Protein 1AJO (pdb70)

InterPro domains:
  IPR000757 Beta-glucanase-like, N-terminal domain [PF00722] (52-219)
  IPR000757 Beta-glucanase-like, N-terminal domain [PS51762] (28-237)
  IPR008263 Glycoside hydrolase, family 16, active site [PS01034] (128-138)
  IPR008264 Beta-glucanase [PR00737] (85-103)
  IPR008264 Beta-glucanase [PR00737] (104-120)
  IPR008264 Beta-glucanase [PR00737] (125-140)
  IPR008264 Beta-glucanase [PR00737] (141-154)
  IPR008264 Beta-glucanase [PR00737] (159-176)
  IPR008264 Beta-glucanase [PR00737] (179-196)
  IPR008264 Beta-glucanase [PR00737] (199-221)
  IPR008264 Beta-glucanase [PR00737] (223-235)
  IPR013320 Concanavalin A-like lectin/glucanase domain superfamily [SSF49899] (28-235)
  IPR044791 Beta-glucanase/XTH [PTHR31062] (52-210)

Radius of gyration: 23.7 Å; Cα contacts (8 Å, |Δi|>4): 1204; chains: 2; bounding box: 43×63×66 Å

Organism: Paenibacillus macerans (NCBI:txid44252)

Secondary structure (DSSP, 8-state):
---EEEE-SS-GGGS-EEEEEEEETTEEEEEETTEEEEEE-SS---S-BEEEEEEEEBSS-HHHH--------EEEEEEEEEEEESSTT--EEE--SS--TTTEEE--S-B--TTB-SEE-GGGEEE-TTS-EEEEEEEEETTEEEEEEEEESS-B-SEEEEEEEE----TTEEEEEEEEE-GGGTS--EEEEEEEETT-TTEEEEEEES--/-B---EEEE-SS-GGGSBEEEEEEEETTEEEEEETTEEEEEE-SS---S-BEEEEEEEEBSS-HHHH--------EEEEEEEEEEEE-----EEE--SS--TTTEEE--S----TTB-SEE-GGGEEE-TTS-EEEEEEEEETTEEEEEEEEESS-B-SEEEEEEEE----TTEEEEEEEEE-GGGTS--EEEEEEEETT-TTEEEEEEES--

Structure (mmCIF, N/CA/C/O backbone):
data_1AJO
#
_entry.id   1AJO
#
_cell.length_a   44.950
_cell.length_b   46.550
_cell.length_c   63.990
_cell.angle_alpha   92.60
_cell.angle_beta   109.28
_cell.angle_gamma   116.68
#
_symmetry.space_group_name_H-M   'P 1'
#
loop_
_entity.id
_entity.type
_entity.pdbx_description
1 polymer 'CIRCULARLY PERMUTED (1-3,1-4)-BETA-D-GLUCAN 4-GLUCANOHYDROLASE CPA16M-127'
2 non-polymer 'CALCIUM ION'
3 water water
#
loop_
_atom_site.group_PDB
_atom_site.id
_atom_site.type_symbol
_atom_site.label_atom_id
_atom_site.label_alt_id
_atom_site.label_comp_id
_atom_site.label_asym_id
_atom_site.label_entity_id
_atom_site.label_seq_id
_atom_site.pdbx_PDB_ins_code
_atom_site.Cartn_x
_atom_site.Cartn_y
_atom_site.Cartn_z
_atom_site.occupancy
_atom_site.B_iso_or_equiv
_atom_site.auth_seq_id
_atom_site.auth_comp_id
_atom_site.auth_asym_id
_atom_site.auth_atom_id
_atom_site.pdbx_PDB_model_num
ATOM 1 N N . GLY A 1 3 ? -15.475 0.354 -4.652 1.00 44.00 3 GLY A N 1
ATOM 2 C CA . GLY A 1 3 ? -16.242 1.235 -3.794 1.00 40.26 3 GLY A CA 1
ATOM 3 C C . GLY A 1 3 ? -16.775 0.586 -2.523 1.00 38.33 3 GLY A C 1
ATOM 4 O O . GLY A 1 3 ? -17.971 0.758 -2.195 1.00 39.96 3 GLY A O 1
ATOM 5 N N . HIS A 1 4 ? -15.948 -0.134 -1.767 1.00 31.99 4 HIS A N 1
ATOM 6 C CA . HIS A 1 4 ? -16.441 -0.730 -0.514 1.00 27.91 4 HIS A CA 1
ATOM 7 C C . HIS A 1 4 ? -15.662 -0.207 0.697 1.00 27.31 4 HIS A C 1
ATOM 8 O O . HIS A 1 4 ? -15.146 -0.981 1.512 1.00 28.15 4 HIS A O 1
ATOM 15 N N . GLU A 1 5 ? -15.499 1.108 0.804 1.00 24.51 5 GLU A N 1
ATOM 16 C CA . GLU A 1 5 ? -14.682 1.718 1.814 1.00 24.05 5 GLU A CA 1
ATOM 17 C C . GLU A 1 5 ? -15.190 1.496 3.238 1.00 23.55 5 GLU A C 1
ATOM 18 O O . GLU A 1 5 ? -16.362 1.700 3.568 1.00 22.01 5 GLU A O 1
ATOM 24 N N . LYS A 1 6 ? -14.203 1.095 4.046 1.00 20.48 6 LYS A N 1
ATOM 25 C CA . LYS A 1 6 ? -14.521 0.898 5.473 1.00 20.81 6 LYS A CA 1
ATOM 26 C C . LYS A 1 6 ? -13.453 1.584 6.316 1.00 18.02 6 LYS A C 1
ATOM 27 O O . LYS A 1 6 ? -12.280 1.264 6.166 1.00 15.74 6 LYS A O 1
ATOM 33 N N . VAL A 1 7 ? -13.799 2.548 7.148 1.00 18.14 7 VAL A N 1
ATOM 34 C CA . VAL A 1 7 ? -12.805 3.253 7.969 1.00 19.83 7 VAL A CA 1
ATOM 35 C C . VAL A 1 7 ? -12.872 2.694 9.400 1.00 18.91 7 VAL A C 1
ATOM 36 O O . VAL A 1 7 ? -13.935 2.759 9.994 1.00 17.89 7 VAL A O 1
ATOM 40 N N . ILE A 1 8 ? -11.801 2.140 9.917 1.00 18.07 8 ILE A N 1
ATOM 41 C CA . ILE A 1 8 ? -11.708 1.551 11.242 1.00 19.72 8 ILE A CA 1
ATOM 42 C C . ILE A 1 8 ? -10.876 2.329 12.265 1.00 19.03 8 ILE A C 1
ATOM 43 O O . ILE A 1 8 ? -9.714 2.640 11.980 1.00 14.47 8 ILE A O 1
ATOM 48 N N . SER A 1 9 ? -11.398 2.540 13.477 1.00 18.18 9 SER A N 1
ATOM 49 C CA . SER A 1 9 ? -10.599 3.151 14.538 1.00 20.51 9 SER A CA 1
ATOM 50 C C . SER A 1 9 ? -9.471 2.250 15.004 1.00 21.24 9 SER A C 1
ATOM 51 O O . SER A 1 9 ? -9.726 1.042 15.239 1.00 23.51 9 SER A O 1
ATOM 54 N N . LEU A 1 10 ? -8.197 2.655 15.064 1.00 16.70 10 LEU A N 1
ATOM 55 C CA . LEU A 1 10 ? -7.135 1.758 15.517 1.00 13.64 10 LEU A CA 1
ATOM 56 C C . LEU A 1 10 ? -7.003 1.657 17.048 1.00 14.37 10 LEU A C 1
ATOM 57 O O . LEU A 1 10 ? -6.345 0.735 17.573 1.00 12.28 10 LEU A O 1
ATOM 62 N N . GLY A 1 11 ? -7.370 2.655 17.823 1.00 17.59 11 GLY A N 1
ATOM 63 C CA . GLY A 1 11 ? -7.074 2.800 19.223 1.00 19.01 11 GLY A CA 1
ATOM 64 C C . GLY A 1 11 ? -5.617 3.142 19.512 1.00 22.12 11 GLY A C 1
ATOM 65 O O . GLY A 1 11 ? -5.170 3.080 20.678 1.00 19.81 11 GLY A O 1
ATOM 66 N N . PHE A 1 12 ? -4.839 3.471 18.488 1.00 20.69 12 PHE A N 1
ATOM 67 C CA . PHE A 1 12 ? -3.468 3.926 18.605 1.00 18.71 12 PHE A CA 1
ATOM 68 C C . PHE A 1 12 ? -3.116 4.831 17.394 1.00 21.04 12 PHE A C 1
ATOM 69 O O . PHE A 1 12 ? -3.802 4.819 16.376 1.00 16.28 12 PHE A O 1
ATOM 77 N N . ASP A 1 13 ? -2.024 5.585 17.513 1.00 20.27 13 ASP A N 1
ATOM 78 C CA . ASP A 1 13 ? -1.492 6.367 16.394 1.00 18.49 13 ASP A CA 1
ATOM 79 C C . ASP A 1 13 ? -0.499 5.536 15.614 1.00 16.87 13 ASP A C 1
ATOM 80 O O . ASP A 1 13 ? 0.648 5.332 16.033 1.00 15.08 13 ASP A O 1
ATOM 85 N N . ALA A 1 14 ? -0.898 5.093 14.400 1.00 17.59 14 ALA A N 1
ATOM 86 C CA . ALA A 1 14 ? -0.013 4.258 13.595 1.00 16.77 14 ALA A CA 1
ATOM 87 C C . ALA A 1 14 ? 1.318 4.881 13.199 1.00 13.96 14 ALA A C 1
ATOM 88 O O . ALA A 1 14 ? 2.284 4.154 12.895 1.00 11.88 14 ALA A O 1
ATOM 90 N N . SER A 1 15 ? 1.439 6.203 13.192 1.00 17.47 15 SER A N 1
ATOM 91 C CA . SER A 1 15 ? 2.733 6.796 12.777 1.00 18.61 15 SER A CA 1
ATOM 92 C C . SER A 1 15 ? 3.820 6.736 13.847 1.00 17.41 15 SER A C 1
ATOM 93 O O . SER A 1 15 ? 4.961 7.038 13.533 1.00 14.96 15 SER A O 1
ATOM 96 N N . LYS A 1 16 ? 3.492 6.339 15.065 1.00 18.11 16 LYS A N 1
ATOM 97 C CA . LYS A 1 16 ? 4.425 6.352 16.186 1.00 19.32 16 LYS A CA 1
ATOM 98 C C . LYS A 1 16 ? 5.276 5.120 16.283 1.00 18.38 16 LYS A C 1
ATOM 99 O O . LYS A 1 16 ? 6.398 5.233 16.821 1.00 17.11 16 LYS A O 1
ATOM 105 N N . GLY A 1 17 ? 5.010 4.064 15.492 1.00 13.59 17 GLY A N 1
ATOM 106 C CA . GLY A 1 17 ? 5.879 2.891 15.519 1.00 11.00 17 GLY A CA 1
ATOM 107 C C . GLY A 1 17 ? 5.304 1.775 14.606 1.00 14.47 17 GLY A C 1
ATOM 108 O O . GLY A 1 17 ? 4.334 2.051 13.913 1.00 15.57 17 GLY A O 1
ATOM 109 N N . PHE A 1 18 ? 5.969 0.646 14.512 1.00 9.42 18 PHE A N 1
ATOM 110 C CA . PHE A 1 18 ? 5.608 -0.437 13.652 1.00 12.36 18 PHE A CA 1
ATOM 111 C C . PHE A 1 18 ? 4.496 -1.312 14.237 1.00 14.91 18 PHE A C 1
ATOM 112 O O . PHE A 1 18 ? 4.511 -1.690 15.420 1.00 11.08 18 PHE A O 1
ATOM 120 N N . HIS A 1 19 ? 3.549 -1.632 13.367 1.00 15.85 19 HIS A N 1
ATOM 121 C CA . HIS A 1 19 ? 2.454 -2.558 13.707 1.00 14.82 19 HIS A CA 1
ATOM 122 C C . HIS A 1 19 ? 2.292 -3.515 12.536 1.00 19.78 19 HIS A C 1
ATOM 123 O O . HIS A 1 19 ? 2.871 -3.252 11.479 1.00 17.47 19 HIS A O 1
ATOM 130 N N . THR A 1 20 ? 1.603 -4.655 12.734 1.00 18.86 20 THR A N 1
ATOM 131 C CA . THR A 1 20 ? 1.466 -5.610 11.629 1.00 15.32 20 THR A CA 1
ATOM 132 C C . THR A 1 20 ? 0.044 -5.536 11.076 1.00 13.93 20 THR A C 1
ATOM 133 O O . THR A 1 20 ? -0.924 -5.459 11.837 1.00 11.12 20 THR A O 1
ATOM 137 N N . TYR A 1 21 ? -0.066 -5.300 9.755 1.00 13.42 21 TYR A N 1
ATOM 138 C CA . TYR A 1 21 ? -1.410 -5.153 9.132 1.00 10.59 21 TYR A CA 1
ATOM 139 C C . TYR A 1 21 ? -1.563 -6.296 8.145 1.00 10.67 21 TYR A C 1
ATOM 140 O O . TYR A 1 21 ? -0.577 -6.873 7.711 1.00 13.30 21 TYR A O 1
ATOM 149 N N . ALA A 1 22 ? -2.782 -6.756 7.892 1.00 12.63 22 ALA A N 1
ATOM 150 C CA . ALA A 1 22 ? -2.886 -7.954 7.046 1.00 13.36 22 ALA A CA 1
ATOM 151 C C . ALA A 1 22 ? -4.299 -8.118 6.484 1.00 10.27 22 ALA A C 1
ATOM 152 O O . ALA A 1 22 ? -5.261 -7.617 7.032 1.00 11.87 22 ALA A O 1
ATOM 154 N N . PHE A 1 23 ? -4.330 -8.853 5.377 1.00 12.46 23 PHE A N 1
ATOM 155 C CA . PHE A 1 23 ? -5.645 -9.200 4.850 1.00 13.99 23 PHE A CA 1
ATOM 156 C C . PHE A 1 23 ? -5.505 -10.658 4.370 1.00 15.38 23 PHE A C 1
ATOM 157 O O . PHE A 1 23 ? -4.472 -11.046 3.833 1.00 16.22 23 PHE A O 1
ATOM 165 N N . ASP A 1 24 ? -6.543 -11.424 4.726 1.00 18.50 24 ASP A N 1
ATOM 166 C CA . ASP A 1 24 ? -6.570 -12.836 4.257 1.00 17.65 24 ASP A CA 1
ATOM 167 C C . ASP A 1 24 ? -7.493 -12.810 3.027 1.00 16.41 24 ASP A C 1
ATOM 168 O O . ASP A 1 24 ? -8.630 -12.410 3.187 1.00 14.93 24 ASP A O 1
ATOM 173 N N . TRP A 1 25 ? -6.951 -13.145 1.870 1.00 15.17 25 TRP A N 1
ATOM 174 C CA . TRP A 1 25 ? -7.773 -13.115 0.671 1.00 17.69 25 TRP A CA 1
ATOM 175 C C . TRP A 1 25 ? -8.017 -14.568 0.209 1.00 15.33 25 TRP A C 1
ATOM 176 O O . TRP A 1 25 ? -7.100 -15.269 -0.177 1.00 14.17 25 TRP A O 1
ATOM 187 N N . GLN A 1 26 ? -9.280 -14.912 0.303 1.00 19.38 26 GLN A N 1
ATOM 188 C CA . GLN A 1 26 ? -9.809 -16.236 -0.061 1.00 21.11 26 GLN A CA 1
ATOM 189 C C . GLN A 1 26 ? -10.985 -16.089 -1.010 1.00 20.10 26 GLN A C 1
ATOM 190 O O . GLN A 1 26 ? -11.531 -14.977 -1.158 1.00 17.60 26 GLN A O 1
ATOM 196 N N . PRO A 1 27 ? -11.391 -17.168 -1.695 1.00 18.39 27 PRO A N 1
ATOM 197 C CA . PRO A 1 27 ? -12.396 -17.077 -2.735 1.00 14.18 27 PRO A CA 1
ATOM 198 C C . PRO A 1 27 ? -13.653 -16.445 -2.266 1.00 13.15 27 PRO A C 1
ATOM 199 O O . PRO A 1 27 ? -14.258 -15.655 -3.017 1.00 15.53 27 PRO A O 1
ATOM 203 N N . GLY A 1 28 ? -14.152 -16.711 -1.061 1.00 12.55 28 GLY A N 1
ATOM 204 C CA . GLY A 1 28 ? -15.378 -16.126 -0.617 1.00 12.22 28 GLY A CA 1
ATOM 205 C C . GLY A 1 28 ? -15.369 -15.009 0.390 1.00 15.88 28 GLY A C 1
ATOM 206 O O . GLY A 1 28 ? -16.443 -14.603 0.857 1.00 12.69 28 GLY A O 1
ATOM 207 N N . TYR A 1 29 ? -14.181 -14.504 0.783 1.00 16.26 29 TYR A N 1
ATOM 208 C CA . TYR A 1 29 ? -14.202 -13.391 1.743 1.00 17.49 29 TYR A CA 1
ATOM 209 C C . TYR A 1 29 ? -12.834 -12.683 1.687 1.00 15.29 29 TYR A C 1
ATOM 210 O O . TYR A 1 29 ? -11.861 -13.174 1.144 1.00 13.65 29 TYR A O 1
ATOM 219 N N . ILE A 1 30 ? -12.837 -11.535 2.346 1.00 15.67 30 ILE A N 1
ATOM 220 C CA . ILE A 1 30 ? -11.599 -10.835 2.646 1.00 16.14 30 ILE A CA 1
ATOM 221 C C . ILE A 1 30 ? -11.720 -10.511 4.151 1.00 11.73 30 ILE A C 1
ATOM 222 O O . ILE A 1 30 ? -12.694 -9.918 4.609 1.00 11.65 30 ILE A O 1
ATOM 227 N N . LYS A 1 31 ? -10.691 -10.922 4.871 1.00 12.60 31 LYS A N 1
ATOM 228 C CA . LYS A 1 31 ? -10.648 -10.586 6.309 1.00 16.74 31 LYS A CA 1
ATOM 229 C C . LYS A 1 31 ? -9.390 -9.727 6.563 1.00 12.40 31 LYS A C 1
ATOM 230 O O . LYS A 1 31 ? -8.298 -10.181 6.207 1.00 13.56 31 LYS A O 1
ATOM 236 N N . TRP A 1 32 ? -9.579 -8.617 7.249 1.00 15.17 32 TRP A N 1
ATOM 237 C CA . TRP A 1 32 ? -8.456 -7.719 7.601 1.00 15.39 32 TRP A CA 1
ATOM 238 C C . TRP A 1 32 ? -8.129 -7.763 9.096 1.00 14.11 32 TRP A C 1
ATOM 239 O O . TRP A 1 32 ? -9.035 -7.688 9.935 1.00 13.29 32 TRP A O 1
ATOM 250 N N . TYR A 1 33 ? -6.852 -7.742 9.423 1.00 15.59 33 TYR A N 1
ATOM 251 C CA . TYR A 1 33 ? -6.365 -7.796 10.798 1.00 17.04 33 TYR A CA 1
ATOM 252 C C . TYR A 1 33 ? -5.424 -6.646 11.173 1.00 17.77 33 TYR A C 1
ATOM 253 O O . TYR A 1 33 ? -4.553 -6.325 10.340 1.00 14.82 33 TYR A O 1
ATOM 262 N N . VAL A 1 34 ? -5.429 -6.175 12.414 1.00 14.41 34 VAL A N 1
ATOM 263 C CA . VAL A 1 34 ? -4.412 -5.233 12.912 1.00 16.88 34 VAL A CA 1
ATOM 264 C C . VAL A 1 34 ? -3.759 -5.902 14.147 1.00 18.28 34 VAL A C 1
ATOM 265 O O . VAL A 1 34 ? -4.505 -6.228 15.080 1.00 17.81 34 VAL A O 1
ATOM 269 N N . ASP A 1 35 ? -2.473 -6.133 14.166 1.00 16.12 35 ASP A N 1
ATOM 270 C CA . ASP A 1 35 ? -1.722 -6.796 15.212 1.00 19.61 35 ASP A CA 1
ATOM 271 C C . ASP A 1 35 ? -2.347 -8.155 15.625 1.00 22.88 35 ASP A C 1
ATOM 272 O O . ASP A 1 35 ? -2.627 -8.381 16.792 1.00 21.66 35 ASP A O 1
ATOM 277 N N . GLY A 1 36 ? -2.706 -8.997 14.674 1.00 23.70 36 GLY A N 1
ATOM 278 C CA . GLY A 1 36 ? -3.300 -10.298 14.876 1.00 25.43 36 GLY A CA 1
ATOM 279 C C . GLY A 1 36 ? -4.788 -10.323 15.170 1.00 26.18 36 GLY A C 1
ATOM 280 O O . GLY A 1 36 ? -5.332 -11.422 15.237 1.00 26.69 36 GLY A O 1
ATOM 281 N N . VAL A 1 37 ? -5.486 -9.230 15.377 1.00 22.81 37 VAL A N 1
ATOM 282 C CA . VAL A 1 37 ? -6.868 -9.074 15.722 1.00 21.31 37 VAL A CA 1
ATOM 283 C C . VAL A 1 37 ? -7.776 -8.746 14.533 1.00 25.18 37 VAL A C 1
ATOM 284 O O . VAL A 1 37 ? -7.565 -7.776 13.778 1.00 19.36 37 VAL A O 1
ATOM 288 N N . LEU A 1 38 ? -8.881 -9.498 14.418 1.00 19.81 38 LEU A N 1
ATOM 289 C CA . LEU A 1 38 ? -9.798 -9.382 13.303 1.00 20.28 38 LEU A CA 1
ATOM 290 C C . LEU A 1 38 ? -10.531 -8.068 13.428 1.00 18.54 38 LEU A C 1
ATOM 291 O O . LEU A 1 38 ? -11.194 -7.813 14.435 1.00 18.33 38 LEU A O 1
ATOM 296 N N . LYS A 1 39 ? -10.481 -7.272 12.355 1.00 18.99 39 LYS A N 1
ATOM 297 C CA . LYS A 1 39 ? -11.175 -5.977 12.399 1.00 17.44 39 LYS A CA 1
ATOM 298 C C . LYS A 1 39 ? -12.364 -5.844 11.475 1.00 18.93 39 LYS A C 1
ATOM 299 O O . LYS A 1 39 ? -13.252 -4.993 11.671 1.00 19.13 39 LYS A O 1
ATOM 305 N N . HIS A 1 40 ? -12.323 -6.597 10.355 1.00 19.63 40 HIS A N 1
ATOM 306 C CA . HIS A 1 40 ? -13.373 -6.410 9.356 1.00 19.53 40 HIS A CA 1
ATOM 307 C C . HIS A 1 40 ? -13.448 -7.594 8.395 1.00 19.05 40 HIS A C 1
ATOM 308 O O . HIS A 1 40 ? -12.432 -8.160 8.040 1.00 18.13 40 HIS A O 1
ATOM 315 N N . THR A 1 41 ? -14.669 -7.970 8.023 1.00 18.09 41 THR A N 1
ATOM 316 C CA . THR A 1 41 ? -14.866 -9.061 7.070 1.00 19.76 41 THR A CA 1
ATOM 317 C C . THR A 1 41 ? -15.725 -8.588 5.898 1.00 17.73 41 THR A C 1
ATOM 318 O O . THR A 1 41 ? -16.689 -7.895 6.128 1.00 18.00 41 THR A O 1
ATOM 322 N N . ALA A 1 42 ? -15.368 -8.949 4.684 1.00 18.09 42 ALA A N 1
ATOM 323 C CA . ALA A 1 42 ? -16.203 -8.624 3.542 1.00 19.01 42 ALA A CA 1
ATOM 324 C C . ALA A 1 42 ? -16.527 -9.956 2.836 1.00 19.24 42 ALA A C 1
ATOM 325 O O . ALA A 1 42 ? -15.617 -10.793 2.678 1.00 16.82 42 ALA A O 1
ATOM 327 N N . THR A 1 43 ? -17.788 -10.067 2.414 1.00 19.36 43 THR A N 1
ATOM 328 C CA . THR A 1 43 ? -18.215 -11.240 1.648 1.00 22.66 43 THR A CA 1
ATOM 329 C C . THR A 1 43 ? -18.890 -10.929 0.314 1.00 24.18 43 THR A C 1
ATOM 330 O O . THR A 1 43 ? -18.968 -11.839 -0.522 1.00 27.15 43 THR A O 1
ATOM 334 N N . ALA A 1 44 ? -19.299 -9.744 -0.108 1.00 24.39 44 ALA A N 1
ATOM 335 C CA . ALA A 1 44 ? -19.929 -9.501 -1.410 1.00 26.22 44 ALA A CA 1
ATOM 336 C C . ALA A 1 44 ? -18.954 -9.322 -2.559 1.00 26.88 44 ALA A C 1
ATOM 337 O O . ALA A 1 44 ? -17.998 -8.542 -2.449 1.00 28.03 44 ALA A O 1
ATOM 339 N N . ASN A 1 45 ? -19.122 -9.972 -3.697 1.00 25.74 45 ASN A N 1
ATOM 340 C CA . ASN A 1 45 ? -18.292 -9.842 -4.871 1.00 28.16 45 ASN A CA 1
ATOM 341 C C . ASN A 1 45 ? -16.810 -9.636 -4.544 1.00 26.30 45 ASN A C 1
ATOM 342 O O . ASN A 1 45 ? -16.247 -8.548 -4.668 1.00 27.05 45 ASN A O 1
ATOM 347 N N . ILE A 1 46 ? -16.141 -10.711 -4.207 1.00 23.66 46 ILE A N 1
ATOM 348 C CA . ILE A 1 46 ? -14.749 -10.763 -3.837 1.00 18.85 46 ILE A CA 1
ATOM 349 C C . ILE A 1 46 ? -13.909 -10.974 -5.084 1.00 20.53 46 ILE A C 1
ATOM 350 O O . ILE A 1 46 ? -14.212 -11.807 -5.950 1.00 20.64 46 ILE A O 1
ATOM 355 N N . PRO A 1 47 ? -12.882 -10.120 -5.260 1.00 18.43 47 PRO A N 1
ATOM 356 C CA . PRO A 1 47 ? -11.978 -10.225 -6.375 1.00 17.44 47 PRO A CA 1
ATOM 357 C C . PRO A 1 47 ? -11.496 -11.642 -6.595 1.00 16.72 47 PRO A C 1
ATOM 358 O O . PRO A 1 47 ? -11.242 -12.336 -5.596 1.00 16.15 47 PRO A O 1
ATOM 362 N N . SER A 1 48 ? -11.041 -11.970 -7.787 1.00 16.87 48 SER A N 1
ATOM 363 C CA . SER A 1 48 ? -10.418 -13.253 -8.025 1.00 20.74 48 SER A CA 1
ATOM 364 C C . SER A 1 48 ? -9.202 -13.198 -8.931 1.00 23.00 48 SER A C 1
ATOM 365 O O . SER A 1 48 ? -8.574 -14.258 -9.137 1.00 21.17 48 SER A O 1
ATOM 368 N N . THR A 1 49 ? -8.835 -12.024 -9.478 1.00 19.06 49 THR A N 1
ATOM 369 C CA . THR A 1 49 ? -7.657 -12.074 -10.376 1.00 18.99 49 THR A CA 1
ATOM 370 C C . THR A 1 49 ? -6.352 -11.774 -9.654 1.00 21.59 49 THR A C 1
ATOM 371 O O . THR A 1 49 ? -6.269 -10.758 -8.954 1.00 17.40 49 THR A O 1
ATOM 375 N N . PRO A 1 50 ? -5.349 -12.628 -9.841 1.00 21.80 50 PRO A N 1
ATOM 376 C CA . PRO A 1 50 ? -4.064 -12.472 -9.220 1.00 22.75 50 PRO A CA 1
ATOM 377 C C . PRO A 1 50 ? -3.477 -11.093 -9.533 1.00 23.30 50 PRO A C 1
ATOM 378 O O . PRO A 1 50 ? -3.495 -10.674 -10.687 1.00 23.40 50 PRO A O 1
ATOM 382 N N . GLY A 1 51 ? -2.814 -10.459 -8.566 1.00 20.92 51 GLY A N 1
ATOM 383 C CA . GLY A 1 51 ? -2.318 -9.104 -8.769 1.00 20.42 51 GLY A CA 1
ATOM 384 C C . GLY A 1 51 ? -0.897 -8.886 -8.289 1.00 20.48 51 GLY A C 1
ATOM 385 O O . GLY A 1 51 ? -0.258 -9.762 -7.696 1.00 19.77 51 GLY A O 1
ATOM 386 N N . LYS A 1 52 ? -0.366 -7.687 -8.552 1.00 19.92 52 LYS A N 1
ATOM 387 C CA . LYS A 1 52 ? 0.950 -7.346 -8.031 1.00 18.72 52 LYS A CA 1
ATOM 388 C C . LYS A 1 52 ? 0.820 -6.830 -6.595 1.00 16.42 52 LYS A C 1
ATOM 389 O O . LYS A 1 52 ? -0.184 -6.177 -6.329 1.00 18.00 52 LYS A O 1
ATOM 395 N N . ILE A 1 53 ? 1.869 -7.029 -5.782 1.00 14.78 53 ILE A N 1
ATOM 396 C CA . ILE A 1 53 ? 1.874 -6.431 -4.445 1.00 14.56 53 ILE A CA 1
ATOM 397 C C . ILE A 1 53 ? 2.528 -5.039 -4.617 1.00 12.84 53 ILE A C 1
ATOM 398 O O . ILE A 1 53 ? 3.570 -4.968 -5.279 1.00 13.47 53 ILE A O 1
ATOM 403 N N . MET A 1 54 ? 1.887 -3.999 -4.105 1.00 15.21 54 MET A N 1
ATOM 404 C CA . MET A 1 54 ? 2.383 -2.636 -4.271 1.00 16.32 54 MET A CA 1
ATOM 405 C C . MET A 1 54 ? 2.373 -1.856 -2.966 1.00 14.66 54 MET A C 1
ATOM 406 O O . MET A 1 54 ? 1.498 -2.028 -2.111 1.00 15.22 54 MET A O 1
ATOM 411 N N . MET A 1 55 ? 3.287 -0.889 -2.839 1.00 12.63 55 MET A N 1
ATOM 412 C CA . MET A 1 55 ? 3.298 0.086 -1.729 1.00 10.70 55 MET A CA 1
ATOM 413 C C . MET A 1 55 ? 3.642 1.503 -2.265 1.00 9.33 55 MET A C 1
ATOM 414 O O . MET A 1 55 ? 4.538 1.596 -3.109 1.00 7.22 55 MET A O 1
ATOM 419 N N . ASN A 1 56 ? 2.956 2.532 -1.885 1.00 9.08 56 ASN A N 1
ATOM 420 C CA . ASN A 1 56 ? 3.324 3.874 -2.354 1.00 12.49 56 ASN A CA 1
ATOM 421 C C . ASN A 1 56 ? 2.970 4.891 -1.279 1.00 11.89 56 ASN A C 1
ATOM 422 O O . ASN A 1 56 ? 2.251 4.677 -0.290 1.00 11.07 56 ASN A O 1
ATOM 427 N N . LEU A 1 57 ? 3.344 6.114 -1.583 1.00 13.96 57 LEU A N 1
ATOM 428 C CA . LEU A 1 57 ? 3.173 7.304 -0.754 1.00 10.91 57 LEU A CA 1
ATOM 429 C C . LEU A 1 57 ? 2.904 8.457 -1.718 1.00 9.62 57 LEU A C 1
ATOM 430 O O . LEU A 1 57 ? 3.781 8.640 -2.606 1.00 12.00 57 LEU A O 1
ATOM 435 N N . TRP A 1 58 ? 1.808 9.166 -1.561 1.00 10.15 58 TRP A N 1
ATOM 436 C CA . TRP A 1 58 ? 1.582 10.246 -2.547 1.00 12.43 58 TRP A CA 1
ATOM 437 C C . TRP A 1 58 ? 0.743 11.324 -1.923 1.00 12.15 58 TRP A C 1
ATOM 438 O O . TRP A 1 58 ? 0.064 11.091 -0.894 1.00 13.29 58 TRP A O 1
ATOM 449 N N . ASN A 1 59 ? 0.689 12.496 -2.557 1.00 9.38 59 ASN A N 1
ATOM 450 C CA . ASN A 1 59 ? -0.117 13.628 -2.126 1.00 10.01 59 ASN A CA 1
ATOM 451 C C . ASN A 1 59 ? -1.272 13.732 -3.147 1.00 10.46 59 ASN A C 1
ATOM 452 O O . ASN A 1 59 ? -0.988 13.566 -4.337 1.00 12.33 59 ASN A O 1
ATOM 457 N N . GLY A 1 60 ? -2.447 14.103 -2.745 1.00 10.60 60 GLY A N 1
ATOM 458 C CA . GLY A 1 60 ? -3.566 14.151 -3.675 1.00 14.50 60 GLY A CA 1
ATOM 459 C C . GLY A 1 60 ? -3.978 15.572 -4.041 1.00 16.69 60 GLY A C 1
ATOM 460 O O . GLY A 1 60 ? -3.650 16.514 -3.315 1.00 14.69 60 GLY A O 1
ATOM 461 N N . THR A 1 61 ? -4.798 15.644 -5.085 1.00 16.06 61 THR A N 1
ATOM 462 C CA . THR A 1 61 ? -5.403 16.911 -5.463 1.00 17.57 61 THR A CA 1
ATOM 463 C C . THR A 1 61 ? -6.842 16.657 -5.886 1.00 18.98 61 THR A C 1
ATOM 464 O O . THR A 1 61 ? -7.119 15.556 -6.376 1.00 20.18 61 THR A O 1
ATOM 468 N N . GLY A 1 62 ? -7.752 17.548 -5.604 1.00 17.84 62 GLY A N 1
ATOM 469 C CA . GLY A 1 62 ? -9.139 17.462 -5.936 1.00 23.40 62 GLY A CA 1
ATOM 470 C C . GLY A 1 62 ? -9.922 16.526 -5.028 1.00 26.40 62 GLY A C 1
ATOM 471 O O . GLY A 1 62 ? -11.128 16.352 -5.249 1.00 27.38 62 GLY A O 1
ATOM 472 N N . VAL A 1 63 ? -9.336 16.050 -3.925 1.00 25.43 63 VAL A N 1
ATOM 473 C CA . VAL A 1 63 ? -10.089 15.121 -3.064 1.00 23.16 63 VAL A CA 1
ATOM 474 C C . VAL A 1 63 ? -10.022 15.602 -1.627 1.00 22.33 63 VAL A C 1
ATOM 475 O O . VAL A 1 63 ? -9.758 14.819 -0.703 1.00 19.91 63 VAL A O 1
ATOM 479 N N . ASP A 1 64 ? -10.141 16.906 -1.458 1.00 18.36 64 ASP A N 1
ATOM 480 C CA . ASP A 1 64 ? -9.935 17.552 -0.174 1.00 23.30 64 ASP A CA 1
ATOM 481 C C . ASP A 1 64 ? -10.845 16.991 0.934 1.00 23.79 64 ASP A C 1
ATOM 482 O O . ASP A 1 64 ? -10.490 17.043 2.115 1.00 24.28 64 ASP A O 1
ATOM 487 N N . ASP A 1 65 ? -12.071 16.633 0.619 1.00 22.33 65 ASP A N 1
ATOM 488 C CA . ASP A 1 65 ? -13.047 16.108 1.543 1.00 24.88 65 ASP A CA 1
ATOM 489 C C . ASP A 1 65 ? -12.602 14.736 2.043 1.00 24.34 65 ASP A C 1
ATOM 490 O O . ASP A 1 65 ? -12.711 14.475 3.224 1.00 27.60 65 ASP A O 1
ATOM 495 N N . TRP A 1 66 ? -11.977 13.938 1.193 1.00 21.32 66 TRP A N 1
ATOM 496 C CA . TRP A 1 66 ? -11.416 12.649 1.568 1.00 21.14 66 TRP A CA 1
ATOM 497 C C . TRP A 1 66 ? -10.092 12.753 2.311 1.00 20.32 66 TRP A C 1
ATOM 498 O O . TRP A 1 66 ? -9.972 12.236 3.444 1.00 18.26 66 TRP A O 1
ATOM 509 N N . LEU A 1 67 ? -9.055 13.366 1.731 1.00 16.11 67 LEU A N 1
ATOM 510 C CA . LEU A 1 67 ? -7.722 13.398 2.286 1.00 15.45 67 LEU A CA 1
ATOM 511 C C . LEU A 1 67 ? -7.317 14.616 3.107 1.00 17.15 67 LEU A C 1
ATOM 512 O O . LEU A 1 67 ? -6.247 14.573 3.726 1.00 17.79 67 LEU A O 1
ATOM 517 N N . GLY A 1 68 ? -8.106 15.674 3.138 1.00 18.33 68 GLY A N 1
ATOM 518 C CA . GLY A 1 68 ? -7.729 16.993 3.690 1.00 18.22 68 GLY A CA 1
ATOM 519 C C . GLY A 1 68 ? -6.890 17.671 2.576 1.00 18.99 68 GLY A C 1
ATOM 520 O O . GLY A 1 68 ? -6.390 16.981 1.663 1.00 17.82 68 GLY A O 1
ATOM 521 N N . SER A 1 69 ? -6.705 18.982 2.593 1.00 19.68 69 SER A N 1
ATOM 522 C CA . SER A 1 69 ? -5.846 19.584 1.550 1.00 20.67 69 SER A CA 1
ATOM 523 C C . SER A 1 69 ? -4.369 19.380 1.867 1.00 19.13 69 SER A C 1
ATOM 524 O O . SER A 1 69 ? -4.017 19.333 3.062 1.00 22.29 69 SER A O 1
ATOM 527 N N . TYR A 1 70 ? -3.542 19.147 0.863 1.00 15.84 70 TYR A N 1
ATOM 528 C CA . TYR A 1 70 ? -2.112 18.991 1.090 1.00 17.69 70 TYR A CA 1
ATOM 529 C C . TYR A 1 70 ? -1.470 20.380 1.269 1.00 21.17 70 TYR A C 1
ATOM 530 O O . TYR A 1 70 ? -1.764 21.278 0.469 1.00 21.46 70 TYR A O 1
ATOM 539 N N . ASN A 1 71 ? -0.617 20.569 2.263 1.00 20.97 71 ASN A N 1
ATOM 540 C CA . ASN A 1 71 ? -0.029 21.877 2.519 1.00 20.49 71 ASN A CA 1
ATOM 541 C C . ASN A 1 71 ? 1.424 21.985 2.111 1.00 19.30 71 ASN A C 1
ATOM 542 O O . ASN A 1 71 ? 2.106 22.859 2.665 1.00 20.77 71 ASN A O 1
ATOM 547 N N . GLY A 1 72 ? 1.978 21.129 1.280 1.00 14.50 72 GLY A N 1
ATOM 548 C CA . GLY A 1 72 ? 3.336 21.160 0.813 1.00 11.50 72 GLY A CA 1
ATOM 549 C C . GLY A 1 72 ? 4.456 20.702 1.705 1.00 16.46 72 GLY A C 1
ATOM 550 O O . GLY A 1 72 ? 5.655 20.684 1.326 1.00 14.71 72 GLY A O 1
ATOM 551 N N . ALA A 1 73 ? 4.119 20.304 2.947 1.00 16.24 73 ALA A N 1
ATOM 552 C CA . ALA A 1 73 ? 5.136 19.814 3.879 1.00 16.31 73 ALA A CA 1
ATOM 553 C C . ALA A 1 73 ? 5.966 18.727 3.294 1.00 16.38 73 ALA A C 1
ATOM 554 O O . ALA A 1 73 ? 5.415 17.808 2.681 1.00 18.70 73 ALA A O 1
ATOM 556 N N . ASN A 1 74 ? 7.289 18.758 3.376 1.00 15.38 74 ASN A N 1
ATOM 557 C CA . ASN A 1 74 ? 8.212 17.803 2.815 1.00 17.52 74 ASN A CA 1
ATOM 558 C C . ASN A 1 74 ? 9.582 18.005 3.448 1.00 18.29 74 ASN A C 1
ATOM 559 O O . ASN A 1 74 ? 9.828 19.128 3.909 1.00 19.89 74 ASN A O 1
ATOM 564 N N . PRO A 1 75 ? 10.417 16.994 3.467 1.00 17.78 75 PRO A N 1
ATOM 565 C CA . PRO A 1 75 ? 10.133 15.657 3.010 1.00 18.27 75 PRO A CA 1
ATOM 566 C C . PRO A 1 75 ? 9.330 14.816 4.032 1.00 20.34 75 PRO A C 1
ATOM 567 O O . PRO A 1 75 ? 9.135 15.182 5.201 1.00 14.34 75 PRO A O 1
ATOM 571 N N . LEU A 1 76 ? 8.561 13.855 3.496 1.00 21.60 76 LEU A N 1
ATOM 572 C CA . LEU A 1 76 ? 7.698 12.964 4.301 1.00 19.95 76 LEU A CA 1
ATOM 573 C C . LEU A 1 76 ? 8.027 11.513 3.969 1.00 18.23 76 LEU A C 1
ATOM 574 O O . LEU A 1 76 ? 8.478 11.231 2.850 1.00 17.77 76 LEU A O 1
ATOM 579 N N . TYR A 1 77 ? 7.983 10.604 4.972 1.00 17.35 77 TYR A N 1
ATOM 580 C CA . TYR A 1 77 ? 8.453 9.245 4.757 1.00 15.77 77 TYR A CA 1
ATOM 581 C C . TYR A 1 77 ? 7.477 8.199 5.367 1.00 16.23 77 TYR A C 1
ATOM 582 O O . TYR A 1 77 ? 6.873 8.465 6.404 1.00 12.74 77 TYR A O 1
ATOM 591 N N . ALA A 1 78 ? 7.314 7.101 4.632 1.00 13.96 78 ALA A N 1
ATOM 592 C CA . ALA A 1 78 ? 6.519 5.966 5.071 1.00 14.65 78 ALA A CA 1
ATOM 593 C C . ALA A 1 78 ? 7.530 4.824 5.130 1.00 12.20 78 ALA A C 1
ATOM 594 O O . ALA A 1 78 ? 8.382 4.764 4.221 1.00 12.83 78 ALA A O 1
ATOM 596 N N . GLU A 1 79 ? 7.504 4.029 6.206 1.00 9.37 79 GLU A N 1
ATOM 597 C CA . GLU A 1 79 ? 8.542 2.961 6.228 1.00 11.78 79 GLU A CA 1
ATOM 598 C C . GLU A 1 79 ? 7.918 1.583 6.387 1.00 11.36 79 GLU A C 1
ATOM 599 O O . GLU A 1 79 ? 6.852 1.410 6.999 1.00 10.96 79 GLU A O 1
ATOM 605 N N . TYR A 1 80 ? 8.602 0.617 5.782 1.00 11.61 80 TYR A N 1
ATOM 606 C CA . TYR A 1 80 ? 8.101 -0.760 5.740 1.00 10.60 80 TYR A CA 1
ATOM 607 C C . TYR A 1 80 ? 9.243 -1.656 6.190 1.00 9.91 80 TYR A C 1
ATOM 608 O O . TYR A 1 80 ? 10.290 -1.590 5.560 1.00 9.82 80 TYR A O 1
ATOM 617 N N . ASP A 1 81 ? 9.013 -2.456 7.245 1.00 9.52 81 ASP A N 1
ATOM 618 C CA . ASP A 1 81 ? 10.074 -3.367 7.731 1.00 7.75 81 ASP A CA 1
ATOM 619 C C . ASP A 1 81 ? 10.001 -4.714 7.114 1.00 10.39 81 ASP A C 1
ATOM 620 O O . ASP A 1 81 ? 11.004 -5.351 6.727 1.00 9.86 81 ASP A O 1
ATOM 625 N N . TRP A 1 82 ? 8.861 -5.322 6.721 1.00 9.56 82 TRP A N 1
ATOM 626 C CA . TRP A 1 82 ? 8.940 -6.589 5.997 1.00 10.76 82 TRP A CA 1
ATOM 627 C C . TRP A 1 82 ? 7.536 -6.863 5.427 1.00 9.71 82 TRP A C 1
ATOM 628 O O . TRP A 1 82 ? 6.571 -6.287 5.883 1.00 8.63 82 TRP A O 1
ATOM 639 N N . VAL A 1 83 ? 7.500 -7.780 4.485 1.00 13.76 83 VAL A N 1
ATOM 640 C CA . VAL A 1 83 ? 6.200 -8.137 3.873 1.00 16.48 83 VAL A CA 1
ATOM 641 C C . VAL A 1 83 ? 6.226 -9.673 3.779 1.00 16.60 83 VAL A C 1
ATOM 642 O O . VAL A 1 83 ? 7.249 -10.257 3.465 1.00 14.84 83 VAL A O 1
ATOM 646 N N . LYS A 1 84 ? 5.106 -10.296 4.125 1.00 18.01 84 LYS A N 1
ATOM 647 C CA . LYS A 1 84 ? 5.033 -11.759 4.073 1.00 20.91 84 LYS A CA 1
ATOM 648 C C . LYS A 1 84 ? 3.737 -12.149 3.345 1.00 17.87 84 LYS A C 1
ATOM 649 O O . LYS A 1 84 ? 2.667 -11.654 3.659 1.00 19.20 84 LYS A O 1
ATOM 655 N N . TYR A 1 85 ? 3.851 -13.082 2.438 1.00 18.84 85 TYR A N 1
ATOM 656 C CA . TYR A 1 85 ? 2.682 -13.600 1.710 1.00 18.69 85 TYR A CA 1
ATOM 657 C C . TYR A 1 85 ? 2.696 -15.121 1.958 1.00 17.65 85 TYR A C 1
ATOM 658 O O . TYR A 1 85 ? 3.690 -15.762 1.664 1.00 15.38 85 TYR A O 1
ATOM 667 N N . THR A 1 86 ? 1.605 -15.587 2.514 1.00 22.23 86 THR A N 1
ATOM 668 C CA . THR A 1 86 ? 1.499 -17.032 2.777 1.00 25.81 86 THR A CA 1
ATOM 669 C C . THR A 1 86 ? 0.504 -17.620 1.761 1.00 24.80 86 THR A C 1
ATOM 670 O O . THR A 1 86 ? -0.685 -17.369 1.866 1.00 21.98 86 THR A O 1
ATOM 674 N N . SER A 1 87 ? 1.031 -18.377 0.817 1.00 26.74 87 SER A N 1
ATOM 675 C CA . SER A 1 87 ? 0.208 -18.901 -0.269 1.00 33.16 87 SER A CA 1
ATOM 676 C C . SER A 1 87 ? -0.779 -20.021 0.067 1.00 34.59 87 SER A C 1
ATOM 677 O O . SER A 1 87 ? -0.496 -20.867 0.904 1.00 34.19 87 SER A O 1
ATOM 680 N N . ASN A 1 88 ? -1.894 -20.048 -0.680 1.00 34.76 88 ASN A N 1
ATOM 681 C CA . ASN A 1 88 ? -2.818 -21.169 -0.655 1.00 36.81 88 ASN A CA 1
ATOM 682 C C . ASN A 1 88 ? -2.224 -22.336 -1.454 1.00 39.82 88 ASN A C 1
ATOM 683 O O . ASN A 1 88 ? -2.538 -23.486 -1.169 1.00 40.02 88 ASN A O 1
ATOM 688 N N . GLN A 1 89 ? -1.327 -22.061 -2.391 1.00 42.42 89 GLN A N 1
ATOM 689 C CA . GLN A 1 89 ? -0.631 -23.086 -3.150 1.00 46.71 89 GLN A CA 1
ATOM 690 C C . GLN A 1 89 ? 0.792 -23.310 -2.640 1.00 47.49 89 GLN A C 1
ATOM 691 O O . GLN A 1 89 ? 1.478 -22.350 -2.286 1.00 46.84 89 GLN A O 1
ATOM 697 N N . THR A 1 90 ? 1.301 -24.534 -2.713 1.00 47.40 90 THR A N 1
ATOM 698 C CA . THR A 1 90 ? 2.706 -24.787 -2.419 1.00 48.49 90 THR A CA 1
ATOM 699 C C . THR A 1 90 ? 3.593 -24.044 -3.422 1.00 48.27 90 THR A C 1
ATOM 700 O O . THR A 1 90 ? 3.247 -23.931 -4.602 1.00 47.75 90 THR A O 1
ATOM 704 N N . GLY A 1 91 ? 4.761 -23.587 -2.977 1.00 46.63 91 GLY A N 1
ATOM 705 C CA . GLY A 1 91 ? 5.738 -22.943 -3.837 1.00 45.13 91 GLY A CA 1
ATOM 706 C C . GLY A 1 91 ? 5.325 -21.555 -4.308 1.00 43.51 91 GLY A C 1
ATOM 707 O O . GLY A 1 91 ? 5.814 -21.077 -5.337 1.00 45.05 91 GLY A O 1
ATOM 708 N N . GLY A 1 92 ? 4.428 -20.901 -3.596 1.00 40.48 92 GLY A N 1
ATOM 709 C CA . GLY A 1 92 ? 3.944 -19.572 -3.907 1.00 36.77 92 GLY A CA 1
ATOM 710 C C . GLY A 1 92 ? 4.331 -18.580 -2.803 1.00 33.55 92 GLY A C 1
ATOM 711 O O . GLY A 1 92 ? 4.164 -17.382 -3.005 1.00 33.24 92 GLY A O 1
ATOM 712 N N . SER A 1 93 ? 4.623 -19.065 -1.594 1.00 29.92 93 SER A N 1
ATOM 713 C CA . SER A 1 93 ? 4.874 -18.191 -0.453 1.00 27.58 93 SER A CA 1
ATOM 714 C C . SER A 1 93 ? 6.189 -17.439 -0.494 1.00 26.32 93 SER A C 1
ATOM 715 O O . SER A 1 93 ? 7.127 -17.974 -1.078 1.00 24.58 93 SER A O 1
ATOM 718 N N . PHE A 1 94 ? 6.313 -16.269 0.134 1.00 27.07 94 PHE A N 1
ATOM 719 C CA . PHE A 1 94 ? 7.632 -15.609 0.185 1.00 28.02 94 PHE A CA 1
ATOM 720 C C . PHE A 1 94 ? 7.716 -14.619 1.339 1.00 27.71 94 PHE A C 1
ATOM 721 O O . PHE A 1 94 ? 6.718 -14.176 1.906 1.00 29.35 94 PHE A O 1
ATOM 729 N N . PHE A 1 95 ? 8.933 -14.278 1.751 1.00 27.61 95 PHE A N 1
ATOM 730 C CA . PHE A 1 95 ? 9.192 -13.353 2.848 1.00 28.16 95 PHE A CA 1
ATOM 731 C C . PHE A 1 95 ? 10.212 -12.312 2.337 1.00 26.62 95 PHE A C 1
ATOM 732 O O . PHE A 1 95 ? 11.244 -12.725 1.827 1.00 25.58 95 PHE A O 1
ATOM 740 N N . GLU A 1 96 ? 9.847 -11.040 2.430 1.00 24.39 96 GLU A N 1
ATOM 741 C CA . GLU A 1 96 ? 10.747 -9.991 1.944 1.00 22.39 96 GLU A CA 1
ATOM 742 C C . GLU A 1 96 ? 11.146 -9.085 3.109 1.00 18.51 96 GLU A C 1
ATOM 743 O O . GLU A 1 96 ? 10.288 -8.393 3.656 1.00 17.05 96 GLU A O 1
ATOM 749 N N . PRO A 1 97 ? 12.399 -9.167 3.530 1.00 20.00 97 PRO A N 1
ATOM 750 C CA . PRO A 1 97 ? 12.895 -8.375 4.650 1.00 19.16 97 PRO A CA 1
ATOM 751 C C . PRO A 1 97 ? 13.265 -6.970 4.257 1.00 18.06 97 PRO A C 1
ATOM 752 O O . PRO A 1 97 ? 13.621 -6.219 5.154 1.00 17.27 97 PRO A O 1
ATOM 756 N N . PHE A 1 98 ? 13.464 -6.551 3.022 1.00 19.11 98 PHE A N 1
ATOM 757 C CA . PHE A 1 98 ? 13.861 -5.181 2.702 1.00 18.34 98 PHE A CA 1
ATOM 758 C C . PHE A 1 98 ? 15.269 -4.830 3.220 1.00 21.50 98 PHE A C 1
ATOM 759 O O . PHE A 1 98 ? 15.479 -3.734 3.721 1.00 20.74 98 PHE A O 1
ATOM 767 N N . ASN A 1 99 ? 16.227 -5.725 3.013 1.00 25.19 99 ASN A N 1
ATOM 768 C CA . ASN A 1 99 ? 17.629 -5.533 3.322 1.00 29.78 99 ASN A CA 1
ATOM 769 C C . ASN A 1 99 ? 18.253 -4.666 2.213 1.00 32.02 99 ASN A C 1
ATOM 770 O O . ASN A 1 99 ? 18.974 -3.707 2.492 1.00 33.09 99 ASN A O 1
ATOM 775 N N . SER A 1 100 ? 17.825 -4.915 0.976 1.00 31.23 100 SER A N 1
ATOM 776 C CA . SER A 1 100 ? 18.261 -4.118 -0.156 1.00 33.35 100 SER A CA 1
ATOM 777 C C . SER A 1 100 ? 17.341 -4.319 -1.350 1.00 34.12 100 SER A C 1
ATOM 778 O O . SER A 1 100 ? 16.374 -5.089 -1.296 1.00 34.54 100 SER A O 1
ATOM 781 N N . TYR A 1 101 ? 17.592 -3.548 -2.397 1.00 33.98 101 TYR A N 1
ATOM 782 C CA . TYR A 1 101 ? 16.802 -3.591 -3.610 1.00 34.78 101 TYR A CA 1
ATOM 783 C C . TYR A 1 101 ? 17.073 -4.909 -4.312 1.00 35.18 101 TYR A C 1
ATOM 784 O O . TYR A 1 101 ? 18.224 -5.232 -4.587 1.00 34.81 101 TYR A O 1
ATOM 793 N N . ASN A 1 102 ? 16.012 -5.639 -4.619 1.00 36.81 102 ASN A N 1
ATOM 794 C CA . ASN A 1 102 ? 16.149 -6.909 -5.341 1.00 38.36 102 ASN A CA 1
ATOM 795 C C . ASN A 1 102 ? 15.408 -6.746 -6.655 1.00 37.49 102 ASN A C 1
ATOM 796 O O . ASN A 1 102 ? 14.195 -6.946 -6.709 1.00 38.59 102 ASN A O 1
ATOM 801 N N . SER A 1 103 ? 16.107 -6.441 -7.728 1.00 37.39 103 SER A N 1
ATOM 802 C CA . SER A 1 103 ? 15.517 -6.178 -9.031 1.00 36.52 103 SER A CA 1
ATOM 803 C C . SER A 1 103 ? 14.895 -7.416 -9.658 1.00 37.55 103 SER A C 1
ATOM 804 O O . SER A 1 103 ? 14.135 -7.255 -10.627 1.00 37.83 103 SER A O 1
ATOM 807 N N . GLY A 1 104 ? 15.225 -8.622 -9.197 1.00 35.35 104 GLY A N 1
ATOM 808 C CA . GLY A 1 104 ? 14.559 -9.836 -9.638 1.00 34.38 104 GLY A CA 1
ATOM 809 C C . GLY A 1 104 ? 13.110 -9.946 -9.190 1.00 33.33 104 GLY A C 1
ATOM 810 O O . GLY A 1 104 ? 12.244 -10.445 -9.929 1.00 35.20 104 GLY A O 1
ATOM 811 N N . THR A 1 105 ? 12.746 -9.419 -8.020 1.00 30.34 105 THR A N 1
ATOM 812 C CA . THR A 1 105 ? 11.384 -9.534 -7.530 1.00 28.24 105 THR A CA 1
ATOM 813 C C . THR A 1 105 ? 10.625 -8.231 -7.424 1.00 25.41 105 THR A C 1
ATOM 814 O O . THR A 1 105 ? 9.385 -8.210 -7.286 1.00 21.22 105 THR A O 1
ATOM 818 N N . TRP A 1 106 ? 11.282 -7.060 -7.401 1.00 22.69 106 TRP A N 1
ATOM 819 C CA . TRP A 1 106 ? 10.587 -5.786 -7.315 1.00 20.28 106 TRP A CA 1
ATOM 820 C C . TRP A 1 106 ? 11.035 -4.727 -8.341 1.00 19.66 106 TRP A C 1
ATOM 821 O O . TRP A 1 106 ? 12.111 -4.826 -8.914 1.00 20.15 106 TRP A O 1
ATOM 832 N N . GLU A 1 107 ? 10.193 -3.708 -8.530 1.00 21.66 107 GLU A N 1
ATOM 833 C CA . GLU A 1 107 ? 10.592 -2.635 -9.454 1.00 24.09 107 GLU A CA 1
ATOM 834 C C . GLU A 1 107 ? 10.214 -1.287 -8.864 1.00 22.25 107 GLU A C 1
ATOM 835 O O . GLU A 1 107 ? 9.219 -1.166 -8.133 1.00 18.41 107 GLU A O 1
ATOM 841 N N . LYS A 1 108 ? 11.016 -0.237 -9.142 1.00 20.05 108 LYS A N 1
ATOM 842 C CA . LYS A 1 108 ? 10.606 1.082 -8.648 1.00 19.32 108 LYS A CA 1
ATOM 843 C C . LYS A 1 108 ? 9.858 1.873 -9.710 1.00 17.31 108 LYS A C 1
ATOM 844 O O . LYS A 1 108 ? 10.370 1.914 -10.833 1.00 18.93 108 LYS A O 1
ATOM 850 N N . ALA A 1 109 ? 8.740 2.537 -9.421 1.00 16.96 109 ALA A N 1
ATOM 851 C CA . ALA A 1 109 ? 8.078 3.338 -10.451 1.00 14.92 109 ALA A CA 1
ATOM 852 C C . ALA A 1 109 ? 9.022 4.516 -10.757 1.00 18.48 109 ALA A C 1
ATOM 853 O O . ALA A 1 109 ? 9.522 5.137 -9.784 1.00 19.13 109 ALA A O 1
ATOM 855 N N . ASP A 1 110 ? 9.101 5.032 -11.974 1.00 17.88 110 ASP A N 1
ATOM 856 C CA . ASP A 1 110 ? 9.972 6.184 -12.212 1.00 20.28 110 ASP A CA 1
ATOM 857 C C . ASP A 1 110 ? 9.598 7.030 -13.427 1.00 21.47 110 ASP A C 1
ATOM 858 O O . ASP A 1 110 ? 9.596 6.468 -14.528 1.00 21.14 110 ASP A O 1
ATOM 863 N N . GLY A 1 111 ? 9.456 8.341 -13.246 1.00 18.10 111 GLY A N 1
ATOM 864 C CA . GLY A 1 111 ? 9.441 9.238 -14.409 1.00 18.32 111 GLY A CA 1
ATOM 865 C C . GLY A 1 111 ? 8.062 9.571 -14.951 1.00 18.63 111 GLY A C 1
ATOM 866 O O . GLY A 1 111 ? 7.986 10.312 -15.937 1.00 20.57 111 GLY A O 1
ATOM 867 N N . TYR A 1 112 ? 6.952 9.124 -14.345 1.00 16.67 112 TYR A N 1
ATOM 868 C CA . TYR A 1 112 ? 5.627 9.445 -14.867 1.00 13.57 112 TYR A CA 1
ATOM 869 C C . TYR A 1 112 ? 4.721 9.733 -13.710 1.00 13.26 112 TYR A C 1
ATOM 870 O O . TYR A 1 112 ? 5.070 9.446 -12.572 1.00 17.58 112 TYR A O 1
ATOM 879 N N . SER A 1 113 ? 3.544 10.221 -13.962 1.00 12.08 113 SER A N 1
ATOM 880 C CA . SER A 1 113 ? 2.591 10.458 -12.916 1.00 13.09 113 SER A CA 1
ATOM 881 C C . SER A 1 113 ? 1.402 9.512 -13.222 1.00 16.94 113 SER A C 1
ATOM 882 O O . SER A 1 113 ? 1.025 9.386 -14.392 1.00 14.83 113 SER A O 1
ATOM 885 N N . ASN A 1 114 ? 0.700 9.101 -12.159 1.00 14.27 114 ASN A N 1
ATOM 886 C CA . ASN A 1 114 ? -0.534 8.356 -12.358 1.00 15.86 114 ASN A CA 1
ATOM 887 C C . ASN A 1 114 ? -1.639 9.321 -12.801 1.00 16.48 114 ASN A C 1
ATOM 888 O O . ASN A 1 114 ? -2.654 8.877 -13.341 1.00 16.17 114 ASN A O 1
ATOM 893 N N . GLY A 1 115 ? -1.477 10.607 -12.511 1.00 15.29 115 GLY A N 1
ATOM 894 C CA . GLY A 1 115 ? -2.460 11.598 -12.897 1.00 14.19 115 GLY A CA 1
ATOM 895 C C . GLY A 1 115 ? -3.724 11.374 -12.095 1.00 15.83 115 GLY A C 1
ATOM 896 O O . GLY A 1 115 ? -3.715 10.538 -11.191 1.00 16.72 115 GLY A O 1
ATOM 897 N N . GLY A 1 116 ? -4.772 12.119 -12.405 1.00 15.29 116 GLY A N 1
ATOM 898 C CA . GLY A 1 116 ? -6.018 11.957 -11.670 1.00 19.45 116 GLY A CA 1
ATOM 899 C C . GLY A 1 116 ? -5.964 12.667 -10.327 1.00 21.09 116 GLY A C 1
ATOM 900 O O . GLY A 1 116 ? -5.742 13.877 -10.297 1.00 21.53 116 GLY A O 1
ATOM 901 N N . VAL A 1 117 ? -6.124 11.903 -9.221 1.00 18.09 117 VAL A N 1
ATOM 902 C CA . VAL A 1 117 ? -6.122 12.449 -7.885 1.00 15.40 117 VAL A CA 1
ATOM 903 C C . VAL A 1 117 ? -4.665 12.571 -7.390 1.00 13.38 117 VAL A C 1
ATOM 904 O O . VAL A 1 117 ? -4.346 13.115 -6.327 1.00 13.83 117 VAL A O 1
ATOM 908 N N . PHE A 1 118 ? -3.783 11.864 -8.059 1.00 11.10 118 PHE A N 1
ATOM 909 C CA . PHE A 1 118 ? -2.384 11.821 -7.761 1.00 15.69 118 PHE A CA 1
ATOM 910 C C . PHE A 1 118 ? -1.694 13.128 -8.186 1.00 16.98 118 PHE A C 1
ATOM 911 O O . PHE A 1 118 ? -1.374 13.202 -9.386 1.00 21.18 118 PHE A O 1
ATOM 919 N N . ASN A 1 119 ? -1.099 13.895 -7.282 1.00 16.80 119 ASN A N 1
ATOM 920 C CA . ASN A 1 119 ? -0.449 15.156 -7.667 1.00 15.62 119 ASN A CA 1
ATOM 921 C C . ASN A 1 119 ? 1.053 15.134 -7.573 1.00 15.23 119 ASN A C 1
ATOM 922 O O . ASN A 1 119 ? 1.649 16.026 -6.962 1.00 15.16 119 ASN A O 1
ATOM 927 N N . CYS A 1 120 ? 1.750 14.103 -8.006 1.00 13.81 120 CYS A N 1
ATOM 928 C CA . CYS A 1 120 ? 3.183 13.988 -7.847 1.00 13.22 120 CYS A CA 1
ATOM 929 C C . CYS A 1 120 ? 3.712 13.058 -8.909 1.00 14.20 120 CYS A C 1
ATOM 930 O O . CYS A 1 120 ? 2.918 12.328 -9.506 1.00 16.01 120 CYS A O 1
ATOM 933 N N . THR A 1 121 ? 4.978 13.093 -9.208 1.00 12.26 121 THR A N 1
ATOM 934 C CA . THR A 1 121 ? 5.658 12.231 -10.141 1.00 12.61 121 THR A CA 1
ATOM 935 C C . THR A 1 121 ? 6.472 11.170 -9.405 1.00 15.81 121 THR A C 1
ATOM 936 O O . THR A 1 121 ? 7.225 11.531 -8.487 1.00 16.23 121 THR A O 1
ATOM 940 N N . TRP A 1 122 ? 6.389 9.914 -9.837 1.00 14.34 122 TRP A N 1
ATOM 941 C CA . TRP A 1 122 ? 7.088 8.820 -9.210 1.00 13.92 122 TRP A CA 1
ATOM 942 C C . TRP A 1 122 ? 8.570 8.975 -9.518 1.00 16.03 122 TRP A C 1
ATOM 943 O O . TRP A 1 122 ? 8.881 9.202 -10.697 1.00 16.25 122 TRP A O 1
ATOM 954 N N . ARG A 1 123 ? 9.433 8.803 -8.519 1.00 15.79 123 ARG A N 1
ATOM 955 C CA . ARG A 1 123 ? 10.863 8.810 -8.770 1.00 13.60 123 ARG A CA 1
ATOM 956 C C . ARG A 1 123 ? 11.558 7.605 -8.138 1.00 14.22 123 ARG A C 1
ATOM 957 O O . ARG A 1 123 ? 11.456 7.379 -6.904 1.00 13.19 123 ARG A O 1
ATOM 965 N N . ALA A 1 124 ? 12.414 6.934 -8.889 1.00 11.75 124 ALA A N 1
ATOM 966 C CA . ALA A 1 124 ? 13.171 5.823 -8.350 1.00 16.98 124 ALA A CA 1
ATOM 967 C C . ALA A 1 124 ? 14.067 6.303 -7.201 1.00 19.54 124 ALA A C 1
ATOM 968 O O . ALA A 1 124 ? 14.332 5.533 -6.267 1.00 18.85 124 ALA A O 1
ATOM 970 N N . ASN A 1 125 ? 14.557 7.531 -7.206 1.00 20.09 125 ASN A N 1
ATOM 971 C CA . ASN A 1 125 ? 15.390 8.095 -6.164 1.00 21.54 125 ASN A CA 1
ATOM 972 C C . ASN A 1 125 ? 14.675 8.250 -4.831 1.00 18.87 125 ASN A C 1
ATOM 973 O O . ASN A 1 125 ? 15.432 8.402 -3.862 1.00 15.61 125 ASN A O 1
ATOM 978 N N . ASN A 1 126 ? 13.345 8.328 -4.799 1.00 14.36 126 ASN A N 1
ATOM 979 C CA . ASN A 1 126 ? 12.582 8.396 -3.576 1.00 11.95 126 ASN A CA 1
ATOM 980 C C . ASN A 1 126 ? 12.253 7.023 -2.923 1.00 11.53 126 ASN A C 1
ATOM 981 O O . ASN A 1 126 ? 11.488 6.996 -1.936 1.00 12.70 126 ASN A O 1
ATOM 986 N N . VAL A 1 127 ? 12.835 5.990 -3.440 1.00 10.66 127 VAL A N 1
ATOM 987 C CA . VAL A 1 127 ? 12.674 4.632 -2.905 1.00 15.59 127 VAL A CA 1
ATOM 988 C C . VAL A 1 127 ? 14.061 4.225 -2.391 1.00 14.79 127 VAL A C 1
ATOM 989 O O . VAL A 1 127 ? 14.951 4.039 -3.210 1.00 15.13 127 VAL A O 1
ATOM 993 N N . ASN A 1 128 ? 14.251 4.237 -1.083 1.00 15.14 128 ASN A N 1
ATOM 994 C CA . ASN A 1 128 ? 15.564 3.908 -0.493 1.00 17.58 128 ASN A CA 1
ATOM 995 C C . ASN A 1 128 ? 15.464 2.808 0.567 1.00 19.39 128 ASN A C 1
ATOM 996 O O . ASN A 1 128 ? 14.363 2.464 1.032 1.00 18.08 128 ASN A O 1
ATOM 1001 N N . PHE A 1 129 ? 16.591 2.237 0.935 1.00 18.98 129 PHE A N 1
ATOM 1002 C CA . PHE A 1 129 ? 16.772 1.215 1.936 1.00 21.45 129 PHE A CA 1
ATOM 1003 C C . PHE A 1 129 ? 17.645 1.724 3.090 1.00 23.08 129 PHE A C 1
ATOM 1004 O O . PHE A 1 129 ? 18.798 2.125 2.892 1.00 23.40 129 PHE A O 1
ATOM 1012 N N . THR A 1 130 ? 17.103 1.700 4.313 1.00 23.02 130 THR A N 1
ATOM 1013 C CA . THR A 1 130 ? 17.877 2.063 5.498 1.00 22.18 130 THR A CA 1
ATOM 1014 C C . THR A 1 130 ? 18.898 1.005 5.868 1.00 20.87 130 THR A C 1
ATOM 1015 O O . THR A 1 130 ? 18.916 -0.089 5.325 1.00 19.87 130 THR A O 1
ATOM 1019 N N . ASN A 1 131 ? 19.809 1.332 6.796 1.00 25.23 131 ASN A N 1
ATOM 1020 C CA . ASN A 1 131 ? 20.908 0.434 7.156 1.00 27.57 131 ASN A CA 1
ATOM 1021 C C . ASN A 1 131 ? 20.381 -0.650 8.095 1.00 24.65 131 ASN A C 1
ATOM 1022 O O . ASN A 1 131 ? 20.867 -1.764 8.068 1.00 26.74 131 ASN A O 1
ATOM 1027 N N . ASP A 1 132 ? 19.314 -0.338 8.836 1.00 22.17 132 ASP A N 1
ATOM 1028 C CA . ASP A 1 132 ? 18.735 -1.360 9.705 1.00 22.95 132 ASP A CA 1
ATOM 1029 C C . ASP A 1 132 ? 17.648 -2.138 8.953 1.00 22.68 132 ASP A C 1
ATOM 1030 O O . ASP A 1 132 ? 16.803 -2.733 9.616 1.00 23.56 132 ASP A O 1
ATOM 1035 N N . GLY A 1 133 ? 17.667 -2.183 7.644 1.00 19.73 133 GLY A N 1
ATOM 1036 C CA . GLY A 1 133 ? 16.822 -2.949 6.766 1.00 19.25 133 GLY A CA 1
ATOM 1037 C C . GLY A 1 133 ? 15.431 -2.367 6.649 1.00 21.39 133 GLY A C 1
ATOM 1038 O O . GLY A 1 133 ? 14.506 -3.131 6.902 1.00 15.06 133 GLY A O 1
ATOM 1039 N N . LYS A 1 134 ? 15.058 -1.138 6.329 1.00 15.28 134 LYS A N 1
ATOM 1040 C CA . LYS A 1 134 ? 13.679 -0.757 6.222 1.00 14.95 134 LYS A CA 1
ATOM 1041 C C . LYS A 1 134 ? 13.495 -0.189 4.812 1.00 19.90 134 LYS A C 1
ATOM 1042 O O . LYS A 1 134 ? 14.417 0.489 4.308 1.00 19.08 134 LYS A O 1
ATOM 1048 N N . LEU A 1 135 ? 12.351 -0.491 4.197 1.00 18.03 135 LEU A N 1
ATOM 1049 C CA . LEU A 1 135 ? 12.031 0.184 2.935 1.00 15.80 135 LEU A CA 1
ATOM 1050 C C . LEU A 1 135 ? 11.576 1.571 3.374 1.00 16.06 135 LEU A C 1
ATOM 1051 O O . LEU A 1 135 ? 10.756 1.686 4.309 1.00 14.57 135 LEU A O 1
ATOM 1056 N N . LYS A 1 136 ? 12.131 2.606 2.739 1.00 13.70 136 LYS A N 1
ATOM 1057 C CA . LYS A 1 136 ? 11.741 3.971 3.115 1.00 13.15 136 LYS A CA 1
ATOM 1058 C C . LYS A 1 136 ? 11.310 4.746 1.857 1.00 13.92 136 LYS A C 1
ATOM 1059 O O . LYS A 1 136 ? 12.108 5.005 0.940 1.00 11.75 136 LYS A O 1
ATOM 1065 N N . LEU A 1 137 ? 10.040 5.095 1.827 1.00 13.50 137 LEU A N 1
ATOM 1066 C CA . LEU A 1 137 ? 9.472 5.788 0.682 1.00 15.81 137 LEU A CA 1
ATOM 1067 C C . LEU A 1 137 ? 9.484 7.275 1.016 1.00 15.35 137 LEU A C 1
ATOM 1068 O O . LEU A 1 137 ? 9.010 7.575 2.115 1.00 13.49 137 LEU A O 1
ATOM 1073 N N . GLY A 1 138 ? 9.829 8.125 0.036 1.00 14.16 138 GLY A N 1
ATOM 1074 C CA . GLY A 1 138 ? 9.765 9.561 0.387 1.00 13.71 138 GLY A CA 1
ATOM 1075 C C . GLY A 1 138 ? 8.959 10.422 -0.564 1.00 13.38 138 GLY A C 1
ATOM 1076 O O . GLY A 1 138 ? 8.823 10.144 -1.767 1.00 17.68 138 GLY A O 1
ATOM 1077 N N . LEU A 1 139 ? 8.367 11.465 -0.067 1.00 10.05 139 LEU A N 1
ATOM 1078 C CA . LEU A 1 139 ? 7.551 12.448 -0.736 1.00 13.97 139 LEU A CA 1
ATOM 1079 C C . LEU A 1 139 ? 8.315 13.791 -0.624 1.00 17.00 139 LEU A C 1
ATOM 1080 O O . LEU A 1 139 ? 8.572 14.190 0.522 1.00 15.34 139 LEU A O 1
ATOM 1085 N N . THR A 1 140 ? 9.039 14.133 -1.692 1.00 17.80 140 THR A N 1
ATOM 1086 C CA . THR A 1 140 ? 9.933 15.307 -1.647 1.00 15.83 140 THR A CA 1
ATOM 1087 C C . THR A 1 140 ? 9.437 16.392 -2.621 1.00 20.77 140 THR A C 1
ATOM 1088 O O . THR A 1 140 ? 8.407 16.233 -3.311 1.00 15.24 140 THR A O 1
ATOM 1092 N N . SER A 1 141 ? 10.207 17.499 -2.702 1.00 19.96 141 SER A N 1
ATOM 1093 C CA . SER A 1 141 ? 9.846 18.552 -3.689 1.00 21.36 141 SER A CA 1
ATOM 1094 C C . SER A 1 141 ? 11.093 19.006 -4.436 1.00 22.53 141 SER A C 1
ATOM 1095 O O . SER A 1 141 ? 12.157 19.212 -3.827 1.00 19.79 141 SER A O 1
ATOM 1098 N N . SER A 1 142 ? 11.030 19.088 -5.760 1.00 22.22 142 SER A N 1
ATOM 1099 C CA . SER A 1 142 ? 12.126 19.510 -6.593 1.00 21.88 142 SER A CA 1
ATOM 1100 C C . SER A 1 142 ? 12.025 20.990 -6.999 1.00 19.57 142 SER A C 1
ATOM 1101 O O . SER A 1 142 ? 13.033 21.476 -7.513 1.00 22.62 142 SER A O 1
ATOM 1104 N N . ALA A 1 143 ? 10.924 21.668 -6.843 1.00 17.94 143 ALA A N 1
ATOM 1105 C CA . ALA A 1 143 ? 10.777 23.051 -7.274 1.00 20.67 143 ALA A CA 1
ATOM 1106 C C . ALA A 1 143 ? 9.541 23.597 -6.622 1.00 21.05 143 ALA A C 1
ATOM 1107 O O . ALA A 1 143 ? 8.817 22.727 -6.116 1.00 23.43 143 ALA A O 1
ATOM 1109 N N . TYR A 1 144 ? 9.237 24.889 -6.645 1.00 17.45 144 TYR A N 1
ATOM 1110 C CA . TYR A 1 144 ? 8.047 25.367 -5.968 1.00 18.23 144 TYR A CA 1
ATOM 1111 C C . TYR A 1 144 ? 6.772 24.667 -6.441 1.00 21.46 144 TYR A C 1
ATOM 1112 O O . TYR A 1 144 ? 6.556 24.512 -7.635 1.00 22.79 144 TYR A O 1
ATOM 1121 N N . ASN A 1 145 ? 5.939 24.213 -5.522 1.00 22.79 145 ASN A N 1
ATOM 1122 C CA . ASN A 1 145 ? 4.790 23.384 -5.722 1.00 22.84 145 ASN A CA 1
ATOM 1123 C C . ASN A 1 145 ? 4.899 22.216 -6.690 1.00 21.61 145 ASN A C 1
ATOM 1124 O O . ASN A 1 145 ? 3.893 21.934 -7.341 1.00 21.71 145 ASN A O 1
ATOM 1129 N N . LYS A 1 146 ? 6.025 21.549 -6.824 1.00 19.44 146 LYS A N 1
ATOM 1130 C CA . LYS A 1 146 ? 6.230 20.412 -7.685 1.00 19.12 146 LYS A CA 1
ATOM 1131 C C . LYS A 1 146 ? 6.680 19.215 -6.844 1.00 19.65 146 LYS A C 1
ATOM 1132 O O . LYS A 1 146 ? 7.640 19.411 -6.084 1.00 17.54 146 LYS A O 1
ATOM 1138 N N . PHE A 1 147 ? 5.887 18.140 -6.800 1.00 15.30 147 PHE A N 1
ATOM 1139 C CA . PHE A 1 147 ? 6.164 17.038 -5.841 1.00 12.55 147 PHE A CA 1
ATOM 1140 C C . PHE A 1 147 ? 6.512 15.733 -6.486 1.00 14.39 147 PHE A C 1
ATOM 1141 O O . PHE A 1 147 ? 6.076 15.289 -7.586 1.00 14.65 147 PHE A O 1
ATOM 1149 N N . ASP A 1 148 ? 7.422 14.995 -5.849 1.00 13.49 148 ASP A N 1
ATOM 1150 C CA . ASP A 1 148 ? 7.989 13.745 -6.276 1.00 14.89 148 ASP A CA 1
ATOM 1151 C C . ASP A 1 148 ? 7.605 12.628 -5.264 1.00 16.68 148 ASP A C 1
ATOM 1152 O O . ASP A 1 148 ? 7.725 12.914 -4.084 1.00 13.44 148 ASP A O 1
ATOM 1157 N N . CYS A 1 149 ? 7.145 11.460 -5.750 1.00 14.83 149 CYS A N 1
ATOM 1158 C CA . CYS A 1 149 ? 6.636 10.514 -4.715 1.00 11.50 149 CYS A CA 1
ATOM 1159 C C . CYS A 1 149 ? 7.202 9.154 -5.022 1.00 13.25 149 CYS A C 1
ATOM 1160 O O . CYS A 1 149 ? 8.158 9.094 -5.823 1.00 9.58 149 CYS A O 1
ATOM 1163 N N . ALA A 1 150 ? 6.746 8.078 -4.334 1.00 8.82 150 ALA A N 1
ATOM 1164 C CA . ALA A 1 150 ? 7.441 6.797 -4.531 1.00 12.10 150 ALA A CA 1
ATOM 1165 C C . ALA A 1 150 ? 6.488 5.588 -4.497 1.00 7.42 150 ALA A C 1
ATOM 1166 O O . ALA A 1 150 ? 5.417 5.711 -3.909 1.00 8.22 150 ALA A O 1
ATOM 1168 N N . GLU A 1 151 ? 6.821 4.642 -5.311 1.00 9.39 151 GLU A N 1
ATOM 1169 C CA . GLU A 1 151 ? 5.921 3.473 -5.465 1.00 13.08 151 GLU A CA 1
ATOM 1170 C C . GLU A 1 151 ? 6.795 2.259 -5.722 1.00 13.21 151 GLU A C 1
ATOM 1171 O O . GLU A 1 151 ? 7.525 2.269 -6.689 1.00 14.78 151 GLU A O 1
ATOM 1177 N N . TYR A 1 152 ? 6.746 1.260 -4.835 1.00 9.71 152 TYR A N 1
ATOM 1178 C CA . TYR A 1 152 ? 7.563 0.056 -5.028 1.00 9.82 152 TYR A CA 1
ATOM 1179 C C . TYR A 1 152 ? 6.615 -1.121 -5.349 1.00 11.79 152 TYR A C 1
ATOM 1180 O O . TYR A 1 152 ? 5.602 -1.202 -4.656 1.00 11.69 152 TYR A O 1
ATOM 1189 N N . ARG A 1 153 ? 6.911 -2.004 -6.279 1.00 12.95 153 ARG A N 1
ATOM 1190 C CA . ARG A 1 153 ? 5.876 -3.026 -6.617 1.00 14.78 153 ARG A CA 1
ATOM 1191 C C . ARG A 1 153 ? 6.501 -4.297 -7.152 1.00 14.91 153 ARG A C 1
ATOM 1192 O O . ARG A 1 153 ? 7.536 -4.279 -7.816 1.00 18.30 153 ARG A O 1
ATOM 1200 N N . SER A 1 154 ? 5.869 -5.447 -6.847 1.00 14.15 154 SER A N 1
ATOM 1201 C CA . SER A 1 154 ? 6.434 -6.734 -7.210 1.00 12.33 154 SER A CA 1
ATOM 1202 C C . SER A 1 154 ? 6.418 -6.955 -8.719 1.00 17.01 154 SER A C 1
ATOM 1203 O O . SER A 1 154 ? 5.613 -6.347 -9.435 1.00 16.60 154 SER A O 1
ATOM 1206 N N . THR A 1 155 ? 7.334 -7.729 -9.234 1.00 18.07 155 THR A N 1
ATOM 1207 C CA . THR A 1 155 ? 7.401 -8.063 -10.629 1.00 23.76 155 THR A CA 1
ATOM 1208 C C . THR A 1 155 ? 6.481 -9.283 -10.871 1.00 25.76 155 THR A C 1
ATOM 1209 O O . THR A 1 155 ? 5.912 -9.357 -11.960 1.00 24.20 155 THR A O 1
ATOM 1213 N N . ASN A 1 156 ? 6.300 -10.150 -9.872 1.00 24.65 156 ASN A N 1
ATOM 1214 C CA . ASN A 1 156 ? 5.399 -11.299 -10.049 1.00 25.25 156 ASN A CA 1
ATOM 1215 C C . ASN A 1 156 ? 3.980 -11.034 -9.605 1.00 22.88 156 ASN A C 1
ATOM 1216 O O . ASN A 1 156 ? 3.790 -10.036 -8.903 1.00 21.92 156 ASN A O 1
ATOM 1221 N N . ILE A 1 157 ? 2.971 -11.824 -9.983 1.00 21.46 157 ILE A N 1
ATOM 1222 C CA . ILE A 1 157 ? 1.596 -11.699 -9.509 1.00 21.19 157 ILE A CA 1
ATOM 1223 C C . ILE A 1 157 ? 1.280 -12.794 -8.483 1.00 21.17 157 ILE A C 1
ATOM 1224 O O . ILE A 1 157 ? 1.923 -13.837 -8.493 1.00 20.75 157 ILE A O 1
ATOM 1229 N N . TYR A 1 158 ? 0.408 -12.542 -7.524 1.00 20.02 158 TYR A N 1
ATOM 1230 C CA . TYR A 1 158 ? 0.133 -13.410 -6.404 1.00 22.36 158 TYR A CA 1
ATOM 1231 C C . TYR A 1 158 ? -1.364 -13.570 -6.230 1.00 21.81 158 TYR A C 1
ATOM 1232 O O . TYR A 1 158 ? -2.120 -12.631 -6.513 1.00 22.68 158 TYR A O 1
ATOM 1241 N N . GLY A 1 159 ? -1.766 -14.757 -5.807 1.00 23.61 159 GLY A N 1
ATOM 1242 C CA . GLY A 1 159 ? -3.178 -15.079 -5.624 1.00 18.91 159 GLY A CA 1
ATOM 1243 C C . GLY A 1 159 ? -3.689 -15.141 -4.208 1.00 19.56 159 GLY A C 1
ATOM 1244 O O . GLY A 1 159 ? -3.307 -14.399 -3.305 1.00 17.92 159 GLY A O 1
ATOM 1245 N N . TYR A 1 160 ? -4.671 -16.029 -3.994 1.00 15.96 160 TYR A N 1
ATOM 1246 C CA . TYR A 1 160 ? -5.366 -16.131 -2.710 1.00 17.76 160 TYR A CA 1
ATOM 1247 C C . TYR A 1 160 ? -4.351 -16.402 -1.598 1.00 12.69 160 TYR A C 1
ATOM 1248 O O . TYR A 1 160 ? -3.385 -17.060 -1.903 1.00 11.73 160 TYR A O 1
ATOM 1257 N N . GLY A 1 161 ? -4.630 -15.960 -0.387 1.00 14.66 161 GLY A N 1
ATOM 1258 C CA . GLY A 1 161 ? -3.662 -16.215 0.682 1.00 16.69 161 GLY A CA 1
ATOM 1259 C C . GLY A 1 161 ? -3.552 -15.021 1.645 1.00 15.45 161 GLY A C 1
ATOM 1260 O O . GLY A 1 161 ? -4.352 -14.095 1.694 1.00 15.44 161 GLY A O 1
ATOM 1261 N N . LEU A 1 162 ? -2.655 -15.182 2.612 1.00 13.16 162 LEU A N 1
ATOM 1262 C CA . LEU A 1 162 ? -2.510 -14.269 3.711 1.00 14.33 162 LEU A CA 1
ATOM 1263 C C . LEU A 1 162 ? -1.374 -13.267 3.374 1.00 12.91 162 LEU A C 1
ATOM 1264 O O . LEU A 1 162 ? -0.247 -13.675 3.110 1.00 14.27 162 LEU A O 1
ATOM 1269 N N . TYR A 1 163 ? -1.797 -11.999 3.363 1.00 14.60 163 TYR A N 1
ATOM 1270 C CA . TYR A 1 163 ? -0.815 -10.908 3.049 1.00 12.09 163 TYR A CA 1
ATOM 1271 C C . TYR A 1 163 ? -0.507 -10.118 4.321 1.00 10.16 163 TYR A C 1
ATOM 1272 O O . TYR A 1 163 ? -1.438 -9.561 4.911 1.00 14.38 163 TYR A O 1
ATOM 1281 N N . GLU A 1 164 ? 0.749 -10.039 4.737 1.00 10.97 164 GLU A N 1
ATOM 1282 C CA . GLU A 1 164 ? 1.027 -9.298 5.970 1.00 14.39 164 GLU A CA 1
ATOM 1283 C C . GLU A 1 164 ? 2.175 -8.265 5.752 1.00 8.84 164 GLU A C 1
ATOM 1284 O O . GLU A 1 164 ? 3.088 -8.587 5.024 1.00 9.91 164 GLU A O 1
ATOM 1290 N N . VAL A 1 165 ? 2.048 -7.162 6.468 1.00 11.33 165 VAL A N 1
ATOM 1291 C CA . VAL A 1 165 ? 3.089 -6.130 6.343 1.00 12.33 165 VAL A CA 1
ATOM 1292 C C . VAL A 1 165 ? 3.300 -5.425 7.659 1.00 11.54 165 VAL A C 1
ATOM 1293 O O . VAL A 1 165 ? 2.358 -5.073 8.389 1.00 11.86 165 VAL A O 1
ATOM 1297 N N . SER A 1 166 ? 4.592 -5.214 7.988 1.00 9.48 166 SER A N 1
ATOM 1298 C CA . SER A 1 166 ? 4.925 -4.444 9.190 1.00 10.04 166 SER A CA 1
ATOM 1299 C C . SER A 1 166 ? 5.286 -3.001 8.748 1.00 9.88 166 SER A C 1
ATOM 1300 O O . SER A 1 166 ? 6.219 -2.909 7.941 1.00 10.87 166 SER A O 1
ATOM 1303 N N . MET A 1 167 ? 4.526 -1.986 9.088 1.00 9.85 167 MET A N 1
ATOM 1304 C CA . MET A 1 167 ? 4.869 -0.648 8.525 1.00 13.41 167 MET A CA 1
ATOM 1305 C C . MET A 1 167 ? 4.560 0.467 9.502 1.00 14.96 167 MET A C 1
ATOM 1306 O O . MET A 1 167 ? 3.876 0.254 10.534 1.00 15.98 167 MET A O 1
ATOM 1311 N N . LYS A 1 168 ? 4.969 1.690 9.132 1.00 12.61 168 LYS A N 1
ATOM 1312 C CA . LYS A 1 168 ? 4.741 2.910 9.872 1.00 10.97 168 LYS A CA 1
ATOM 1313 C C . LYS A 1 168 ? 4.433 3.983 8.804 1.00 11.40 168 LYS A C 1
ATOM 1314 O O . LYS A 1 168 ? 5.331 4.338 8.038 1.00 12.54 168 LYS A O 1
ATOM 1320 N N . PRO A 1 169 ? 3.214 4.412 8.697 1.00 12.32 169 PRO A N 1
ATOM 1321 C CA . PRO A 1 169 ? 2.795 5.374 7.698 1.00 11.57 169 PRO A CA 1
ATOM 1322 C C . PRO A 1 169 ? 3.257 6.784 8.033 1.00 16.29 169 PRO A C 1
ATOM 1323 O O . PRO A 1 169 ? 3.495 7.107 9.221 1.00 12.12 169 PRO A O 1
ATOM 1327 N N . ALA A 1 170 ? 3.271 7.643 7.006 1.00 16.69 170 ALA A N 1
ATOM 1328 C CA . ALA A 1 170 ? 3.521 9.066 7.254 1.00 17.32 170 ALA A CA 1
ATOM 1329 C C . ALA A 1 170 ? 2.302 9.759 7.807 1.00 16.65 170 ALA A C 1
ATOM 1330 O O . ALA A 1 170 ? 1.128 9.479 7.483 1.00 14.72 170 ALA A O 1
ATOM 1332 N N . LYS A 1 171 ? 2.551 10.771 8.643 1.00 12.17 171 LYS A N 1
ATOM 1333 C CA . LYS A 1 171 ? 1.467 11.601 9.135 1.00 15.32 171 LYS A CA 1
ATOM 1334 C C . LYS A 1 171 ? 1.498 13.031 8.586 1.00 18.38 171 LYS A C 1
ATOM 1335 O O . LYS A 1 171 ? 2.503 13.754 8.802 1.00 16.09 171 LYS A O 1
ATOM 1341 N N . ASN A 1 172 ? 0.463 13.503 7.931 1.00 14.96 172 ASN A N 1
ATOM 1342 C CA . ASN A 1 172 ? 0.381 14.845 7.351 1.00 17.16 172 ASN A CA 1
ATOM 1343 C C . ASN A 1 172 ? -0.915 15.019 6.569 1.00 16.46 172 ASN A C 1
ATOM 1344 O O . ASN A 1 172 ? -1.283 14.028 5.899 1.00 13.38 172 ASN A O 1
ATOM 1349 N N . THR A 1 173 ? -1.608 16.121 6.689 1.00 15.34 173 THR A N 1
ATOM 1350 C CA . THR A 1 173 ? -2.815 16.367 5.922 1.00 15.17 173 THR A CA 1
ATOM 1351 C C . THR A 1 173 ? -2.515 16.188 4.442 1.00 13.22 173 THR A C 1
ATOM 1352 O O . THR A 1 173 ? -1.354 16.215 4.042 1.00 11.01 173 THR A O 1
ATOM 1356 N N . GLY A 1 174 ? -3.507 15.762 3.665 1.00 14.86 174 GLY A N 1
ATOM 1357 C CA . GLY A 1 174 ? -3.378 15.546 2.242 1.00 10.89 174 GLY A CA 1
ATOM 1358 C C . GLY A 1 174 ? -2.728 14.384 1.612 1.00 12.78 174 GLY A C 1
ATOM 1359 O O . GLY A 1 174 ? -2.595 14.373 0.353 1.00 11.77 174 GLY A O 1
ATOM 1360 N N . ILE A 1 175 ? -2.194 13.394 2.347 1.00 7.38 175 ILE A N 1
ATOM 1361 C CA . ILE A 1 175 ? -1.435 12.317 1.783 1.00 9.54 175 ILE A CA 1
ATOM 1362 C C . ILE A 1 175 ? -1.989 10.898 2.162 1.00 12.59 175 ILE A C 1
ATOM 1363 O O . ILE A 1 175 ? -2.827 10.731 3.059 1.00 11.04 175 ILE A O 1
ATOM 1368 N N . VAL A 1 176 ? -1.414 9.903 1.495 1.00 10.21 176 VAL A N 1
ATOM 1369 C CA . VAL A 1 176 ? -1.743 8.516 1.700 1.00 12.62 176 VAL A CA 1
ATOM 1370 C C . VAL A 1 176 ? -0.495 7.660 1.643 1.00 10.37 176 VAL A C 1
ATOM 1371 O O . VAL A 1 176 ? 0.346 7.843 0.743 1.00 9.35 176 VAL A O 1
ATOM 1375 N N . SER A 1 177 ? -0.415 6.715 2.572 1.00 5.93 177 SER A N 1
ATOM 1376 C CA . SER A 1 177 ? 0.625 5.708 2.647 1.00 6.36 177 SER A CA 1
ATOM 1377 C C . SER A 1 177 ? -0.150 4.355 2.558 1.00 10.12 177 SER A C 1
ATOM 1378 O O . SER A 1 177 ? -1.212 4.229 3.163 1.00 9.39 177 SER A O 1
ATOM 1381 N N . SER A 1 178 ? 0.257 3.424 1.694 1.00 12.24 178 SER A N 1
ATOM 1382 C CA . SER A 1 178 ? -0.634 2.284 1.464 1.00 13.68 178 SER A CA 1
ATOM 1383 C C . SER A 1 178 ? 0.134 0.996 1.295 1.00 14.02 178 SER A C 1
ATOM 1384 O O . SER A 1 178 ? 1.332 1.017 1.075 1.00 14.98 178 SER A O 1
ATOM 1387 N N . PHE A 1 179 ? -0.622 -0.126 1.350 1.00 13.17 179 PHE A N 1
ATOM 1388 C CA . PHE A 1 179 ? -0.116 -1.458 1.065 1.00 9.55 179 PHE A CA 1
ATOM 1389 C C . PHE A 1 179 ? -1.260 -2.133 0.268 1.00 10.40 179 PHE A C 1
ATOM 1390 O O . PHE A 1 179 ? -2.382 -1.973 0.742 1.00 11.36 179 PHE A O 1
ATOM 1398 N N . PHE A 1 180 ? -1.064 -2.689 -0.924 1.00 9.96 180 PHE A N 1
ATOM 1399 C CA . PHE A 1 180 ? -2.241 -3.104 -1.717 1.00 9.34 180 PHE A CA 1
ATOM 1400 C C . PHE A 1 180 ? -1.819 -4.064 -2.810 1.00 8.39 180 PHE A C 1
ATOM 1401 O O . PHE A 1 180 ? -0.649 -4.191 -3.200 1.00 11.69 180 PHE A O 1
ATOM 1409 N N . THR A 1 181 ? -2.821 -4.810 -3.303 1.00 9.91 181 THR A N 1
ATOM 1410 C CA . THR A 1 181 ? -2.666 -5.703 -4.425 1.00 11.87 181 THR A CA 1
ATOM 1411 C C . THR A 1 181 ? -3.400 -5.003 -5.594 1.00 10.99 181 THR A C 1
ATOM 1412 O O . THR A 1 181 ? -4.398 -4.349 -5.359 1.00 12.10 181 THR A O 1
ATOM 1416 N N . TYR A 1 182 ? -2.875 -5.193 -6.791 1.00 13.85 182 TYR A N 1
ATOM 1417 C CA . TYR A 1 182 ? -3.509 -4.523 -7.922 1.00 16.36 182 TYR A CA 1
ATOM 1418 C C . TYR A 1 182 ? -3.243 -5.295 -9.199 1.00 14.81 182 TYR A C 1
ATOM 1419 O O . TYR A 1 182 ? -2.172 -5.848 -9.452 1.00 16.41 182 TYR A O 1
ATOM 1428 N N . THR A 1 183 ? -4.275 -5.238 -10.026 1.00 20.37 183 THR A N 1
ATOM 1429 C CA . THR A 1 183 ? -4.217 -5.694 -11.425 1.00 21.24 183 THR A CA 1
ATOM 1430 C C . THR A 1 183 ? -5.233 -4.825 -12.160 1.00 23.80 183 THR A C 1
ATOM 1431 O O . THR A 1 183 ? -6.132 -4.282 -11.506 1.00 22.31 183 THR A O 1
ATOM 1435 N N . GLY A 1 184 ? -5.024 -4.560 -13.453 1.00 26.74 184 GLY A N 1
ATOM 1436 C CA . GLY A 1 184 ? -5.942 -3.670 -14.174 1.00 27.27 184 GLY A CA 1
ATOM 1437 C C . GLY A 1 184 ? -5.630 -3.602 -15.665 1.00 28.13 184 GLY A C 1
ATOM 1438 O O . GLY A 1 184 ? -4.800 -4.355 -16.166 1.00 25.90 184 GLY A O 1
ATOM 1439 N N . PRO A 1 185 ? -6.276 -2.685 -16.398 1.00 31.77 185 PRO A N 1
ATOM 1440 C CA . PRO A 1 185 ? -6.153 -2.617 -17.849 1.00 33.71 185 PRO A CA 1
ATOM 1441 C C . PRO A 1 185 ? -4.733 -2.544 -18.358 1.00 35.64 185 PRO A C 1
ATOM 1442 O O . PRO A 1 185 ? -4.418 -3.241 -19.333 1.00 37.24 185 PRO A O 1
ATOM 1446 N N . ALA A 1 186 ? -3.800 -1.911 -17.664 1.00 37.68 186 ALA A N 1
ATOM 1447 C CA . ALA A 1 186 ? -2.392 -1.903 -18.012 1.00 39.35 186 ALA A CA 1
ATOM 1448 C C . ALA A 1 186 ? -1.730 -3.260 -17.954 1.00 41.19 186 ALA A C 1
ATOM 1449 O O . ALA A 1 186 ? -0.662 -3.397 -18.581 1.00 43.53 186 ALA A O 1
ATOM 1451 N N . HIS A 1 187 ? -2.262 -4.253 -17.250 1.00 41.62 187 HIS A N 1
ATOM 1452 C CA . HIS A 1 187 ? -1.652 -5.580 -17.193 1.00 42.37 187 HIS A CA 1
ATOM 1453 C C . HIS A 1 187 ? -2.436 -6.596 -18.026 1.00 41.59 187 HIS A C 1
ATOM 1454 O O . HIS A 1 187 ? -2.194 -7.796 -18.041 1.00 40.79 187 HIS A O 1
ATOM 1461 N N . GLY A 1 188 ? -3.415 -6.124 -18.781 1.00 41.40 188 GLY A N 1
ATOM 1462 C CA . GLY A 1 188 ? -4.251 -6.910 -19.655 1.00 40.47 188 GLY A CA 1
ATOM 1463 C C . GLY A 1 188 ? -5.439 -7.566 -18.991 1.00 39.90 188 GLY A C 1
ATOM 1464 O O . GLY A 1 188 ? -5.904 -8.589 -19.501 1.00 41.94 188 GLY A O 1
ATOM 1465 N N . THR A 1 189 ? -5.881 -7.120 -17.816 1.00 36.77 189 THR A N 1
ATOM 1466 C CA . THR A 1 189 ? -6.949 -7.770 -17.075 1.00 33.75 189 THR A CA 1
ATOM 1467 C C . THR A 1 189 ? -7.989 -6.785 -16.542 1.00 32.15 189 THR A C 1
ATOM 1468 O O . THR A 1 189 ? -7.855 -5.574 -16.734 1.00 31.80 189 THR A O 1
ATOM 1472 N N . GLN A 1 190 ? -9.003 -7.302 -15.835 1.00 28.99 190 GLN A N 1
ATOM 1473 C CA . GLN A 1 190 ? -10.018 -6.420 -15.265 1.00 25.83 190 GLN A CA 1
ATOM 1474 C C . GLN A 1 190 ? -9.396 -5.738 -14.018 1.00 22.01 190 GLN A C 1
ATOM 1475 O O . GLN A 1 190 ? -8.335 -6.192 -13.597 1.00 18.77 190 GLN A O 1
ATOM 1481 N N . TRP A 1 191 ? -10.047 -4.726 -13.472 1.00 20.72 191 TRP A N 1
ATOM 1482 C CA . TRP A 1 191 ? -9.452 -4.022 -12.340 1.00 22.41 191 TRP A CA 1
ATOM 1483 C C . TRP A 1 191 ? -9.897 -4.669 -11.023 1.00 19.26 191 TRP A C 1
ATOM 1484 O O . TRP A 1 191 ? -11.012 -4.482 -10.559 1.00 20.46 191 TRP A O 1
ATOM 1495 N N . ASP A 1 192 ? -8.989 -5.427 -10.427 1.00 17.25 192 ASP A N 1
ATOM 1496 C CA . ASP A 1 192 ? -9.206 -6.094 -9.147 1.00 17.47 192 ASP A CA 1
ATOM 1497 C C . ASP A 1 192 ? -8.127 -5.487 -8.179 1.00 14.41 192 ASP A C 1
ATOM 1498 O O . ASP A 1 192 ? -6.972 -5.592 -8.510 1.00 13.61 192 ASP A O 1
ATOM 1503 N N . GLU A 1 193 ? -8.560 -5.011 -7.024 1.00 14.11 193 GLU A N 1
ATOM 1504 C CA . GLU A 1 193 ? -7.617 -4.477 -6.047 1.00 19.28 193 GLU A CA 1
ATOM 1505 C C . GLU A 1 193 ? -8.125 -4.668 -4.621 1.00 15.08 193 GLU A C 1
ATOM 1506 O O . GLU A 1 193 ? -9.318 -4.536 -4.361 1.00 16.58 193 GLU A O 1
ATOM 1512 N N . ILE A 1 194 ? -7.196 -4.850 -3.686 1.00 13.77 194 ILE A N 1
ATOM 1513 C CA . ILE A 1 194 ? -7.569 -4.900 -2.267 1.00 11.93 194 ILE A CA 1
ATOM 1514 C C . ILE A 1 194 ? -6.618 -3.919 -1.551 1.00 9.93 194 ILE A C 1
ATOM 1515 O O . ILE A 1 194 ? -5.427 -4.114 -1.753 1.00 7.87 194 ILE A O 1
ATOM 1520 N N . ASP A 1 195 ? -7.152 -3.010 -0.754 1.00 10.39 195 ASP A N 1
ATOM 1521 C CA . ASP A 1 195 ? -6.276 -2.037 -0.103 1.00 12.69 195 ASP A CA 1
ATOM 1522 C C . ASP A 1 195 ? -6.222 -1.988 1.422 1.00 9.25 195 ASP A C 1
ATOM 1523 O O . ASP A 1 195 ? -7.225 -2.105 2.117 1.00 7.59 195 ASP A O 1
ATOM 1528 N N . ILE A 1 196 ? -5.064 -1.581 1.916 1.00 12.30 196 ILE A N 1
ATOM 1529 C CA . ILE A 1 196 ? -4.856 -1.035 3.269 1.00 10.48 196 ILE A CA 1
ATOM 1530 C C . ILE A 1 196 ? -4.318 0.409 3.078 1.00 11.25 196 ILE A C 1
ATOM 1531 O O . ILE A 1 196 ? -3.208 0.557 2.518 1.00 14.03 196 ILE A O 1
ATOM 1536 N N . GLU A 1 197 ? -5.086 1.425 3.405 1.00 9.42 197 GLU A N 1
ATOM 1537 C CA . GLU A 1 197 ? -4.600 2.785 3.170 1.00 13.92 197 GLU A CA 1
ATOM 1538 C C . GLU A 1 197 ? -4.644 3.578 4.474 1.00 10.10 197 GLU A C 1
ATOM 1539 O O . GLU A 1 197 ? -5.671 3.573 5.155 1.00 12.02 197 GLU A O 1
ATOM 1545 N N . PHE A 1 198 ? -3.562 4.261 4.758 1.00 9.76 198 PHE A N 1
ATOM 1546 C CA . PHE A 1 198 ? -3.512 5.208 5.894 1.00 10.60 198 PHE A CA 1
ATOM 1547 C C . PHE A 1 198 ? -3.626 6.659 5.408 1.00 10.59 198 PHE A C 1
ATOM 1548 O O . PHE A 1 198 ? -2.706 7.134 4.690 1.00 8.48 198 PHE A O 1
ATOM 1556 N N . LEU A 1 199 ? -4.694 7.317 5.754 1.00 8.25 199 LEU A N 1
ATOM 1557 C CA . LEU A 1 199 ? -4.894 8.702 5.339 1.00 14.19 199 LEU A CA 1
ATOM 1558 C C . LEU A 1 199 ? -4.106 9.548 6.356 1.00 14.03 199 LEU A C 1
ATOM 1559 O O . LEU A 1 199 ? -4.438 9.515 7.539 1.00 10.98 199 LEU A O 1
ATOM 1564 N N . GLY A 1 200 ? -3.115 10.283 5.875 1.00 14.61 200 GLY A N 1
ATOM 1565 C CA . GLY A 1 200 ? -2.204 11.039 6.733 1.00 9.96 200 GLY A CA 1
ATOM 1566 C C . GLY A 1 200 ? -2.911 12.042 7.584 1.00 11.32 200 GLY A C 1
ATOM 1567 O O . GLY A 1 200 ? -2.293 12.516 8.573 1.00 13.05 200 GLY A O 1
ATOM 1568 N N . LYS A 1 201 ? -4.090 12.503 7.219 1.00 11.21 201 LYS A N 1
ATOM 1569 C CA . LYS A 1 201 ? -4.798 13.488 8.031 1.00 15.03 201 LYS A CA 1
ATOM 1570 C C . LYS A 1 201 ? -5.205 12.907 9.378 1.00 15.19 201 LYS A C 1
ATOM 1571 O O . LYS A 1 201 ? -5.396 13.733 10.25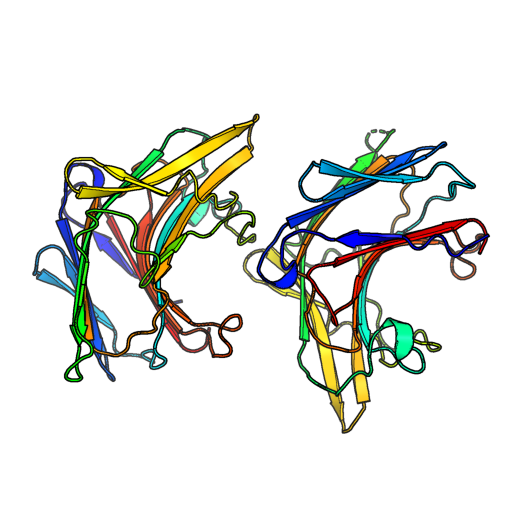5 1.00 16.15 201 LYS A O 1
ATOM 1577 N N . ASP A 1 202 ? -5.339 11.599 9.554 1.00 15.57 202 ASP A N 1
ATOM 1578 C CA . ASP A 1 202 ? -5.626 11.049 10.905 1.00 13.47 202 ASP A CA 1
ATOM 1579 C C . ASP A 1 202 ? -5.069 9.649 10.950 1.00 13.27 202 ASP A C 1
ATOM 1580 O O . ASP A 1 202 ? -5.604 8.650 10.408 1.00 11.20 202 ASP A O 1
ATOM 1585 N N . THR A 1 203 ? -3.881 9.479 11.496 1.00 10.98 203 THR A N 1
ATOM 1586 C CA . THR A 1 203 ? -3.198 8.214 11.518 1.00 13.17 203 THR A CA 1
ATOM 1587 C C . THR A 1 203 ? -3.665 7.344 12.709 1.00 12.04 203 THR A C 1
ATOM 1588 O O . THR A 1 203 ? -2.983 6.372 13.038 1.00 12.25 203 THR A O 1
ATOM 1592 N N . THR A 1 204 ? -4.792 7.721 13.311 1.00 14.97 204 THR A N 1
ATOM 1593 C CA . THR A 1 204 ? -5.355 6.923 14.393 1.00 16.10 204 THR A CA 1
ATOM 1594 C C . THR A 1 204 ? -6.469 6.040 13.774 1.00 17.38 204 THR A C 1
ATOM 1595 O O . THR A 1 204 ? -7.225 5.337 14.475 1.00 16.25 204 THR A O 1
ATOM 1599 N N . LYS A 1 205 ? -6.630 6.072 12.458 1.00 14.80 205 LYS A N 1
ATOM 1600 C CA . LYS A 1 205 ? -7.646 5.279 11.751 1.00 15.79 205 LYS A CA 1
ATOM 1601 C C . LYS A 1 205 ? -6.998 4.647 10.517 1.00 17.49 205 LYS A C 1
ATOM 1602 O O . LYS A 1 205 ? -5.821 4.958 10.241 1.00 15.50 205 LYS A O 1
ATOM 1608 N N . VAL A 1 206 ? -7.647 3.634 9.964 1.00 14.60 206 VAL A N 1
ATOM 1609 C CA . VAL A 1 206 ? -7.096 2.958 8.779 1.00 14.47 206 VAL A CA 1
ATOM 1610 C C . VAL A 1 206 ? -8.265 2.755 7.821 1.00 16.46 206 VAL A C 1
ATOM 1611 O O . VAL A 1 206 ? -9.414 2.645 8.290 1.00 15.50 206 VAL A O 1
ATOM 1615 N N . GLN A 1 207 ? -8.020 2.817 6.514 1.00 13.67 207 GLN A N 1
ATOM 1616 C CA . GLN A 1 207 ? -9.125 2.637 5.569 1.00 16.23 207 GLN A CA 1
ATOM 1617 C C . GLN A 1 207 ? -8.910 1.328 4.798 1.00 15.46 207 GLN A C 1
ATOM 1618 O O . GLN A 1 207 ? -7.820 1.059 4.269 1.00 14.82 207 GLN A O 1
ATOM 1624 N N . PHE A 1 208 ? -9.957 0.522 4.701 1.00 14.05 208 PHE A N 1
ATOM 1625 C CA . PHE A 1 208 ? -9.895 -0.774 4.001 1.00 15.58 208 PHE A CA 1
ATOM 1626 C C . PHE A 1 208 ? -10.837 -0.671 2.798 1.00 13.82 208 PHE A C 1
ATOM 1627 O O . PHE A 1 208 ? -11.880 -0.032 2.893 1.00 16.26 208 PHE A O 1
ATOM 1635 N N . ASN A 1 209 ? -10.433 -1.238 1.673 1.00 12.24 209 ASN A N 1
ATOM 1636 C CA . ASN A 1 209 ? -11.241 -1.135 0.473 1.00 15.99 209 ASN A CA 1
ATOM 1637 C C . ASN A 1 209 ? -10.892 -2.263 -0.483 1.00 12.87 209 ASN A C 1
ATOM 1638 O O . ASN A 1 209 ? -9.848 -2.868 -0.332 1.00 11.08 209 ASN A O 1
ATOM 1643 N N . TYR A 1 210 ? -11.743 -2.488 -1.477 1.00 13.28 210 TYR A N 1
ATOM 1644 C CA . TYR A 1 210 ? -11.449 -3.446 -2.538 1.00 14.57 210 TYR A CA 1
ATOM 1645 C C . TYR A 1 210 ? -12.356 -3.128 -3.747 1.00 12.87 210 TYR A C 1
ATOM 1646 O O . TYR A 1 210 ? -13.351 -2.468 -3.571 1.00 11.03 210 TYR A O 1
ATOM 1655 N N . TYR A 1 211 ? -11.894 -3.536 -4.906 1.00 17.06 211 TYR A N 1
ATOM 1656 C CA . TYR A 1 211 ? -12.558 -3.346 -6.178 1.00 19.82 211 TYR A CA 1
ATOM 1657 C C . TYR A 1 211 ? -12.536 -4.703 -6.895 1.00 18.74 211 TYR A C 1
ATOM 1658 O O . TYR A 1 211 ? -11.529 -5.414 -6.857 1.00 14.55 211 TYR A O 1
ATOM 1667 N N . THR A 1 212 ? -13.642 -5.024 -7.544 1.00 19.40 212 THR A N 1
ATOM 1668 C CA . THR A 1 212 ? -13.754 -6.257 -8.349 1.00 21.27 212 THR A CA 1
ATOM 1669 C C . THR A 1 212 ? -14.312 -5.796 -9.692 1.00 21.56 212 THR A C 1
ATOM 1670 O O . THR A 1 212 ? -15.421 -5.237 -9.704 1.00 21.44 212 THR A O 1
ATOM 1674 N N . ASN A 1 213 ? -13.561 -5.931 -10.761 1.00 25.73 213 ASN A N 1
ATOM 1675 C CA . ASN A 1 213 ? -14.039 -5.434 -12.055 1.00 32.02 213 ASN A CA 1
ATOM 1676 C C . ASN A 1 213 ? -14.458 -3.971 -11.953 1.00 33.68 213 ASN A C 1
ATOM 1677 O O . ASN A 1 213 ? -15.594 -3.593 -12.273 1.00 34.96 213 ASN A O 1
ATOM 1682 N N . GLY A 1 214 ? -13.561 -3.092 -11.498 1.00 34.25 214 GLY A N 1
ATOM 1683 C CA . GLY A 1 214 ? -13.928 -1.693 -11.272 1.00 33.63 214 GLY A CA 1
ATOM 1684 C C . GLY A 1 214 ? -13.978 -0.936 -12.608 1.00 32.91 214 GLY A C 1
ATOM 1685 O O . GLY A 1 214 ? -14.689 0.099 -12.574 1.00 34.82 214 GLY A O 1
ATOM 1687 N N . VAL B 1 1 ? 2.603 26.745 -46.938 1.00 57.35 1 VAL B N 1
ATOM 1688 C CA . VAL B 1 1 ? 3.694 25.742 -46.792 1.00 57.04 1 VAL B CA 1
ATOM 1689 C C . VAL B 1 1 ? 3.385 24.842 -45.594 1.00 56.86 1 VAL B C 1
ATOM 1690 O O . VAL B 1 1 ? 2.969 25.297 -44.535 1.00 56.05 1 VAL B O 1
ATOM 1694 N N . GLY B 1 2 ? 3.480 23.532 -45.832 1.00 55.82 2 GLY B N 1
ATOM 1695 C CA . GLY B 1 2 ? 3.202 22.576 -44.771 1.00 53.60 2 GLY B CA 1
ATOM 1696 C C . GLY B 1 2 ? 4.122 21.365 -44.866 1.00 50.40 2 GLY B C 1
ATOM 1697 O O . GLY B 1 2 ? 4.768 21.212 -45.898 1.00 51.65 2 GLY B O 1
ATOM 1698 N N . GLY B 1 3 ? 4.146 20.562 -43.788 1.00 47.36 3 GLY B N 1
ATOM 1699 C CA . GLY B 1 3 ? 5.043 19.409 -43.828 1.00 39.85 3 GLY B CA 1
ATOM 1700 C C . GLY B 1 3 ? 6.393 19.743 -43.200 1.00 36.19 3 GLY B C 1
ATOM 1701 O O . GLY B 1 3 ? 7.421 19.769 -43.893 1.00 36.62 3 GLY B O 1
ATOM 1702 N N . HIS B 1 4 ? 6.417 19.904 -41.864 1.00 28.93 4 HIS B N 1
ATOM 1703 C CA . HIS B 1 4 ? 7.694 20.116 -41.173 1.00 25.35 4 HIS B CA 1
ATOM 1704 C C . HIS B 1 4 ? 7.952 19.018 -40.148 1.00 25.35 4 HIS B C 1
ATOM 1705 O O . HIS B 1 4 ? 8.255 19.333 -38.993 1.00 23.21 4 HIS B O 1
ATOM 1712 N N . GLU B 1 5 ? 7.646 17.753 -40.498 1.00 23.39 5 GLU B N 1
ATOM 1713 C CA . GLU B 1 5 ? 7.641 16.693 -39.524 1.00 20.32 5 GLU B CA 1
ATOM 1714 C C . GLU B 1 5 ? 9.022 16.498 -38.906 1.00 19.74 5 GLU B C 1
ATOM 1715 O O . GLU B 1 5 ? 10.062 16.420 -39.566 1.00 17.49 5 GLU B O 1
ATOM 1721 N N . LYS B 1 6 ? 8.959 16.355 -37.585 1.00 16.13 6 LYS B N 1
ATOM 1722 C CA . LYS B 1 6 ? 10.156 15.987 -36.820 1.00 16.88 6 LYS B CA 1
ATOM 1723 C C . LYS B 1 6 ? 9.768 14.895 -35.812 1.00 15.87 6 LYS B C 1
ATOM 1724 O O . LYS B 1 6 ? 8.837 15.095 -35.049 1.00 14.23 6 LYS B O 1
ATOM 1730 N N . VAL B 1 7 ? 10.442 13.766 -35.866 1.00 18.24 7 VAL B N 1
ATOM 1731 C CA . VAL B 1 7 ? 10.118 12.668 -34.947 1.00 21.60 7 VAL B CA 1
ATOM 1732 C C . VAL B 1 7 ? 11.203 12.613 -33.872 1.00 18.75 7 VAL B C 1
ATOM 1733 O O . VAL B 1 7 ? 12.346 12.523 -34.216 1.00 15.42 7 VAL B O 1
ATOM 1737 N N . ILE B 1 8 ? 10.871 12.666 -32.604 1.00 19.80 8 ILE B N 1
ATOM 1738 C CA . ILE B 1 8 ? 11.832 12.628 -31.499 1.00 21.91 8 ILE B CA 1
ATOM 1739 C C . ILE B 1 8 ? 11.718 11.390 -30.593 1.00 21.71 8 ILE B C 1
ATOM 1740 O O . ILE B 1 8 ? 10.611 11.076 -30.176 1.00 17.66 8 ILE B O 1
ATOM 1745 N N . SER B 1 9 ? 12.847 10.812 -30.213 1.00 19.21 9 SER B N 1
ATOM 1746 C CA . SER B 1 9 ? 12.849 9.688 -29.295 1.00 21.99 9 SER B CA 1
ATOM 1747 C C . SER B 1 9 ? 12.607 10.090 -27.858 1.00 21.78 9 SER B C 1
ATOM 1748 O O . SER B 1 9 ? 13.165 11.119 -27.411 1.00 22.88 9 SER B O 1
ATOM 1751 N N . LEU B 1 10 ? 11.575 9.602 -27.159 1.00 16.77 10 LEU B N 1
ATOM 1752 C CA . LEU B 1 10 ? 11.257 10.061 -25.810 1.00 14.16 10 LEU B CA 1
ATOM 1753 C C . LEU B 1 10 ? 12.175 9.481 -24.729 1.00 14.24 10 LEU B C 1
ATOM 1754 O O . LEU B 1 10 ? 12.251 10.000 -23.605 1.00 13.59 10 LEU B O 1
ATOM 1759 N N . GLY B 1 11 ? 12.741 8.306 -24.893 1.00 16.24 11 GLY B N 1
ATOM 1760 C CA . GLY B 1 11 ? 13.481 7.640 -23.826 1.00 21.05 11 GLY B CA 1
ATOM 1761 C C . GLY B 1 11 ? 12.526 7.027 -22.791 1.00 22.15 11 GLY B C 1
ATOM 1762 O O . GLY B 1 11 ? 12.966 6.543 -21.759 1.00 21.69 11 GLY B O 1
ATOM 1763 N N . PHE B 1 12 ? 11.228 6.983 -23.065 1.00 21.70 12 PHE B N 1
ATOM 1764 C CA . PHE B 1 12 ? 10.235 6.287 -22.269 1.00 21.76 12 PHE B CA 1
ATOM 1765 C C . PHE B 1 12 ? 9.048 5.884 -23.154 1.00 22.81 12 PHE B C 1
ATOM 1766 O O . PHE B 1 12 ? 8.886 6.394 -24.269 1.00 19.59 12 PHE B O 1
ATOM 1774 N N . ASP B 1 13 ? 8.197 5.001 -22.627 1.00 20.41 13 ASP B N 1
ATOM 1775 C CA . ASP B 1 13 ? 6.945 4.646 -23.293 1.00 18.60 13 ASP B CA 1
ATOM 1776 C C . ASP B 1 13 ? 5.830 5.553 -22.822 1.00 18.19 13 ASP B C 1
ATOM 1777 O O . ASP B 1 13 ? 5.327 5.390 -21.714 1.00 18.32 13 ASP B O 1
ATOM 1782 N N . ALA B 1 14 ? 5.383 6.496 -23.655 1.00 16.89 14 ALA B N 1
ATOM 1783 C CA . ALA B 1 14 ? 4.336 7.439 -23.294 1.00 16.49 14 ALA B CA 1
ATOM 1784 C C . ALA B 1 14 ? 3.031 6.797 -22.877 1.00 15.15 14 ALA B C 1
ATOM 1785 O O . ALA B 1 14 ? 2.251 7.401 -22.119 1.00 14.00 14 ALA B O 1
ATOM 1787 N N . SER B 1 15 ? 2.723 5.568 -23.353 1.00 15.89 15 SER B N 1
ATOM 1788 C CA . SER B 1 15 ? 1.405 5.030 -22.934 1.00 18.19 15 SER B CA 1
ATOM 1789 C C . SER B 1 15 ? 1.325 4.454 -21.513 1.00 17.52 15 SER B C 1
ATOM 1790 O O . SER B 1 15 ? 0.221 4.158 -21.033 1.00 14.94 15 SER B O 1
ATOM 1793 N N . LYS B 1 16 ? 2.417 4.375 -20.785 1.00 17.14 16 LYS B N 1
ATOM 1794 C CA . LYS B 1 16 ? 2.426 3.809 -19.451 1.00 19.53 16 LYS B CA 1
ATOM 1795 C C . LYS B 1 16 ? 2.049 4.777 -18.367 1.00 20.18 16 LYS B C 1
ATOM 1796 O O . LYS B 1 16 ? 1.702 4.319 -17.261 1.00 17.55 16 LYS B O 1
ATOM 1802 N N . GLY B 1 17 ? 1.973 6.101 -18.658 1.00 16.36 17 GLY B N 1
ATOM 1803 C CA . GLY B 1 17 ? 1.534 7.029 -17.616 1.00 12.57 17 GLY B CA 1
ATOM 1804 C C . GLY B 1 17 ? 1.528 8.479 -18.103 1.00 16.07 17 GLY B C 1
ATOM 1805 O O . GLY B 1 17 ? 1.752 8.694 -19.302 1.00 17.07 17 GLY B O 1
ATOM 1806 N N . PHE B 1 18 ? 1.148 9.415 -17.246 1.00 13.67 18 PHE B N 1
ATOM 1807 C CA . PHE B 1 18 ? 1.000 10.808 -17.633 1.00 14.03 18 PHE B CA 1
ATOM 1808 C C . PHE B 1 18 ? 2.340 11.548 -17.620 1.00 16.01 18 PHE B C 1
ATOM 1809 O O . PHE B 1 18 ? 3.189 11.372 -16.754 1.00 13.75 18 PHE B O 1
ATOM 1817 N N . HIS B 1 19 ? 2.565 12.276 -18.701 1.00 17.98 19 HIS B N 1
ATOM 1818 C CA . HIS B 1 19 ? 3.705 13.182 -18.878 1.00 15.82 19 HIS B CA 1
ATOM 1819 C C . HIS B 1 19 ? 3.184 14.522 -19.412 1.00 18.63 19 HIS B C 1
ATOM 1820 O O . HIS B 1 19 ? 2.013 14.597 -19.813 1.00 15.41 19 HIS B O 1
ATOM 1827 N N . THR B 1 20 ? 3.967 15.596 -19.240 1.00 18.67 20 THR B N 1
ATOM 1828 C CA . THR B 1 20 ? 3.521 16.908 -19.703 1.00 17.81 20 THR B CA 1
ATOM 1829 C C . THR B 1 20 ? 4.197 17.270 -21.042 1.00 16.34 20 THR B C 1
ATOM 1830 O O . THR B 1 20 ? 5.415 17.109 -21.170 1.00 15.00 20 THR B O 1
ATOM 1834 N N . TYR B 1 21 ? 3.350 17.592 -22.022 1.00 14.88 21 TYR B N 1
ATOM 1835 C CA . TYR B 1 21 ? 3.849 17.949 -23.358 1.00 13.38 21 TYR B CA 1
ATOM 1836 C C . TYR B 1 21 ? 3.493 19.400 -23.599 1.00 12.00 21 TYR B C 1
ATOM 1837 O O . TYR B 1 21 ? 2.509 19.923 -23.068 1.00 14.23 21 TYR B O 1
ATOM 1846 N N . ALA B 1 22 ? 4.354 20.087 -24.354 1.00 14.16 22 ALA B N 1
ATOM 1847 C CA . ALA B 1 22 ? 4.093 21.525 -24.562 1.00 15.71 22 ALA B CA 1
ATOM 1848 C C . ALA B 1 22 ? 4.778 22.139 -25.787 1.00 14.02 22 ALA B C 1
ATOM 1849 O O . ALA B 1 22 ? 5.827 21.674 -26.287 1.00 15.10 22 ALA B O 1
ATOM 1851 N N . PHE B 1 23 ? 4.144 23.212 -26.272 1.00 15.47 23 PHE B N 1
ATOM 1852 C CA . PHE B 1 23 ? 4.761 23.935 -27.388 1.00 15.59 23 PHE B CA 1
ATOM 1853 C C . PHE B 1 23 ? 4.565 25.434 -27.022 1.00 14.77 23 PHE B C 1
ATOM 1854 O O . PHE B 1 23 ? 3.533 25.828 -26.520 1.00 15.58 23 PHE B O 1
ATOM 1862 N N . ASP B 1 24 ? 5.667 26.163 -27.131 1.00 17.68 24 ASP B N 1
ATOM 1863 C CA . ASP B 1 24 ? 5.632 27.624 -26.899 1.00 18.14 24 ASP B CA 1
ATOM 1864 C C . ASP B 1 24 ? 5.512 28.236 -28.316 1.00 16.54 24 ASP B C 1
ATOM 1865 O O . ASP B 1 24 ? 6.436 28.072 -29.114 1.00 16.90 24 ASP B O 1
ATOM 1870 N N . TRP B 1 25 ? 4.417 28.899 -28.606 1.00 15.12 25 TRP B N 1
ATOM 1871 C CA . TRP B 1 25 ? 4.171 29.472 -29.904 1.00 18.00 25 TRP B CA 1
ATOM 1872 C C . TRP B 1 25 ? 4.266 31.030 -29.837 1.00 16.12 25 TRP B C 1
ATOM 1873 O O . TRP B 1 25 ? 3.460 31.711 -29.232 1.00 14.51 25 TRP B O 1
ATOM 1884 N N . GLN B 1 26 ? 5.336 31.462 -30.484 1.00 19.17 26 GLN B N 1
ATOM 1885 C CA . GLN B 1 26 ? 5.696 32.883 -30.527 1.00 21.68 26 GLN B CA 1
ATOM 1886 C C . GLN B 1 26 ? 5.890 33.313 -31.982 1.00 20.40 26 GLN B C 1
ATOM 1887 O O . GLN B 1 26 ? 6.096 32.516 -32.912 1.00 17.44 26 GLN B O 1
ATOM 1893 N N . PRO B 1 27 ? 5.864 34.620 -32.235 1.00 19.80 27 PRO B N 1
ATOM 1894 C CA . PRO B 1 27 ? 5.923 35.141 -33.598 1.00 14.92 27 PRO B CA 1
ATOM 1895 C C . PRO B 1 27 ? 7.055 34.591 -34.399 1.00 13.13 27 PRO B C 1
ATOM 1896 O O . PRO B 1 27 ? 6.845 34.214 -35.564 1.00 13.37 27 PRO B O 1
ATOM 1900 N N . GLY B 1 28 ? 8.255 34.388 -33.864 1.00 12.20 28 GLY B N 1
ATOM 1901 C CA . GLY B 1 28 ? 9.365 33.914 -34.645 1.00 12.13 28 GLY B CA 1
ATO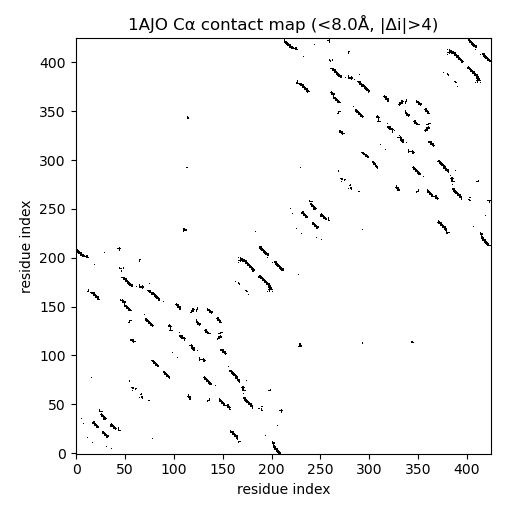M 1902 C C . GLY B 1 28 ? 9.859 32.512 -34.433 1.00 15.98 28 GLY B C 1
ATOM 1903 O O . GLY B 1 28 ? 10.880 32.120 -34.996 1.00 13.78 28 GLY B O 1
ATOM 1904 N N . TYR B 1 29 ? 9.174 31.697 -33.615 1.00 17.81 29 TYR B N 1
ATOM 1905 C CA . TYR B 1 29 ? 9.614 30.329 -33.392 1.00 19.29 29 TYR B CA 1
ATOM 1906 C C . TYR B 1 29 ? 8.459 29.497 -32.778 1.00 14.51 29 TYR B C 1
ATOM 1907 O O . TYR B 1 29 ? 7.432 30.011 -32.387 1.00 14.68 29 TYR B O 1
ATOM 1916 N N . ILE B 1 30 ? 8.744 28.224 -32.766 1.00 15.25 30 ILE B N 1
ATOM 1917 C CA . ILE B 1 30 ? 7.909 27.223 -32.089 1.00 16.79 30 ILE B CA 1
ATOM 1918 C C . ILE B 1 30 ? 8.959 26.345 -31.352 1.00 11.92 30 ILE B C 1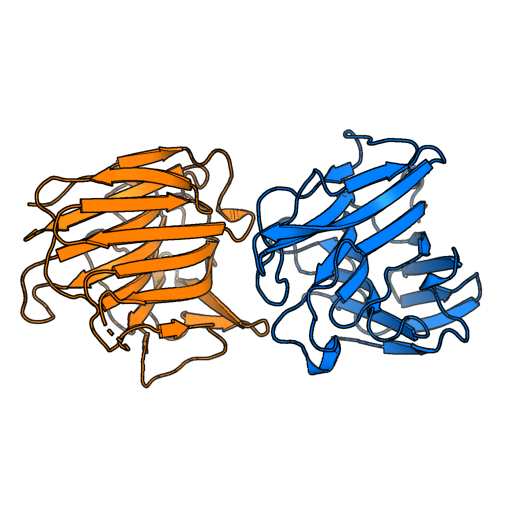
ATOM 1919 O O . ILE B 1 30 ? 9.887 25.774 -31.942 1.00 12.10 30 ILE B O 1
ATOM 1924 N N . LYS B 1 31 ? 8.800 26.285 -30.047 1.00 13.42 31 LYS B N 1
ATOM 1925 C CA . LYS B 1 31 ? 9.636 25.460 -29.185 1.00 15.33 31 LYS B CA 1
ATOM 1926 C C . LYS B 1 31 ? 8.731 24.409 -28.493 1.00 15.80 31 LYS B C 1
ATOM 1927 O O . LYS B 1 31 ? 7.726 24.777 -27.873 1.00 15.18 31 LYS B O 1
ATOM 1933 N N . TRP B 1 32 ? 9.149 23.159 -28.579 1.00 17.71 32 TRP B N 1
ATOM 1934 C CA . TRP B 1 32 ? 8.438 22.015 -28.055 1.00 17.57 32 TRP B CA 1
ATOM 1935 C C . TRP B 1 32 ? 9.211 21.404 -26.879 1.00 15.90 32 TRP B C 1
ATOM 1936 O O . TRP B 1 32 ? 10.413 21.187 -27.006 1.00 16.27 32 TRP B O 1
ATOM 1947 N N . TYR B 1 33 ? 8.503 21.044 -25.825 1.00 16.62 33 TYR B N 1
ATOM 1948 C CA . TYR B 1 33 ? 9.077 20.456 -24.623 1.00 16.89 33 TYR B CA 1
ATOM 1949 C C . TYR B 1 33 ? 8.420 19.135 -24.191 1.00 18.43 33 TYR B C 1
ATOM 1950 O O . TYR B 1 33 ? 7.183 19.013 -24.298 1.00 16.86 33 TYR B O 1
ATOM 1959 N N . VAL B 1 34 ? 9.151 18.239 -23.531 1.00 17.51 34 VAL B N 1
ATOM 1960 C CA . VAL B 1 34 ? 8.620 16.992 -22.967 1.00 16.82 34 VAL B CA 1
ATOM 1961 C C . VAL B 1 34 ? 9.037 16.996 -21.480 1.00 16.68 34 VAL B C 1
ATOM 1962 O O . VAL B 1 34 ? 10.273 16.976 -21.264 1.00 18.54 34 VAL B O 1
ATOM 1966 N N . ASP B 1 35 ? 8.106 17.035 -20.547 1.00 15.57 35 ASP B N 1
ATOM 1967 C CA . ASP B 1 35 ? 8.410 17.107 -19.122 1.00 19.66 35 ASP B CA 1
ATOM 1968 C C . ASP B 1 35 ? 9.361 18.260 -18.719 1.00 23.71 35 ASP B C 1
ATOM 1969 O O . ASP B 1 35 ? 10.361 18.062 -18.015 1.00 22.17 35 ASP B O 1
ATOM 1974 N N . GLY B 1 36 ? 9.119 19.454 -19.264 1.00 25.19 36 GLY B N 1
ATOM 1975 C CA . GLY B 1 36 ? 9.895 20.653 -19.005 1.00 24.96 36 GLY B CA 1
ATOM 1976 C C . GLY B 1 36 ? 11.208 20.764 -19.757 1.00 25.37 36 GLY B C 1
ATOM 1977 O O . GLY B 1 36 ? 11.886 21.787 -19.583 1.00 26.20 36 GLY B O 1
ATOM 1978 N N . VAL B 1 37 ? 11.636 19.804 -20.547 1.00 22.05 37 VAL B N 1
ATOM 1979 C CA . VAL B 1 37 ? 12.881 19.753 -21.269 1.00 22.87 37 VAL B CA 1
ATOM 1980 C C . VAL B 1 37 ? 12.735 20.112 -22.759 1.00 24.59 37 VAL B C 1
ATOM 1981 O O . VAL B 1 37 ? 11.924 19.510 -23.477 1.00 21.94 37 VAL B O 1
ATOM 1985 N N . LEU B 1 38 ? 13.618 20.977 -23.280 1.00 21.62 38 LEU B N 1
ATOM 1986 C CA . LEU B 1 38 ? 13.464 21.496 -24.645 1.00 22.38 38 LEU B CA 1
ATOM 1987 C C . LEU B 1 38 ? 13.866 20.369 -25.568 1.00 18.49 38 LEU B C 1
ATOM 1988 O O . LEU B 1 38 ? 14.959 19.846 -25.427 1.00 21.17 38 LEU B O 1
ATOM 1993 N N . LYS B 1 39 ? 13.021 20.051 -26.544 1.00 18.25 39 LYS B N 1
ATOM 1994 C CA . LYS B 1 39 ? 13.368 18.959 -27.465 1.00 16.60 39 LYS B CA 1
ATOM 1995 C C . LYS B 1 39 ? 13.529 19.412 -28.909 1.00 17.24 39 LYS B C 1
ATOM 1996 O O . LYS B 1 39 ? 14.190 18.754 -29.706 1.00 18.09 39 LYS B O 1
ATOM 2002 N N . HIS B 1 40 ? 12.863 20.514 -29.274 1.00 17.92 40 HIS B N 1
ATOM 2003 C CA . HIS B 1 40 ? 12.936 20.914 -30.680 1.00 19.87 40 HIS B CA 1
ATOM 2004 C C . HIS B 1 40 ? 12.541 22.371 -30.886 1.00 19.65 40 HIS B C 1
ATOM 2005 O O . HIS B 1 40 ? 11.649 22.874 -30.213 1.00 19.77 40 HIS B O 1
ATOM 2012 N N . THR B 1 41 ? 13.246 23.040 -31.807 1.00 19.72 41 THR B N 1
ATOM 2013 C CA . THR B 1 41 ? 12.971 24.459 -32.095 1.00 20.90 41 THR B CA 1
ATOM 2014 C C . THR B 1 41 ? 12.779 24.647 -33.604 1.00 18.32 41 THR B C 1
ATOM 2015 O O . THR B 1 41 ? 13.524 24.055 -34.375 1.00 18.49 41 THR B O 1
ATOM 2019 N N . ALA B 1 42 ? 11.757 25.383 -33.995 1.00 17.75 42 ALA B N 1
ATOM 2020 C CA . ALA B 1 42 ? 11.494 25.631 -35.405 1.00 18.51 42 ALA B CA 1
ATOM 2021 C C . ALA B 1 42 ? 11.533 27.159 -35.582 1.00 17.88 42 ALA B C 1
ATOM 2022 O O . ALA B 1 42 ? 10.851 27.800 -34.791 1.00 16.40 42 ALA B O 1
ATOM 2024 N N . THR B 1 43 ? 12.183 27.620 -36.654 1.00 21.02 43 THR B N 1
ATOM 2025 C CA . THR B 1 43 ? 12.197 29.065 -36.894 1.00 22.96 43 THR B CA 1
ATOM 2026 C C . THR B 1 43 ? 11.755 29.498 -38.285 1.00 24.56 43 THR B C 1
ATOM 2027 O O . THR B 1 43 ? 11.438 30.681 -38.447 1.00 26.04 43 THR B O 1
ATOM 2031 N N . ALA B 1 44 ? 11.520 28.611 -39.224 1.00 25.68 44 ALA B N 1
ATOM 2032 C CA . ALA B 1 44 ? 11.019 28.884 -40.558 1.00 24.98 44 ALA B CA 1
ATOM 2033 C C . ALA B 1 44 ? 9.513 28.908 -40.739 1.00 25.06 44 ALA B C 1
ATOM 2034 O O . ALA B 1 44 ? 8.799 28.012 -40.289 1.00 24.92 44 ALA B O 1
ATOM 2036 N N . ASN B 1 45 ? 8.961 29.893 -41.428 1.00 23.09 45 ASN B N 1
ATOM 2037 C CA . ASN B 1 45 ? 7.581 30.069 -41.755 1.00 25.07 45 ASN B CA 1
ATOM 2038 C C . ASN B 1 45 ? 6.646 29.701 -40.602 1.00 26.20 45 ASN B C 1
ATOM 2039 O O . ASN B 1 45 ? 5.821 28.798 -40.787 1.00 27.91 45 ASN B O 1
ATOM 2044 N N . ILE B 1 46 ? 6.743 30.412 -39.502 1.00 22.78 46 ILE B N 1
ATOM 2045 C CA . ILE B 1 46 ? 5.904 30.208 -38.328 1.00 19.92 46 ILE B CA 1
ATOM 2046 C C . ILE B 1 46 ? 4.500 30.729 -38.576 1.00 20.31 46 ILE B C 1
ATOM 2047 O O . ILE B 1 46 ? 4.252 31.829 -39.054 1.00 21.20 46 ILE B O 1
ATOM 2052 N N . PRO B 1 47 ? 3.502 29.903 -38.220 1.00 20.84 47 PRO B N 1
ATOM 2053 C CA . PRO B 1 47 ? 2.105 30.240 -38.327 1.00 19.01 47 PRO B CA 1
ATOM 2054 C C . PRO B 1 47 ? 1.791 31.522 -37.585 1.00 18.52 47 PRO B C 1
ATOM 2055 O O . PRO B 1 47 ? 2.418 31.702 -36.536 1.00 17.69 47 PRO B O 1
ATOM 2059 N N . SER B 1 48 ? 0.745 32.238 -37.963 1.00 18.28 48 SER B N 1
ATOM 2060 C CA . SER B 1 48 ? 0.374 33.375 -37.133 1.00 21.88 48 SER B CA 1
ATOM 2061 C C . SER B 1 48 ? -1.112 33.514 -36.929 1.00 23.01 48 SER B C 1
ATOM 2062 O O . SER B 1 48 ? -1.511 34.493 -36.259 1.00 23.77 48 SER B O 1
ATOM 2065 N N . THR B 1 49 ? -1.951 32.604 -37.442 1.00 19.57 49 THR B N 1
ATOM 2066 C CA . THR B 1 49 ? -3.399 32.783 -37.231 1.00 20.24 49 THR B CA 1
ATOM 2067 C C . THR B 1 49 ? -3.932 32.054 -36.004 1.00 23.08 49 THR B C 1
ATOM 2068 O O . THR B 1 49 ? -3.734 30.837 -35.812 1.00 21.24 49 THR B O 1
ATOM 2072 N N . PRO B 1 50 ? -4.616 32.762 -35.107 1.00 24.39 50 PRO B N 1
ATOM 2073 C CA . PRO B 1 50 ? -5.176 32.157 -33.909 1.00 24.28 50 PRO B CA 1
ATOM 2074 C C . PRO B 1 50 ? -6.049 30.966 -34.282 1.00 25.01 50 PRO B C 1
ATOM 2075 O O . PRO B 1 50 ? -6.885 31.071 -35.178 1.00 23.85 50 PRO B O 1
ATOM 2079 N N . GLY B 1 51 ? -5.979 29.881 -33.483 1.00 24.38 51 GLY B N 1
ATOM 2080 C CA . GLY B 1 51 ? -6.744 28.669 -33.834 1.00 21.85 51 GLY B CA 1
ATOM 2081 C C . GLY B 1 51 ? -7.451 28.025 -32.648 1.00 23.23 51 GLY B C 1
ATOM 2082 O O . GLY B 1 51 ? -7.433 28.542 -31.514 1.00 21.78 51 GLY B O 1
ATOM 2083 N N . LYS B 1 52 ? -8.188 26.929 -32.930 1.00 21.20 52 LYS B N 1
ATOM 2084 C CA . LYS B 1 52 ? -8.856 26.209 -31.850 1.00 18.93 52 LYS B CA 1
ATOM 2085 C C . LYS B 1 52 ? -7.900 25.200 -31.214 1.00 15.76 52 LYS B C 1
ATOM 2086 O O . LYS B 1 52 ? -7.070 24.654 -31.940 1.00 15.97 52 LYS B O 1
ATOM 2092 N N . ILE B 1 53 ? -8.107 24.938 -29.929 1.00 13.51 53 ILE B N 1
ATOM 2093 C CA . ILE B 1 53 ? -7.325 23.879 -29.276 1.00 13.70 53 ILE B CA 1
ATOM 2094 C C . ILE B 1 53 ? -8.121 22.565 -29.525 1.00 12.37 53 ILE B C 1
ATOM 2095 O O . ILE B 1 53 ? -9.339 22.563 -29.317 1.00 11.01 53 ILE B O 1
ATOM 2100 N N . MET B 1 54 ? -7.444 21.557 -30.065 1.00 14.12 54 MET B N 1
ATOM 2101 C CA . MET B 1 54 ? -8.126 20.304 -30.413 1.00 18.32 54 MET B CA 1
ATOM 2102 C C . MET B 1 54 ? -7.408 19.069 -29.858 1.00 16.29 54 MET B C 1
ATOM 2103 O O . MET B 1 54 ? -6.178 19.033 -29.732 1.00 15.01 54 MET B O 1
ATOM 2108 N N . MET B 1 55 ? -8.130 17.966 -29.663 1.00 14.18 55 MET B N 1
ATOM 2109 C CA . MET B 1 55 ? -7.557 16.682 -29.210 1.00 11.48 55 MET B CA 1
ATOM 2110 C C . MET B 1 55 ? -8.402 15.562 -29.869 1.00 9.13 55 MET B C 1
ATOM 2111 O O . MET B 1 55 ? -9.638 15.644 -29.880 1.00 9.66 55 MET B O 1
ATOM 2116 N N . ASN B 1 56 ? -7.813 14.542 -30.422 1.00 8.04 56 ASN B N 1
ATOM 2117 C CA . ASN B 1 56 ? -8.625 13.497 -31.067 1.00 12.19 56 ASN B CA 1
ATOM 2118 C C . ASN B 1 56 ? -7.820 12.194 -31.068 1.00 10.14 56 ASN B C 1
ATOM 2119 O O . ASN B 1 56 ? -6.629 12.109 -30.758 1.00 9.83 56 ASN B O 1
ATOM 2124 N N . LEU B 1 57 ? -8.513 11.159 -31.492 1.00 10.47 57 LEU B N 1
ATOM 2125 C CA . LEU B 1 57 ? -7.991 9.798 -31.534 1.00 10.32 57 LEU B CA 1
ATOM 2126 C C . LEU B 1 57 ? -8.624 9.126 -32.750 1.00 7.72 57 LEU B C 1
ATOM 2127 O O . LEU B 1 57 ? -9.859 9.186 -32.859 1.00 9.45 57 LEU B O 1
ATOM 2132 N N . TRP B 1 58 ? -7.810 8.585 -33.647 1.00 7.45 58 TRP B N 1
ATOM 2133 C CA . TRP B 1 58 ? -8.491 8.032 -34.841 1.00 10.50 58 TRP B CA 1
ATOM 2134 C C . TRP B 1 58 ? -7.622 6.963 -35.430 1.00 10.63 58 TRP B C 1
ATOM 2135 O O . TRP B 1 58 ? -6.412 6.892 -35.168 1.00 12.27 58 TRP B O 1
ATOM 2146 N N . ASN B 1 59 ? -8.208 6.106 -36.271 1.00 10.49 59 ASN B N 1
ATOM 2147 C CA . ASN B 1 59 ? -7.526 5.074 -37.000 1.00 11.02 59 ASN B CA 1
ATOM 2148 C C . ASN B 1 59 ? -7.391 5.560 -38.465 1.00 8.68 59 ASN B C 1
ATOM 2149 O O . ASN B 1 59 ? -8.327 6.183 -38.938 1.00 10.70 59 ASN B O 1
ATOM 2154 N N . GLY B 1 60 ? -6.296 5.270 -39.110 1.00 11.51 60 GLY B N 1
ATOM 2155 C CA . GLY B 1 60 ? -6.065 5.726 -40.477 1.00 13.32 60 GLY B CA 1
ATOM 2156 C C . GLY B 1 60 ? -6.302 4.675 -41.526 1.00 18.16 60 GLY B C 1
ATOM 2157 O O . GLY B 1 60 ? -6.316 3.489 -41.187 1.00 16.43 60 GLY B O 1
ATOM 2158 N N . THR B 1 61 ? -6.397 5.112 -42.775 1.00 18.89 61 THR B N 1
ATOM 2159 C CA . THR B 1 61 ? -6.425 4.216 -43.914 1.00 17.91 61 THR B CA 1
ATOM 2160 C C . THR B 1 61 ? -5.662 4.869 -45.058 1.00 19.28 61 THR B C 1
ATOM 2161 O O . THR B 1 61 ? -5.546 6.092 -45.065 1.00 18.46 61 THR B O 1
ATOM 2165 N N . GLY B 1 62 ? -4.946 4.089 -45.834 1.00 19.54 62 GLY B N 1
ATOM 2166 C CA . GLY B 1 62 ? -4.110 4.514 -46.920 1.00 22.36 62 GLY B CA 1
ATOM 2167 C C . GLY B 1 62 ? -2.770 5.094 -46.514 1.00 25.66 62 GLY B C 1
ATOM 2168 O O . GLY B 1 62 ? -2.072 5.648 -47.398 1.00 25.63 62 GLY B O 1
ATOM 2169 N N . VAL B 1 63 ? -2.402 5.008 -45.237 1.00 24.09 63 VAL B N 1
ATOM 2170 C CA . VAL B 1 63 ? -1.146 5.591 -44.767 1.00 21.91 63 VAL B CA 1
ATOM 2171 C C . VAL B 1 63 ? -0.329 4.592 -43.957 1.00 24.16 63 VAL B C 1
ATOM 2172 O O . VAL B 1 63 ? 0.319 4.913 -42.942 1.00 22.48 63 VAL B O 1
ATOM 2176 N N . ASP B 1 64 ? -0.288 3.362 -44.459 1.00 21.37 64 ASP B N 1
ATOM 2177 C CA . ASP B 1 64 ? 0.365 2.252 -43.814 1.00 24.73 64 ASP B CA 1
ATOM 2178 C C . ASP B 1 64 ? 1.838 2.503 -43.527 1.00 25.40 64 ASP B C 1
ATOM 2179 O O . ASP B 1 64 ? 2.288 2.049 -42.456 1.00 25.62 64 ASP B O 1
ATOM 2184 N N . ASP B 1 65 ? 2.573 3.161 -44.406 1.00 23.62 65 ASP B N 1
ATOM 2185 C CA . ASP B 1 65 ? 3.967 3.486 -44.200 1.00 25.87 65 ASP B CA 1
ATOM 2186 C C . ASP B 1 65 ? 4.168 4.428 -43.009 1.00 25.59 65 ASP B C 1
ATOM 2187 O O . ASP B 1 65 ? 5.080 4.283 -42.187 1.00 29.09 65 ASP B O 1
ATOM 2192 N N . TRP B 1 66 ? 3.292 5.407 -42.905 1.00 20.96 66 TRP B N 1
ATOM 2193 C CA . TRP B 1 66 ? 3.312 6.341 -41.786 1.00 20.40 66 TRP B CA 1
ATOM 2194 C C . TRP B 1 66 ? 2.810 5.726 -40.486 1.00 20.12 66 TRP B C 1
ATOM 2195 O O . TRP B 1 66 ? 3.534 5.720 -39.458 1.00 20.62 66 TRP B O 1
ATOM 2206 N N . LEU B 1 67 ? 1.568 5.227 -40.436 1.00 15.21 67 LEU B N 1
ATOM 2207 C CA . LEU B 1 67 ? 0.960 4.784 -39.192 1.00 14.85 67 LEU B CA 1
ATOM 2208 C C . LEU B 1 67 ? 1.067 3.298 -38.869 1.00 16.51 67 LEU B C 1
ATOM 2209 O O . LEU B 1 67 ? 0.661 2.923 -37.767 1.00 20.02 67 LEU B O 1
ATOM 2214 N N . GLY B 1 68 ? 1.505 2.459 -39.764 1.00 19.93 68 GLY B N 1
ATOM 2215 C CA . GLY B 1 68 ? 1.354 0.989 -39.731 1.00 18.12 68 GLY B CA 1
ATOM 2216 C C . GLY B 1 68 ? -0.115 0.701 -40.090 1.00 19.44 68 GLY B C 1
ATOM 2217 O O . GLY B 1 68 ? -0.991 1.589 -40.017 1.00 21.08 68 GLY B O 1
ATOM 2218 N N . SER B 1 69 ? -0.424 -0.497 -40.528 1.00 18.56 69 SER B N 1
ATOM 2219 C CA . SER B 1 69 ? -1.794 -0.912 -40.779 1.00 20.13 69 SER B CA 1
ATOM 2220 C C . SER B 1 69 ? -2.648 -1.016 -39.526 1.00 20.09 69 SER B C 1
ATOM 2221 O O . SER B 1 69 ? -2.149 -1.500 -38.486 1.00 22.22 69 SER B O 1
ATOM 2224 N N . TYR B 1 70 ? -3.899 -0.600 -39.505 1.00 17.07 70 TYR B N 1
ATOM 2225 C CA . TYR B 1 70 ? -4.745 -0.711 -38.338 1.00 17.62 70 TYR B CA 1
ATOM 2226 C C . TYR B 1 70 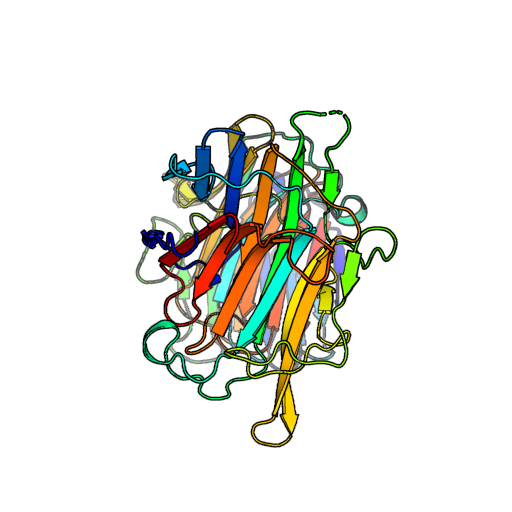? -5.399 -2.114 -38.379 1.00 22.51 70 TYR B C 1
ATOM 2227 O O . TYR B 1 70 ? -5.815 -2.579 -39.443 1.00 20.65 70 TYR B O 1
ATOM 2236 N N . ASN B 1 71 ? -5.356 -2.819 -37.258 1.00 22.63 71 ASN B N 1
ATOM 2237 C CA . ASN B 1 71 ? -5.783 -4.207 -37.188 1.00 21.89 71 ASN B CA 1
ATOM 2238 C C . ASN B 1 71 ? -7.131 -4.385 -36.500 1.00 21.23 71 ASN B C 1
ATOM 2239 O O . ASN B 1 71 ? -7.365 -5.497 -36.009 1.00 22.62 71 ASN B O 1
ATOM 2244 N N . GLY B 1 72 ? -7.976 -3.385 -36.360 1.00 17.92 72 GLY B N 1
ATOM 2245 C CA . GLY B 1 72 ? -9.283 -3.453 -35.743 1.00 15.60 72 GLY B CA 1
ATOM 2246 C C . GLY B 1 72 ? -9.434 -3.542 -34.247 1.00 16.83 72 GLY B C 1
ATOM 2247 O O . GLY B 1 72 ? -10.551 -3.666 -33.709 1.00 15.97 72 GLY B O 1
ATOM 2248 N N . ALA B 1 73 ? -8.294 -3.628 -33.543 1.00 17.59 73 ALA B N 1
ATOM 2249 C CA . ALA B 1 73 ? -8.352 -3.704 -32.073 1.00 15.82 73 ALA B CA 1
ATOM 2250 C C . ALA B 1 73 ? -9.187 -2.612 -31.489 1.00 18.07 73 ALA B C 1
ATOM 2251 O O . ALA B 1 73 ? -9.067 -1.445 -31.860 1.00 20.08 73 ALA B O 1
ATOM 2253 N N . ASN B 1 74 ? -10.112 -2.873 -30.573 1.00 16.66 74 ASN B N 1
ATOM 2254 C CA . ASN B 1 74 ? -11.007 -1.929 -29.942 1.00 17.65 74 ASN B CA 1
ATOM 2255 C C . ASN B 1 74 ? -11.636 -2.575 -28.710 1.00 17.94 74 ASN B C 1
ATOM 2256 O O . ASN B 1 74 ? -11.654 -3.807 -28.702 1.00 21.17 74 ASN B O 1
ATOM 2261 N N . PRO B 1 75 ? -12.068 -1.829 -27.717 1.00 17.31 75 PRO B N 1
ATOM 2262 C CA . PRO B 1 75 ? -11.929 -0.398 -27.648 1.00 17.89 75 PRO B CA 1
ATOM 2263 C C . PRO B 1 75 ? -10.548 0.122 -27.251 1.00 19.42 75 PRO B C 1
ATOM 2264 O O . PRO B 1 75 ? -9.704 -0.586 -26.698 1.00 15.45 75 PRO B O 1
ATOM 2268 N N . LEU B 1 76 ? -10.181 1.347 -27.720 1.00 18.39 76 LEU B N 1
ATOM 2269 C CA . LEU B 1 76 ? -8.853 1.906 -27.400 1.00 17.41 76 LEU B CA 1
ATOM 2270 C C . LEU B 1 76 ? -9.022 3.309 -26.836 1.00 14.77 76 LEU B C 1
ATOM 2271 O O . LEU B 1 76 ? -10.012 3.965 -27.165 1.00 17.46 76 LEU B O 1
ATOM 2276 N N . TYR B 1 77 ? -8.169 3.753 -25.907 1.00 15.01 77 TYR B N 1
ATOM 2277 C CA . TYR B 1 77 ? -8.475 5.006 -25.223 1.00 13.27 77 TYR B CA 1
ATOM 2278 C C . TYR B 1 77 ? -7.206 5.886 -25.079 1.00 15.86 77 TYR B C 1
ATOM 2279 O O . TYR B 1 77 ? -6.108 5.363 -24.917 1.00 14.34 77 TYR B O 1
ATOM 2288 N N . ALA B 1 78 ? -7.426 7.207 -25.190 1.00 13.32 78 ALA B N 1
ATOM 2289 C CA . ALA B 1 78 ? -6.388 8.203 -24.983 1.00 15.68 78 ALA B CA 1
ATOM 2290 C C . ALA B 1 78 ? -6.885 9.097 -23.840 1.00 11.94 78 ALA B C 1
ATOM 2291 O O . ALA B 1 78 ? -8.081 9.377 -23.816 1.00 13.78 78 ALA B O 1
ATOM 2293 N N . GLU B 1 79 ? -6.060 9.346 -22.831 1.00 9.38 79 GLU B N 1
ATOM 2294 C CA . GLU B 1 79 ? -6.588 10.144 -21.718 1.00 12.81 79 GLU B CA 1
ATOM 2295 C C . GLU B 1 79 ? -5.797 11.440 -21.528 1.00 10.08 79 GLU B C 1
ATOM 2296 O O . GLU B 1 79 ? -4.591 11.512 -21.826 1.00 11.79 79 GLU B O 1
ATOM 2302 N N . TYR B 1 80 ? -6.481 12.443 -21.039 1.00 9.58 80 TYR B N 1
ATOM 2303 C CA . TYR B 1 80 ? -5.962 13.781 -20.878 1.00 10.84 80 TYR B CA 1
ATOM 2304 C C . TYR B 1 80 ? -6.388 14.288 -19.510 1.00 9.03 80 TYR B C 1
ATOM 2305 O O . TYR B 1 80 ? -7.587 14.369 -19.236 1.00 11.86 80 TYR B O 1
ATOM 2314 N N . ASP B 1 81 ? -5.385 14.574 -18.697 1.00 9.86 81 ASP B N 1
ATOM 2315 C CA . ASP B 1 81 ? -5.673 15.033 -17.313 1.00 9.02 81 ASP B CA 1
ATOM 2316 C C . ASP B 1 81 ? -5.847 16.523 -17.241 1.00 11.40 81 ASP B C 1
ATOM 2317 O O . ASP B 1 81 ? -6.771 17.045 -16.601 1.00 7.35 81 ASP B O 1
ATOM 2322 N N . TRP B 1 82 ? -5.183 17.426 -17.979 1.00 9.94 82 TRP B N 1
ATOM 2323 C CA . TRP B 1 82 ? -5.514 18.847 -17.911 1.00 9.82 82 TRP B CA 1
ATOM 2324 C C . TRP B 1 82 ? -4.830 19.508 -19.139 1.00 11.08 82 TRP B C 1
ATOM 2325 O O . TRP B 1 82 ? -3.907 18.931 -19.682 1.00 10.34 82 TRP B O 1
ATOM 2336 N N . VAL B 1 83 ? -5.317 20.682 -19.473 1.00 16.44 83 VAL B N 1
ATOM 2337 C CA . VAL B 1 83 ? -4.707 21.484 -20.551 1.00 18.82 83 VAL B CA 1
ATOM 2338 C C . VAL B 1 83 ? -4.526 22.895 -19.976 1.00 17.72 83 VAL B C 1
ATOM 2339 O O . VAL B 1 83 ? -5.431 23.398 -19.322 1.00 16.09 83 VAL B O 1
ATOM 2343 N N . LYS B 1 84 ? -3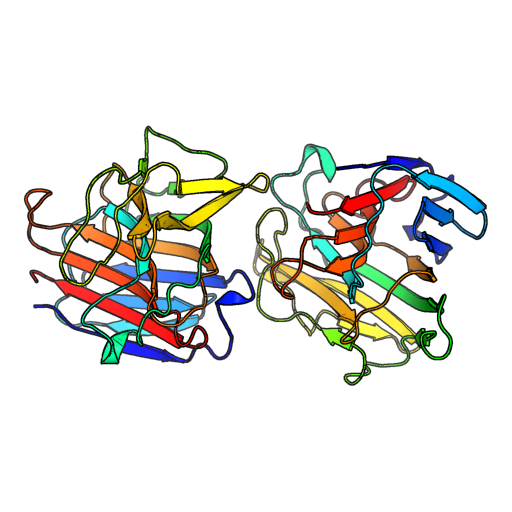.348 23.491 -20.174 1.00 21.06 84 LYS B N 1
ATOM 2344 C CA . LYS B 1 84 ? -3.119 24.870 -19.726 1.00 21.34 84 LYS B CA 1
ATOM 2345 C C . LYS B 1 84 ? -2.585 25.746 -20.876 1.00 18.42 84 LYS B C 1
ATOM 2346 O O . LYS B 1 84 ? -1.667 25.365 -21.560 1.00 17.69 84 LYS B O 1
ATOM 2352 N N . TYR B 1 85 ? -3.174 26.906 -21.059 1.00 20.48 85 TYR B N 1
ATOM 2353 C CA . TYR B 1 85 ? -2.723 27.839 -22.100 1.00 21.78 85 TYR B CA 1
ATOM 2354 C C . TYR B 1 85 ? -2.314 29.137 -21.365 1.00 19.91 85 TYR B C 1
ATOM 2355 O O . TYR B 1 85 ? -3.102 29.704 -20.604 1.00 18.73 85 TYR B O 1
ATOM 2364 N N . THR B 1 86 ? -1.079 29.539 -21.578 1.00 23.88 86 THR B N 1
ATOM 2365 C CA . THR B 1 86 ? -0.586 30.769 -20.906 1.00 27.09 86 THR B CA 1
ATOM 2366 C C . THR B 1 86 ? -0.393 31.853 -21.967 1.00 26.49 86 THR B C 1
ATOM 2367 O O . THR B 1 86 ? 0.540 31.776 -22.761 1.00 23.91 86 THR B O 1
ATOM 2371 N N . SER B 1 87 ? -1.284 32.818 -21.967 1.00 29.37 87 SER B N 1
ATOM 2372 C CA . SER B 1 87 ? -1.261 33.895 -22.941 1.00 33.52 87 SER B CA 1
ATOM 2373 C C . SER B 1 87 ? -0.092 34.860 -22.864 1.00 36.47 87 SER B C 1
ATOM 2374 O O . SER B 1 87 ? 0.440 35.169 -21.800 1.00 35.40 87 SER B O 1
ATOM 2377 N N . ASN B 1 88 ? 0.218 35.466 -24.026 1.00 41.29 88 ASN B N 1
ATOM 2378 C CA . ASN B 1 88 ? 1.062 36.679 -24.050 1.00 44.09 88 ASN B CA 1
ATOM 2379 C C . ASN B 1 88 ? 0.252 37.853 -23.517 1.00 45.54 88 ASN B C 1
ATOM 2380 O O . ASN B 1 88 ? 0.780 38.747 -22.870 1.00 47.61 88 ASN B O 1
ATOM 2385 N N . GLN B 1 89 ? -1.066 37.795 -23.601 1.00 47.04 89 GLN B N 1
ATOM 2386 C CA . GLN B 1 89 ? -2.108 38.544 -22.966 1.00 49.02 89 GLN B CA 1
ATOM 2387 C C . GLN B 1 89 ? -3.128 39.141 -23.927 1.00 50.45 89 GLN B C 1
ATOM 2388 O O . GLN B 1 89 ? -3.472 38.553 -24.957 1.00 51.41 89 GLN B O 1
ATOM 2394 N N . GLY B 1 91 ? -6.624 38.556 -17.986 1.00 50.76 91 GLY B N 1
ATOM 2395 C CA . GLY B 1 91 ? -5.715 37.956 -18.950 1.00 49.21 91 GLY B CA 1
ATOM 2396 C C . GLY B 1 91 ? -6.473 37.293 -20.092 1.00 48.67 91 GLY B C 1
ATOM 2397 O O . GLY B 1 91 ? -7.657 37.565 -20.294 1.00 49.26 91 GLY B O 1
ATOM 2398 N N . GLY B 1 92 ? -5.760 36.431 -20.817 1.00 46.28 92 GLY B N 1
ATOM 2399 C CA . GLY B 1 92 ? -6.401 35.669 -21.902 1.00 43.96 92 GLY B CA 1
ATOM 2400 C C . GLY B 1 92 ? -6.087 34.178 -21.675 1.00 40.55 92 GLY B C 1
ATOM 2401 O O . GLY B 1 92 ? -6.436 33.324 -22.479 1.00 39.43 92 GLY B O 1
ATOM 2402 N N . SER B 1 93 ? -5.360 33.884 -20.601 1.00 36.13 93 SER B N 1
ATOM 2403 C CA . SER B 1 93 ? -5.086 32.535 -20.154 1.00 33.41 93 SER B CA 1
ATOM 2404 C C . SER B 1 93 ? -6.251 31.673 -19.680 1.00 30.28 93 SER B C 1
ATOM 2405 O O . SER B 1 93 ? -7.364 32.117 -19.398 1.00 25.71 93 SER B O 1
ATOM 2408 N N . PHE B 1 94 ? -5.996 30.362 -19.519 1.00 31.04 94 PHE B N 1
ATOM 2409 C CA . PHE B 1 94 ? -7.024 29.470 -18.965 1.00 29.52 94 PHE B CA 1
ATOM 2410 C C . PHE B 1 94 ? -6.428 28.109 -18.601 1.00 28.74 94 PHE B C 1
ATOM 2411 O O . PHE B 1 94 ? -5.433 27.660 -19.164 1.00 28.82 94 PHE B O 1
ATOM 2419 N N . PHE B 1 95 ? -7.041 27.459 -17.627 1.00 27.49 95 PHE B N 1
ATOM 2420 C CA . PHE B 1 95 ? -6.678 26.150 -17.105 1.00 28.78 95 PHE B CA 1
ATOM 2421 C C . PHE B 1 95 ? -7.925 25.239 -17.186 1.00 27.89 95 PHE B C 1
ATOM 2422 O O . PHE B 1 95 ? -8.985 25.660 -16.718 1.00 28.73 95 PHE B O 1
ATOM 2430 N N . GLU B 1 96 ? -7.809 24.074 -17.815 1.00 25.44 96 GLU B N 1
ATOM 2431 C CA . GLU B 1 96 ? -8.986 23.201 -17.956 1.00 23.68 96 GLU B CA 1
ATOM 2432 C C . GLU B 1 96 ? -8.641 21.863 -17.302 1.00 20.90 96 GLU B C 1
ATOM 2433 O O . GLU B 1 96 ? -7.775 21.148 -17.813 1.00 20.02 96 GLU B O 1
ATOM 2439 N N . PRO B 1 97 ? -9.255 21.570 -16.160 1.00 20.11 97 PRO B N 1
ATOM 2440 C CA . PRO B 1 97 ? -8.997 20.346 -15.442 1.00 18.97 97 PRO B CA 1
ATOM 2441 C C . PRO B 1 97 ? -9.802 19.177 -15.979 1.00 19.44 97 PRO B C 1
ATOM 2442 O O . PRO B 1 97 ? -9.513 18.067 -15.522 1.00 19.04 97 PRO B O 1
ATOM 2446 N N . PHE B 1 98 ? -10.793 19.249 -16.840 1.00 19.57 98 PHE B N 1
ATOM 2447 C CA . PHE B 1 98 ? -11.511 18.077 -17.314 1.00 19.93 98 PHE B CA 1
ATOM 2448 C C . PHE B 1 98 ? -12.252 17.338 -16.167 1.00 23.74 98 PHE B C 1
ATOM 2449 O O . PHE B 1 98 ? -12.329 16.114 -16.164 1.00 19.32 98 PHE B O 1
ATOM 2457 N N . ASN B 1 99 ? -12.938 18.124 -15.339 1.00 26.14 99 ASN B N 1
ATOM 2458 C CA . ASN B 1 99 ? -13.782 17.568 -14.276 1.00 31.34 99 ASN B CA 1
ATOM 2459 C C . ASN B 1 99 ? -15.106 17.090 -14.890 1.00 33.20 99 ASN B C 1
ATOM 2460 O O . ASN B 1 99 ? -15.640 16.021 -14.572 1.00 34.25 99 ASN B O 1
ATOM 2465 N N . SER B 1 100 ? -15.601 17.864 -15.856 1.00 31.84 100 SER B N 1
ATOM 2466 C CA . SER B 1 100 ? -16.806 17.508 -16.588 1.00 33.71 100 SER B CA 1
ATOM 2467 C C . SER B 1 100 ? -16.872 18.290 -17.901 1.00 33.91 100 SER B C 1
ATOM 2468 O O . SER B 1 100 ? -15.994 19.094 -18.205 1.00 33.55 100 SER B O 1
ATOM 2471 N N . TYR B 1 101 ? -17.843 17.968 -18.720 1.00 33.73 101 TYR B N 1
ATOM 2472 C CA . TYR B 1 101 ? -18.103 18.629 -19.985 1.00 35.88 101 TYR B CA 1
ATOM 2473 C C . TYR B 1 101 ? -18.592 20.049 -19.731 1.00 35.99 101 TYR B C 1
ATOM 2474 O O . TYR B 1 101 ? -19.570 20.278 -19.021 1.00 35.93 101 TYR B O 1
ATOM 2483 N N . ASN B 1 102 ? -17.893 20.995 -20.336 1.00 36.38 102 ASN B N 1
ATOM 2484 C CA . ASN B 1 102 ? -18.282 22.408 -20.222 1.00 38.08 102 ASN B CA 1
ATOM 2485 C C . ASN B 1 102 ? -18.638 22.868 -21.632 1.00 37.94 102 ASN B C 1
ATOM 2486 O O . ASN B 1 102 ? -17.767 23.205 -22.448 1.00 37.63 102 ASN B O 1
ATOM 2491 N N . SER B 1 103 ? -19.931 22.905 -21.945 1.00 37.44 103 SER B N 1
ATOM 2492 C CA . SER B 1 103 ? -20.388 23.256 -23.281 1.00 37.82 103 SER B CA 1
ATOM 2493 C C . SER B 1 103 ? -20.154 24.721 -23.626 1.00 36.78 103 SER B C 1
ATOM 2494 O O . SER B 1 103 ? -20.224 25.054 -24.815 1.00 36.87 103 SER B O 1
ATOM 2497 N N . GLY B 1 104 ? -19.918 25.601 -22.653 1.00 35.76 104 GLY B N 1
ATOM 2498 C CA . GLY B 1 104 ? -19.554 26.983 -22.961 1.00 34.42 104 GLY B CA 1
ATOM 2499 C C . GLY B 1 104 ? -18.173 27.130 -23.585 1.00 32.68 104 GLY B C 1
ATOM 2500 O O . GLY B 1 104 ? -17.968 28.025 -24.414 1.00 34.39 104 GLY B O 1
ATOM 2501 N N . THR B 1 105 ? -17.207 26.287 -23.237 1.00 30.01 105 THR B N 1
ATOM 2502 C CA . THR B 1 105 ? -15.867 26.392 -23.773 1.00 27.57 105 THR B CA 1
ATOM 2503 C C . THR B 1 105 ? -15.458 25.290 -24.713 1.00 23.36 105 THR B C 1
ATOM 2504 O O . THR B 1 105 ? -14.449 25.436 -25.422 1.00 20.88 105 THR B O 1
ATOM 2508 N N . TRP B 1 106 ? -16.129 24.136 -24.744 1.00 21.04 106 TRP B N 1
ATOM 2509 C CA . TRP B 1 106 ? -15.717 23.041 -25.614 1.00 21.00 106 TRP B CA 1
ATOM 2510 C C . TRP B 1 106 ? -16.868 22.466 -26.424 1.00 19.41 106 TRP B C 1
ATOM 2511 O O . TRP B 1 106 ? -18.034 22.640 -26.068 1.00 22.19 106 TRP B O 1
ATOM 2522 N N . GLU B 1 107 ? -16.528 21.692 -27.448 1.00 20.82 107 GLU B N 1
ATOM 2523 C CA . GLU B 1 107 ? -17.606 20.998 -28.173 1.00 23.26 107 GLU B CA 1
ATOM 2524 C C . GLU B 1 107 ? -17.116 19.627 -28.622 1.00 22.65 107 GLU B C 1
ATOM 2525 O O . GLU B 1 107 ? -15.910 19.405 -28.891 1.00 18.11 107 GLU B O 1
ATOM 2531 N N . LYS B 1 108 ? -18.077 18.682 -28.731 1.00 19.28 108 LYS B N 1
ATOM 2532 C CA . LYS B 1 108 ? -17.692 17.342 -29.172 1.00 20.08 108 LYS B CA 1
ATOM 2533 C C . LYS B 1 108 ? -17.986 17.194 -30.669 1.00 17.93 108 LYS B C 1
ATOM 2534 O O . LYS B 1 108 ? -19.126 17.507 -31.046 1.00 19.56 108 LYS B O 1
ATOM 2540 N N . ALA B 1 109 ? -17.094 16.630 -31.467 1.00 16.25 109 ALA B N 1
ATOM 2541 C CA . ALA B 1 109 ? -17.396 16.355 -32.869 1.00 15.83 109 ALA B CA 1
ATOM 2542 C C . ALA B 1 109 ? -18.449 15.217 -32.910 1.00 19.11 109 ALA B C 1
ATOM 2543 O O . ALA B 1 109 ? -18.263 14.202 -32.202 1.00 17.58 109 ALA B O 1
ATOM 2545 N N . ASP B 1 110 ? -19.431 15.264 -33.796 1.00 19.23 110 ASP B N 1
ATOM 2546 C CA . ASP B 1 110 ? -20.422 14.183 -33.807 1.00 19.34 110 ASP B CA 1
ATOM 2547 C C . ASP B 1 110 ? -21.082 13.966 -35.151 1.00 20.13 110 ASP B C 1
ATOM 2548 O O . ASP B 1 110 ? -21.688 14.900 -35.675 1.00 21.15 110 ASP B O 1
ATOM 2553 N N . GLY B 1 111 ? -21.061 12.739 -35.664 1.00 17.03 111 GLY B N 1
ATOM 2554 C CA . GLY B 1 111 ? -21.976 12.406 -36.749 1.00 16.39 111 GLY B CA 1
ATOM 2555 C C . GLY B 1 111 ? -21.401 12.504 -38.147 1.00 17.96 111 GLY B C 1
ATOM 2556 O O . GLY B 1 111 ? -22.133 12.163 -39.090 1.00 20.51 111 GLY B O 1
ATOM 2557 N N . TYR B 1 112 ? -20.126 12.796 -38.375 1.00 13.62 112 TYR B N 1
ATOM 2558 C CA . TYR B 1 112 ? -19.573 12.924 -39.707 1.00 12.98 112 TYR B CA 1
ATOM 2559 C C . TYR B 1 112 ? -18.180 12.359 -39.699 1.00 13.51 112 TYR B C 1
ATOM 2560 O O . TYR B 1 112 ? -17.647 12.111 -38.600 1.00 18.23 112 TYR B O 1
ATOM 2569 N N . SER B 1 113 ? -17.567 12.195 -40.836 1.00 9.65 113 SER B N 1
ATOM 2570 C CA . SER B 1 113 ? -16.198 11.732 -40.857 1.00 12.06 113 SER B CA 1
ATOM 2571 C C . SER B 1 113 ? -15.336 12.855 -41.462 1.00 15.43 113 SER B C 1
ATOM 2572 O O . SER B 1 113 ? -15.837 13.478 -42.421 1.00 12.27 113 SER B O 1
ATOM 2575 N N . ASN B 1 114 ? -14.077 12.935 -41.067 1.00 12.82 114 ASN B N 1
ATOM 2576 C CA . ASN B 1 114 ? -13.169 13.875 -41.735 1.00 16.52 114 ASN B CA 1
ATOM 2577 C C . ASN B 1 114 ? -12.795 13.339 -43.107 1.00 15.65 114 ASN B C 1
ATOM 2578 O O . ASN B 1 114 ? -12.294 14.072 -43.964 1.00 16.81 114 ASN B O 1
ATOM 2583 N N . GLY B 1 115 ? -12.960 12.032 -43.312 1.00 15.82 115 GLY B N 1
ATOM 2584 C CA . GLY B 1 115 ? -12.691 11.474 -44.643 1.00 15.40 115 GLY B CA 1
ATOM 2585 C C . GLY B 1 115 ? -11.185 11.570 -44.885 1.00 17.58 115 GLY B C 1
ATOM 2586 O O . GLY B 1 115 ? -10.460 11.877 -43.941 1.00 16.07 115 GLY B O 1
ATOM 2587 N N . GLY B 1 116 ? -10.748 11.230 -46.087 1.00 16.05 116 GLY B N 1
ATOM 2588 C CA . GLY B 1 116 ? -9.325 11.228 -46.375 1.00 20.16 116 GLY B CA 1
ATOM 2589 C C . GLY B 1 116 ? -8.587 10.039 -45.757 1.00 20.80 116 GLY B C 1
ATOM 2590 O O . GLY B 1 116 ? -8.842 8.874 -46.084 1.00 19.69 116 GLY B O 1
ATOM 2591 N N . VAL B 1 117 ? -7.597 10.324 -44.891 1.00 17.46 117 VAL B N 1
ATOM 2592 C CA . VAL B 1 117 ? -6.803 9.314 -44.239 1.00 16.28 117 VAL B CA 1
ATOM 2593 C C . VAL B 1 117 ? -7.545 8.804 -42.973 1.00 13.66 117 VAL B C 1
ATOM 2594 O O . VAL B 1 117 ? -7.161 7.796 -42.390 1.00 14.37 117 VAL B O 1
ATOM 2598 N N . PHE B 1 118 ? -8.531 9.521 -42.518 1.00 11.42 118 PHE B N 1
ATOM 2599 C CA . PHE B 1 118 ? -9.361 9.262 -41.365 1.00 17.58 118 PHE B CA 1
ATOM 2600 C C . PHE B 1 118 ? -10.403 8.168 -41.682 1.00 18.87 118 PHE B C 1
ATOM 2601 O O . PHE B 1 118 ? -11.400 8.483 -42.349 1.00 21.72 118 PHE B O 1
ATOM 2609 N N . ASN B 1 119 ? -10.279 7.003 -41.057 1.00 17.81 119 ASN B N 1
ATOM 2610 C CA . ASN B 1 119 ? -11.233 5.928 -41.373 1.00 16.19 119 ASN B CA 1
ATOM 2611 C C . ASN B 1 119 ? -12.226 5.670 -40.244 1.00 17.36 119 ASN B C 1
ATOM 2612 O O . ASN B 1 119 ? -12.377 4.527 -39.810 1.00 14.91 119 ASN B O 1
ATOM 2617 N N . CYS B 1 120 ? -12.885 6.680 -39.702 1.00 17.37 120 CYS B N 1
ATOM 2618 C CA . CYS B 1 120 ? -13.819 6.490 -38.597 1.00 15.53 120 CYS B CA 1
ATOM 2619 C C . CYS B 1 120 ? -14.763 7.674 -38.577 1.00 17.47 120 CYS B C 1
ATOM 2620 O O . CYS B 1 120 ? -14.406 8.703 -39.166 1.00 17.67 120 CYS B O 1
ATOM 2623 N N . THR B 1 121 ? -15.891 7.535 -37.910 1.00 14.86 121 THR B N 1
ATOM 2624 C CA . THR B 1 121 ? -16.876 8.560 -37.729 1.00 14.25 121 THR B CA 1
ATOM 2625 C C . THR B 1 121 ? -16.802 9.126 -36.312 1.00 17.40 121 THR B C 1
ATOM 2626 O O . THR B 1 121 ? -16.699 8.336 -35.334 1.00 17.04 121 THR B O 1
ATOM 2630 N N . TRP B 1 122 ? -16.833 10.461 -36.163 1.00 14.87 122 TRP B N 1
ATOM 2631 C CA . TRP B 1 122 ? -16.734 11.058 -34.841 1.00 14.89 122 TRP B CA 1
ATOM 2632 C C . TRP B 1 122 ? -18.047 10.798 -34.097 1.00 17.00 122 TRP B C 1
ATOM 2633 O O . TRP B 1 122 ? -19.104 11.023 -34.697 1.00 17.5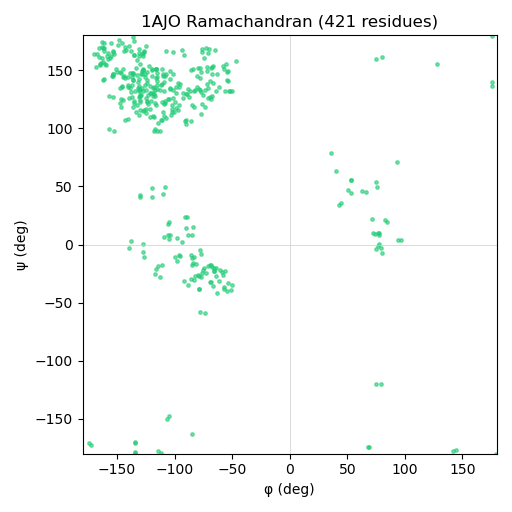2 122 TRP B O 1
ATOM 2644 N N . ARG B 1 123 ? -17.977 10.454 -32.813 1.00 16.04 123 ARG B N 1
ATOM 2645 C CA . ARG B 1 123 ? -19.214 10.341 -32.051 1.00 14.93 123 ARG B CA 1
ATOM 2646 C C . ARG B 1 123 ? -19.058 11.118 -30.746 1.00 14.06 123 ARG B C 1
ATOM 2647 O O . ARG B 1 123 ? -18.097 10.865 -29.985 1.00 11.77 123 ARG B O 1
ATOM 2655 N N . ALA B 1 124 ? -20.080 11.868 -30.378 1.00 13.53 124 ALA B N 1
ATOM 2656 C CA . ALA B 1 124 ? -20.121 12.514 -29.096 1.00 17.49 124 ALA B CA 1
ATOM 2657 C C . ALA B 1 124 ? -20.148 11.487 -27.941 1.00 21.56 124 ALA B C 1
ATOM 2658 O O . ALA B 1 124 ? -19.663 11.819 -26.850 1.00 18.34 124 ALA B O 1
ATOM 2660 N N . ASN B 1 125 ? -20.669 10.254 -28.133 1.00 20.60 125 ASN B N 1
ATOM 2661 C CA . ASN B 1 125 ? -20.667 9.254 -27.090 1.00 21.24 125 ASN B CA 1
ATOM 2662 C C . ASN B 1 125 ? -19.278 8.704 -26.796 1.00 17.94 125 ASN B C 1
ATOM 2663 O O . ASN B 1 125 ? -19.205 8.074 -25.739 1.00 14.74 125 ASN B O 1
ATOM 2668 N N . ASN B 1 126 ? -18.287 8.844 -27.659 1.00 12.46 126 ASN B N 1
ATOM 2669 C CA . ASN B 1 126 ? -16.923 8.410 -27.457 1.00 10.99 126 ASN B CA 1
ATOM 2670 C C . ASN B 1 126 ? -16.025 9.467 -26.762 1.00 10.35 126 ASN B C 1
ATOM 2671 O O . ASN B 1 126 ? -14.820 9.223 -26.619 1.00 13.48 126 ASN B O 1
ATOM 2676 N N . VAL B 1 127 ? -16.594 10.542 -26.297 1.00 10.75 127 VAL B N 1
ATOM 2677 C CA . VAL B 1 127 ? -15.917 11.529 -25.478 1.00 15.45 127 VAL B CA 1
ATOM 2678 C C . VAL B 1 127 ? -16.538 11.451 -24.063 1.00 16.02 127 VAL B C 1
ATOM 2679 O O . VAL B 1 127 ? -17.683 11.881 -23.881 1.00 15.77 127 VAL B O 1
ATOM 2683 N N . ASN B 1 128 ? -15.816 10.900 -23.095 1.00 15.75 128 ASN B N 1
ATOM 2684 C CA . ASN B 1 128 ? -16.376 10.778 -21.723 1.00 17.55 128 ASN B CA 1
ATOM 2685 C C . ASN B 1 128 ? -15.440 11.379 -20.681 1.00 18.90 128 ASN B C 1
ATOM 2686 O O . ASN B 1 128 ? -14.269 11.653 -20.986 1.00 17.99 128 ASN B O 1
ATOM 2691 N N . PHE B 1 129 ? -15.918 11.594 -19.471 1.00 17.25 129 PHE B N 1
ATOM 2692 C CA . PHE B 1 129 ? -15.180 12.121 -18.347 1.00 20.35 129 PHE B CA 1
ATOM 2693 C C . PHE B 1 129 ? -15.093 11.082 -17.212 1.00 21.68 129 PHE B C 1
ATOM 2694 O O . PHE B 1 129 ? -16.146 10.633 -16.739 1.00 23.53 129 PHE B O 1
ATOM 2702 N N . THR B 1 130 ? -13.920 10.669 -16.799 1.00 18.39 130 THR B N 1
ATOM 2703 C CA . THR B 1 130 ? -13.721 9.747 -15.691 1.00 20.31 130 THR B CA 1
ATOM 2704 C C . THR B 1 130 ? -14.059 10.397 -14.362 1.00 20.71 130 THR B C 1
ATOM 2705 O O . THR B 1 130 ? -14.272 11.619 -14.244 1.00 21.38 130 THR B O 1
ATOM 2709 N N . ASN B 1 131 ? -14.149 9.574 -13.299 1.00 25.85 131 ASN B N 1
ATOM 2710 C CA . ASN B 1 131 ? -14.581 10.115 -11.999 1.00 27.59 131 ASN B CA 1
ATOM 2711 C C . ASN B 1 131 ? -13.423 10.822 -11.315 1.00 24.85 131 ASN B C 1
ATOM 2712 O O . ASN B 1 131 ? -13.622 11.752 -10.556 1.00 25.56 131 ASN B O 1
ATOM 2717 N N . ASP B 1 132 ? -12.191 10.419 -11.646 1.00 23.36 132 ASP B N 1
ATOM 2718 C CA . ASP B 1 132 ? -11.032 11.119 -11.100 1.00 23.80 132 ASP B CA 1
ATOM 2719 C C . ASP B 1 132 ? -10.616 12.281 -12.010 1.00 23.64 132 ASP B C 1
ATOM 2720 O O . ASP B 1 132 ? -9.468 12.708 -11.908 1.00 24.96 132 ASP B O 1
ATOM 2725 N N . GLY B 1 133 ? -11.503 12.815 -12.825 1.00 20.75 133 GLY B N 1
ATOM 2726 C CA . GLY B 1 133 ? -11.343 13.990 -13.642 1.00 20.04 133 GLY B CA 1
ATOM 2727 C C . GLY B 1 133 ? -10.492 13.767 -14.870 1.00 21.48 133 GLY B C 1
ATOM 2728 O O . GLY B 1 133 ? -9.563 14.548 -15.081 1.00 17.82 133 GLY B O 1
ATOM 2729 N N . LYS B 1 134 ? -10.603 12.800 -15.758 1.00 15.95 134 LYS B N 1
ATOM 2730 C CA . LYS B 1 134 ? -9.726 12.720 -16.912 1.00 17.10 134 LYS B CA 1
ATOM 2731 C C . LYS B 1 134 ? -10.659 12.800 -18.124 1.00 20.69 134 LYS B C 1
ATOM 2732 O O . LYS B 1 134 ? -11.764 12.243 -18.047 1.00 20.20 134 LYS B O 1
ATOM 2738 N N . LEU B 1 135 ? -10.201 13.440 -19.197 1.00 19.82 135 LEU B N 1
ATOM 2739 C CA . LEU B 1 135 ? -10.890 13.404 -20.466 1.00 16.71 135 LEU B CA 1
ATOM 2740 C C . LEU B 1 135 ? -10.511 12.039 -21.031 1.00 15.57 135 LEU B C 1
ATOM 2741 O O . LEU B 1 135 ? -9.317 11.733 -21.044 1.00 14.48 135 LEU B O 1
ATOM 2746 N N . LYS B 1 136 ? -11.491 11.287 -21.521 1.00 13.94 136 LYS B N 1
ATOM 2747 C CA . LYS B 1 136 ? -11.150 9.949 -22.027 1.00 13.85 136 LYS B CA 1
ATOM 2748 C C . LYS B 1 136 ? -11.777 9.790 -23.395 1.00 13.10 136 LYS B C 1
ATOM 2749 O O . LYS B 1 136 ? -13.003 9.751 -23.497 1.00 12.56 136 LYS B O 1
ATOM 2755 N N . LEU B 1 137 ? -10.906 9.735 -24.399 1.00 12.44 137 LEU B N 1
ATOM 2756 C CA . LEU B 1 137 ? -11.400 9.627 -25.764 1.00 15.52 137 LEU B CA 1
ATOM 2757 C C . LEU B 1 137 ? -11.407 8.164 -26.175 1.00 13.10 137 LEU B C 1
ATOM 2758 O O . LEU B 1 137 ? -10.402 7.524 -25.902 1.00 13.30 137 LEU B O 1
ATOM 2763 N N . GLY B 1 138 ? -12.457 7.695 -26.857 1.00 14.74 138 GLY B N 1
ATOM 2764 C CA . GLY B 1 138 ? -12.371 6.263 -27.234 1.00 13.10 138 GLY B CA 1
ATOM 2765 C C . GLY B 1 138 ? -12.589 5.973 -28.699 1.00 12.37 138 GLY B C 1
ATOM 2766 O O . GLY B 1 138 ? -13.228 6.709 -29.448 1.00 17.41 138 GLY B O 1
ATOM 2767 N N . LEU B 1 139 ? -11.962 4.927 -29.163 1.00 9.56 139 LEU B N 1
ATOM 2768 C CA . LEU B 1 139 ? -12.015 4.437 -30.537 1.00 13.44 139 LEU B CA 1
ATOM 2769 C C . LEU B 1 139 ? -12.745 3.075 -30.449 1.00 15.10 139 LEU B C 1
ATOM 2770 O O . LEU B 1 139 ? -12.225 2.192 -29.760 1.00 16.36 139 LEU B O 1
ATOM 2775 N N . THR B 1 140 ? -14.028 3.054 -30.727 1.00 15.71 140 THR B N 1
ATOM 2776 C CA . THR B 1 140 ? -14.816 1.814 -30.645 1.00 15.41 140 THR B CA 1
ATOM 2777 C C . THR B 1 140 ? -15.296 1.308 -32.000 1.00 20.26 140 THR B C 1
ATOM 2778 O O . THR B 1 140 ? -14.986 1.876 -33.066 1.00 16.57 140 THR B O 1
ATOM 2782 N N . SER B 1 141 ? -16.038 0.176 -31.980 1.00 20.47 141 SER B N 1
ATOM 2783 C CA . SER B 1 141 ? -16.604 -0.350 -33.249 1.00 18.83 141 SER B CA 1
ATOM 2784 C C . SER B 1 141 ? -18.087 -0.666 -33.076 1.00 21.42 141 SER B C 1
ATOM 2785 O O . SER B 1 141 ? -18.449 -1.164 -32.007 1.00 16.63 141 SER B O 1
ATOM 2788 N N . SER B 1 142 ? -18.955 -0.225 -34.002 1.00 20.93 142 SER B N 1
ATOM 2789 C CA . SER B 1 142 ? -20.366 -0.455 -33.938 1.00 22.38 142 SER B CA 1
ATOM 2790 C C . SER B 1 142 ? -20.802 -1.622 -34.851 1.00 20.22 142 SER B C 1
ATOM 2791 O O . SER B 1 142 ? -21.968 -2.022 -34.730 1.00 21.87 142 SER B O 1
ATOM 2794 N N . ALA B 1 143 ? -19.959 -2.135 -35.723 1.00 17.88 143 ALA B N 1
ATOM 2795 C CA . ALA B 1 143 ? -20.402 -3.200 -36.647 1.00 19.48 143 ALA B CA 1
ATOM 2796 C C . ALA B 1 143 ? -19.160 -3.724 -37.321 1.00 20.90 143 ALA B C 1
ATOM 2797 O O . ALA B 1 143 ? -18.120 -3.066 -37.137 1.00 22.99 143 ALA B O 1
ATOM 2799 N N . TYR B 1 144 ? -19.181 -4.897 -37.967 1.00 18.04 144 TYR B N 1
ATOM 2800 C CA . TYR B 1 144 ? -17.934 -5.386 -38.532 1.00 18.99 144 TYR B CA 1
ATOM 2801 C C . TYR B 1 144 ? -17.224 -4.310 -39.378 1.00 20.74 144 TYR B C 1
ATOM 2802 O O . TYR B 1 144 ? -17.829 -3.684 -40.225 1.00 19.23 144 TYR B O 1
ATOM 2811 N N . ASN B 1 145 ? -15.937 -4.139 -39.148 1.00 24.00 145 ASN B N 1
ATOM 2812 C CA . ASN B 1 145 ? -15.072 -3.165 -39.772 1.00 24.52 145 ASN B CA 1
ATOM 2813 C C . ASN B 1 145 ? -15.606 -1.748 -39.907 1.00 23.47 145 ASN B C 1
ATOM 2814 O O . ASN B 1 145 ? -15.285 -1.096 -40.899 1.00 23.17 145 ASN B O 1
ATOM 2819 N N . LYS B 1 146 ? -16.368 -1.269 -38.929 1.00 18.81 146 LYS B N 1
ATOM 2820 C CA . LYS B 1 146 ? -16.927 0.057 -38.886 1.00 19.34 146 LYS B CA 1
ATOM 2821 C C . LYS B 1 146 ? -16.491 0.727 -37.577 1.00 20.03 146 LYS B C 1
ATOM 2822 O O . LYS B 1 146 ? -16.653 0.089 -36.508 1.00 17.01 146 LYS B O 1
ATOM 2828 N N . PHE B 1 147 ? -15.730 1.812 -37.660 1.00 15.15 147 PHE B N 1
ATOM 2829 C CA . PHE B 1 147 ? -15.125 2.431 -36.465 1.00 11.09 147 PHE B CA 1
ATOM 2830 C C . PHE B 1 147 ? -15.577 3.821 -36.147 1.00 14.44 147 PHE B C 1
ATOM 2831 O O . PHE B 1 147 ? -15.850 4.721 -37.008 1.00 13.58 147 PHE B O 1
ATOM 2839 N N . ASP B 1 148 ? -15.695 4.095 -34.840 1.00 12.68 148 ASP B N 1
ATOM 2840 C CA . ASP B 1 148 ? -16.213 5.322 -34.288 1.00 13.97 148 ASP B CA 1
ATOM 2841 C C . ASP B 1 148 ? -15.106 6.013 -33.472 1.00 16.75 148 ASP B C 1
ATOM 2842 O O . ASP B 1 148 ? -14.439 5.291 -32.729 1.00 11.99 148 ASP B O 1
ATOM 2847 N N . CYS B 1 149 ? -14.928 7.356 -33.613 1.00 13.56 149 CYS B N 1
ATOM 2848 C CA . CYS B 1 149 ? -13.704 7.881 -32.955 1.00 10.31 149 CYS B CA 1
ATOM 2849 C C . CYS B 1 149 ? -14.050 9.125 -32.203 1.00 11.95 149 CYS B C 1
ATOM 2850 O O . CYS B 1 149 ? -15.259 9.354 -32.040 1.00 11.11 149 CYS B O 1
ATOM 2853 N N . ALA B 1 150 ? -13.089 9.910 -31.690 1.00 8.73 150 ALA B N 1
ATOM 2854 C CA . ALA B 1 150 ? -13.502 11.011 -30.850 1.00 10.65 150 ALA B CA 1
ATOM 2855 C C . ALA B 1 150 ? -12.608 12.278 -31.002 1.00 6.26 150 ALA B C 1
ATOM 2856 O O . ALA B 1 150 ? -11.445 12.085 -31.301 1.00 6.47 150 ALA B O 1
ATOM 2858 N N . GLU B 1 151 ? -13.273 13.395 -30.910 1.00 9.98 151 GLU B N 1
ATOM 2859 C CA . GLU B 1 151 ? -12.544 14.656 -31.139 1.00 13.33 151 GLU B CA 1
ATOM 2860 C C . GLU B 1 151 ? -13.158 15.719 -30.254 1.00 13.92 151 GLU B C 1
ATOM 2861 O O . GLU B 1 151 ? -14.369 15.944 -30.300 1.00 15.99 151 GLU B O 1
ATOM 2867 N N . TYR B 1 152 ? -12.325 16.313 -29.395 1.00 10.18 152 TYR B N 1
ATOM 2868 C CA . TYR B 1 152 ? -12.889 17.337 -28.474 1.00 11.52 152 TYR B CA 1
ATOM 2869 C C . TYR B 1 152 ? -12.232 18.689 -28.864 1.00 13.54 152 TYR B C 1
ATOM 2870 O O . TYR B 1 152 ? -10.998 18.707 -29.068 1.00 13.18 152 TYR B O 1
ATOM 2879 N N . ARG B 1 153 ? -12.996 19.772 -29.000 1.00 14.00 153 ARG B N 1
ATOM 2880 C CA . ARG B 1 153 ? -12.281 21.020 -29.414 1.00 16.34 153 ARG B CA 1
ATOM 2881 C C . ARG B 1 153 ? -12.858 22.278 -28.840 1.00 16.50 153 ARG B C 1
ATOM 2882 O O . ARG B 1 153 ? -14.045 22.351 -28.502 1.00 17.88 153 ARG B O 1
ATOM 2890 N N . SER B 1 154 ? -11.987 23.284 -28.578 1.00 15.80 154 SER B N 1
ATOM 2891 C CA . SER B 1 154 ? -12.460 24.493 -27.931 1.00 13.42 154 SER B CA 1
ATOM 2892 C C . SER B 1 154 ? -13.397 25.285 -28.825 1.00 17.30 154 SER B C 1
ATOM 2893 O O . SER B 1 154 ? -13.367 25.228 -30.061 1.00 17.07 154 SER B O 1
ATOM 2896 N N . THR B 1 155 ? -14.300 26.040 -28.216 1.00 19.01 155 THR B N 1
ATOM 2897 C CA . THR B 1 155 ? -15.226 26.898 -28.925 1.00 23.13 155 THR B CA 1
ATOM 2898 C C . THR B 1 155 ? -14.513 28.219 -29.247 1.00 25.18 155 THR B C 1
ATOM 2899 O O . THR B 1 155 ? -14.821 28.771 -30.297 1.00 25.47 155 THR B O 1
ATOM 2903 N N . ASN B 1 156 ? -13.573 28.671 -28.425 1.00 25.75 156 ASN B N 1
ATOM 2904 C CA . ASN B 1 156 ? -12.859 29.921 -28.660 1.00 27.00 156 ASN B CA 1
ATOM 2905 C C . ASN B 1 156 ? -11.550 29.728 -29.406 1.00 25.12 156 ASN B C 1
ATOM 2906 O O . ASN B 1 156 ? -11.119 28.563 -29.559 1.00 23.51 156 ASN B O 1
ATOM 2911 N N . ILE B 1 157 ? -10.930 30.794 -29.908 1.00 23.04 157 ILE B N 1
ATOM 2912 C CA . ILE B 1 157 ? -9.668 30.692 -30.641 1.00 22.42 157 ILE B CA 1
ATOM 2913 C C . ILE B 1 157 ? -8.566 31.324 -29.795 1.00 22.29 157 ILE B C 1
ATOM 2914 O O . ILE B 1 157 ? -8.867 32.143 -28.913 1.00 23.11 157 ILE B O 1
ATOM 2919 N N . TYR B 1 158 ? -7.321 30.891 -29.919 1.00 18.98 158 TYR B N 1
ATOM 2920 C CA . TYR B 1 158 ? -6.248 31.259 -29.023 1.00 21.84 158 TYR B CA 1
ATOM 2921 C C . TYR B 1 158 ? -5.000 31.590 -29.849 1.00 21.81 158 TYR B C 1
ATOM 2922 O O . TYR B 1 158 ? -4.787 31.016 -30.929 1.00 21.70 158 TYR B O 1
ATOM 2931 N N . GLY B 1 159 ? -4.210 32.529 -29.339 1.00 22.91 159 GLY B N 1
ATOM 2932 C CA . GLY B 1 159 ? -3.013 32.968 -30.042 1.00 20.14 159 GLY B CA 1
ATOM 2933 C C . GLY B 1 159 ? -1.693 32.515 -29.488 1.00 20.64 159 GLY B C 1
ATOM 2934 O O . GLY B 1 159 ? -1.503 31.465 -28.853 1.00 17.15 159 GLY B O 1
ATOM 2935 N N . TYR B 1 160 ? -0.672 33.374 -29.706 1.00 16.64 160 TYR B N 1
ATOM 2936 C CA . TYR B 1 160 ? 0.686 33.126 -29.259 1.00 17.77 160 TYR B CA 1
ATOM 2937 C C . TYR B 1 160 ? 0.678 32.840 -27.750 1.00 12.95 160 TYR B C 1
ATOM 2938 O O . TYR B 1 160 ? -0.197 33.333 -27.066 1.00 12.58 160 TYR B O 1
ATOM 2947 N N . GLY B 1 161 ? 1.592 32.011 -27.305 1.00 14.11 161 GLY B N 1
ATOM 2948 C CA . GLY B 1 161 ? 1.629 31.665 -25.883 1.00 16.93 161 GLY B CA 1
ATOM 2949 C C . GLY B 1 161 ? 2.045 30.203 -25.686 1.00 17.59 161 GLY B C 1
ATOM 2950 O O . GLY B 1 161 ? 2.527 29.481 -26.576 1.00 21.21 161 GLY B O 1
ATOM 2951 N N . LEU B 1 162 ? 2.033 29.808 -24.416 1.00 15.43 162 LEU B N 1
ATOM 2952 C CA . LEU B 1 162 ? 2.535 28.501 -24.027 1.00 16.11 162 LEU B CA 1
ATOM 2953 C C . LEU B 1 162 ? 1.346 27.545 -23.839 1.00 13.85 162 LEU B C 1
ATOM 2954 O O . LEU B 1 162 ? 0.412 27.877 -23.110 1.00 15.27 162 LEU B O 1
ATOM 2959 N N . TYR B 1 163 ? 1.403 26.460 -24.596 1.00 15.99 163 TYR B N 1
ATOM 2960 C CA . TYR B 1 163 ? 0.291 25.459 -24.571 1.00 11.25 163 TYR B CA 1
ATOM 2961 C C . TYR B 1 163 ? 0.804 24.204 -23.883 1.00 11.76 163 TYR B C 1
ATOM 2962 O O . TYR B 1 163 ? 1.773 23.645 -24.373 1.00 14.08 163 TYR B O 1
ATOM 2971 N N . GLU B 1 164 ? 0.170 23.774 -22.785 1.00 11.85 164 GLU B N 1
ATOM 2972 C CA . GLU B 1 164 ? 0.694 22.539 -22.142 1.00 14.87 164 GLU B CA 1
ATOM 2973 C C . GLU B 1 164 ? -0.460 21.504 -21.918 1.00 10.16 164 GLU B C 1
ATOM 2974 O O . GLU B 1 164 ? -1.587 21.903 -21.656 1.00 10.91 164 GLU B O 1
ATOM 2980 N N . VAL B 1 165 ? -0.073 20.238 -21.981 1.00 14.51 165 VAL B N 1
ATOM 2981 C CA . VAL B 1 165 ? -1.059 19.177 -21.807 1.00 13.02 165 VAL B CA 1
ATOM 2982 C C . VAL B 1 165 ? -0.448 17.971 -21.101 1.00 12.57 165 VAL B C 1
ATOM 2983 O O . VAL B 1 165 ? 0.674 17.533 -21.398 1.00 12.75 165 VAL B O 1
ATOM 2987 N N . SER B 1 166 ? -1.218 17.434 -20.122 1.00 11.11 166 SER B N 1
ATOM 2988 C CA . SER B 1 166 ? -0.804 16.253 -19.371 1.00 10.68 166 SER B CA 1
ATOM 2989 C C . SER B 1 166 ? -1.628 15.050 -19.954 1.00 9.12 166 SER B C 1
ATOM 2990 O O . SER B 1 166 ? -2.843 15.165 -19.929 1.00 10.85 166 SER B O 1
ATOM 2993 N N . MET B 1 167 ? -1.064 14.099 -20.641 1.00 10.74 167 MET B N 1
ATOM 2994 C CA . MET B 1 167 ? -1.907 13.107 -21.334 1.00 13.73 167 MET B CA 1
ATOM 2995 C C . MET B 1 167 ? -1.181 11.779 -21.395 1.00 12.89 167 MET B C 1
ATOM 2996 O O . MET B 1 167 ? 0.006 11.711 -21.105 1.00 13.64 167 MET B O 1
ATOM 3001 N N . LYS B 1 168 ? -1.924 10.752 -21.843 1.00 14.25 168 LYS B N 1
ATOM 3002 C CA . LYS B 1 168 ? -1.355 9.398 -21.985 1.00 11.90 168 LYS B CA 1
ATOM 3003 C C . LYS B 1 168 ? -2.015 8.851 -23.253 1.00 11.41 168 LYS B C 1
ATOM 3004 O O . LYS B 1 168 ? -3.241 8.709 -23.244 1.00 10.59 168 LYS B O 1
ATOM 3010 N N . PRO B 1 169 ? -1.276 8.760 -24.333 1.00 12.14 169 PRO B N 1
ATOM 3011 C CA . PRO B 1 169 ? -1.832 8.352 -25.623 1.00 13.31 169 PRO B CA 1
ATOM 3012 C C . PRO B 1 169 ? -2.196 6.850 -25.637 1.00 15.33 169 PRO B C 1
ATOM 3013 O O . PRO B 1 169 ? -1.528 6.066 -24.960 1.00 11.16 169 PRO B O 1
ATOM 3017 N N . ALA B 1 170 ? -2.988 6.444 -26.625 1.00 15.74 170 ALA B N 1
ATOM 3018 C CA . ALA B 1 170 ? -3.230 5.020 -26.844 1.00 15.75 170 ALA B CA 1
ATOM 3019 C C . ALA B 1 170 ? -2.116 4.342 -27.605 1.00 17.47 170 ALA B C 1
ATOM 3020 O O . ALA B 1 170 ? -1.466 4.891 -28.515 1.00 17.00 170 ALA B O 1
ATOM 3022 N N . LYS B 1 171 ? -1.829 3.088 -27.280 1.00 13.38 171 LYS B N 1
ATOM 3023 C CA . LYS B 1 171 ? -0.839 2.302 -27.991 1.00 16.04 171 LYS B CA 1
ATOM 3024 C C . LYS B 1 171 ? -1.487 1.211 -28.848 1.00 18.81 171 LYS B C 1
ATOM 3025 O O . LYS B 1 171 ? -2.267 0.390 -28.325 1.00 15.53 171 LYS B O 1
ATOM 3031 N N . ASN B 1 172 ? -1.236 1.180 -30.144 1.00 16.05 172 ASN B N 1
ATOM 3032 C CA . ASN B 1 172 ? -1.774 0.209 -31.085 1.00 17.74 172 ASN B CA 1
ATOM 3033 C C . ASN B 1 172 ? -1.355 0.550 -32.527 1.00 17.34 172 ASN B C 1
ATOM 3034 O O . ASN B 1 172 ? -1.396 1.747 -32.872 1.00 15.09 172 ASN B O 1
ATOM 3039 N N . THR B 1 173 ? -1.009 -0.378 -33.370 1.00 15.55 173 THR B N 1
ATOM 3040 C CA . THR B 1 173 ? -0.650 -0.073 -34.752 1.00 16.78 173 THR B CA 1
ATOM 3041 C C . THR B 1 173 ? -1.838 0.633 -35.393 1.00 14.90 173 THR B C 1
ATOM 3042 O O . THR B 1 173 ? -2.989 0.503 -34.966 1.00 13.11 173 THR B O 1
ATOM 3046 N N . GLY B 1 174 ? -1.582 1.460 -36.405 1.00 16.24 174 GLY B N 1
ATOM 3047 C CA . GLY B 1 174 ? -2.566 2.176 -37.152 1.00 9.97 174 GLY B CA 1
ATOM 3048 C C . GLY B 1 174 ? -3.285 3.350 -36.620 1.00 11.84 174 GLY B C 1
ATOM 3049 O O . GLY B 1 174 ? -4.239 3.764 -37.288 1.00 13.43 174 GLY B O 1
ATOM 3050 N N . ILE B 1 175 ? -2.976 3.956 -35.483 1.00 8.97 175 ILE B N 1
ATOM 3051 C CA . ILE B 1 175 ? -3.762 5.004 -34.898 1.00 11.83 175 ILE B CA 1
ATOM 3052 C C . ILE B 1 175 ? -2.900 6.244 -34.490 1.00 9.01 175 ILE B C 1
ATOM 3053 O O . ILE B 1 175 ? -1.680 6.161 -34.400 1.00 10.30 175 ILE B O 1
ATOM 3058 N N . VAL B 1 176 ? -3.595 7.308 -34.172 1.00 9.47 176 VAL B N 1
ATOM 3059 C CA . VAL B 1 176 ? -2.982 8.529 -33.677 1.00 11.89 176 VAL B CA 1
ATOM 3060 C C . VAL B 1 176 ? -3.768 9.069 -32.505 1.00 9.92 176 VAL B C 1
ATOM 3061 O O . VAL B 1 176 ? -4.987 9.122 -32.579 1.00 9.69 176 VAL B O 1
ATOM 3065 N N . SER B 1 177 ? -3.054 9.599 -31.522 1.00 8.38 177 SER B N 1
ATOM 3066 C CA . SER B 1 177 ? -3.598 10.341 -30.398 1.00 8.09 177 SER B CA 1
ATOM 3067 C C . SER B 1 177 ? -2.884 11.715 -30.449 1.00 10.79 177 SER B C 1
ATOM 3068 O O . SER B 1 177 ? -1.672 11.747 -30.661 1.00 11.55 177 SER B O 1
ATOM 3071 N N . SER B 1 178 ? -3.665 12.792 -30.416 1.00 11.07 178 SER B N 1
ATOM 3072 C CA . SER B 1 178 ? -3.002 14.073 -30.643 1.00 12.72 178 SER B CA 1
ATOM 3073 C C . SER B 1 178 ? -3.476 15.166 -29.724 1.00 14.04 178 SER B C 1
ATOM 3074 O O . SER B 1 178 ? -4.497 15.083 -29.055 1.00 11.79 178 SER B O 1
ATOM 3077 N N . PHE B 1 179 ? -2.697 16.267 -29.716 1.00 12.71 179 PHE B N 1
ATOM 3078 C CA . PHE B 1 179 ? -3.048 17.527 -29.084 1.00 9.96 179 PHE B CA 1
ATOM 3079 C C . PHE B 1 179 ? -2.609 18.601 -30.131 1.00 10.08 179 PHE B C 1
ATOM 3080 O O . PHE B 1 179 ? -1.440 18.498 -30.548 1.00 11.93 179 PHE B O 1
ATOM 3088 N N . PHE B 1 180 ? -3.426 19.518 -30.565 1.00 9.99 180 PHE B N 1
ATOM 3089 C CA . PHE B 1 180 ? -2.975 20.466 -31.612 1.00 11.25 180 PHE B CA 1
ATOM 3090 C C . PHE B 1 180 ? -3.865 21.701 -31.644 1.00 12.17 180 PHE B C 1
ATOM 3091 O O . PHE B 1 180 ? -4.925 21.783 -31.020 1.00 9.96 180 PHE B O 1
ATOM 3099 N N . THR B 1 181 ? -3.351 22.730 -32.359 1.00 11.42 181 THR B N 1
ATOM 3100 C CA . THR B 1 181 ? -4.107 23.955 -32.583 1.00 12.23 181 THR B CA 1
ATOM 3101 C C . THR B 1 181 ? -4.450 23.935 -34.096 1.00 12.58 181 THR B C 1
ATOM 3102 O O . THR B 1 181 ? -3.703 23.370 -34.886 1.00 10.01 181 THR B O 1
ATOM 3106 N N . TYR B 1 182 ? -5.610 24.473 -34.430 1.00 15.49 182 TYR B N 1
ATOM 3107 C CA . TYR B 1 182 ? -6.010 24.394 -35.826 1.00 17.75 182 TYR B CA 1
ATOM 3108 C C . TYR B 1 182 ? -6.963 25.528 -36.206 1.00 15.28 182 TYR B C 1
ATOM 3109 O O . TYR B 1 182 ? -7.867 25.944 -35.483 1.00 12.90 182 TYR B O 1
ATOM 3118 N N . THR B 1 183 ? -6.751 25.917 -37.464 1.00 19.74 183 THR B N 1
ATOM 3119 C CA . THR B 1 183 ? -7.634 26.896 -38.118 1.00 21.36 183 THR B CA 1
ATOM 3120 C C . THR B 1 183 ? -7.539 26.601 -39.621 1.00 22.81 183 THR B C 1
ATOM 3121 O O . THR B 1 183 ? -6.545 26.020 -40.055 1.00 22.44 183 THR B O 1
ATOM 3125 N N . GLY B 1 184 ? -8.616 26.795 -40.382 1.00 26.42 184 GLY B N 1
ATOM 3126 C CA . GLY B 1 184 ? -8.563 26.373 -41.799 1.00 26.86 184 GLY B CA 1
ATOM 3127 C C . GLY B 1 184 ? -9.777 26.821 -42.574 1.00 27.79 184 GLY B C 1
ATOM 3128 O O . GLY B 1 184 ? -10.577 27.588 -42.035 1.00 25.98 184 GLY B O 1
ATOM 3129 N N . PRO B 1 185 ? -9.931 26.379 -43.828 1.00 31.12 185 PRO B N 1
ATOM 3130 C CA . PRO B 1 185 ? -11.003 26.866 -44.701 1.00 33.24 185 PRO B CA 1
ATOM 3131 C C . PRO B 1 185 ? -12.379 26.820 -44.077 1.00 36.80 185 PRO B C 1
ATOM 3132 O O . PRO B 1 185 ? -13.180 27.748 -44.294 1.00 38.04 185 PRO B O 1
ATOM 3136 N N . ALA B 1 186 ? -12.715 25.835 -43.247 1.00 37.51 186 ALA B N 1
ATOM 3137 C CA . ALA B 1 186 ? -13.992 25.741 -42.576 1.00 39.94 186 ALA B CA 1
ATOM 3138 C C . ALA B 1 186 ? -14.240 26.856 -41.566 1.00 41.94 186 ALA B C 1
ATOM 3139 O O . ALA B 1 186 ? -15.405 27.051 -41.188 1.00 42.72 186 ALA B O 1
ATOM 3141 N N . HIS B 1 187 ? -13.218 27.550 -41.066 1.00 42.26 187 HIS B N 1
ATOM 3142 C CA . HIS B 1 187 ? -13.397 28.643 -40.118 1.00 43.01 187 HIS B CA 1
ATOM 3143 C C . HIS B 1 187 ? -13.213 30.013 -40.775 1.00 41.44 187 HIS B C 1
ATOM 3144 O O . HIS B 1 187 ? -13.195 31.055 -40.124 1.00 40.99 187 HIS B O 1
ATOM 3151 N N . GLY B 1 188 ? -13.095 30.046 -42.092 1.00 40.94 188 GLY B N 1
ATOM 3152 C CA . GLY B 1 188 ? -12.917 31.241 -42.884 1.00 40.41 188 GLY B CA 1
ATOM 3153 C C . GLY B 1 188 ? -11.496 31.758 -42.989 1.00 39.88 188 GLY B C 1
ATOM 3154 O O . GLY B 1 188 ? -11.312 32.951 -43.253 1.00 40.92 188 GLY B O 1
ATOM 3155 N N . THR B 1 189 ? -10.458 30.947 -42.751 1.00 37.10 189 THR B N 1
ATOM 3156 C CA . THR B 1 189 ? -9.082 31.404 -42.763 1.00 32.71 189 THR B CA 1
ATOM 3157 C C . THR B 1 189 ? -8.141 30.474 -43.526 1.00 30.99 189 THR B C 1
ATOM 3158 O O . THR B 1 189 ? -8.539 29.418 -44.040 1.00 30.16 189 THR B O 1
ATOM 3162 N N . GLN B 1 190 ? -6.846 30.828 -43.545 1.00 26.78 190 GLN B N 1
ATOM 3163 C CA . GLN B 1 190 ? -5.864 29.948 -44.170 1.00 24.88 190 GLN B CA 1
ATOM 3164 C C . GLN B 1 190 ? -5.601 28.767 -43.200 1.00 22.09 190 GLN B C 1
ATOM 3165 O O . GLN B 1 190 ? -5.980 28.881 -42.043 1.00 17.87 190 GLN B O 1
ATOM 3171 N N . TRP B 1 191 ? -4.979 27.699 -43.665 1.00 22.29 191 TRP B N 1
ATOM 3172 C CA . TRP B 1 191 ? -4.726 26.530 -42.831 1.00 21.30 191 TRP B CA 1
ATOM 3173 C C . TRP B 1 191 ? -3.425 26.716 -42.057 1.00 19.79 191 TRP B C 1
ATOM 3174 O O . TRP B 1 191 ? -2.348 26.541 -42.610 1.00 20.45 191 TRP B O 1
ATOM 3185 N N . ASP B 1 192 ? -3.556 26.964 -40.764 1.00 17.06 192 ASP B N 1
ATOM 3186 C CA . ASP B 1 192 ? -2.458 27.129 -39.832 1.00 18.53 192 ASP B CA 1
ATOM 3187 C C . ASP B 1 192 ? -2.675 26.089 -38.681 1.00 16.70 192 ASP B C 1
ATOM 3188 O O . ASP B 1 192 ? -3.725 26.128 -38.036 1.00 15.48 192 ASP B O 1
ATOM 3193 N N . GLU B 1 193 ? -1.655 25.264 -38.489 1.00 13.66 193 GLU B N 1
ATOM 3194 C CA . GLU B 1 193 ? -1.769 24.243 -37.439 1.00 19.02 193 GLU B CA 1
ATOM 3195 C C . GLU B 1 193 ? -0.437 23.933 -36.780 1.00 13.48 193 GLU B C 1
ATOM 3196 O O . GLU B 1 193 ? 0.612 23.905 -37.427 1.00 14.69 193 GLU B O 1
ATOM 3202 N N . ILE B 1 194 ? -0.448 23.580 -35.521 1.00 11.38 194 ILE B N 1
ATOM 3203 C CA . ILE B 1 194 ? 0.753 23.129 -34.815 1.00 12.44 194 ILE B CA 1
ATOM 3204 C C . ILE B 1 194 ? 0.364 21.801 -34.126 1.00 9.71 194 ILE B C 1
ATOM 3205 O O . ILE B 1 194 ? -0.648 21.837 -33.426 1.00 9.29 194 ILE B O 1
ATOM 3210 N N . ASP B 1 195 ? 1.151 20.760 -34.322 1.00 11.13 195 ASP B N 1
ATOM 3211 C CA . ASP B 1 195 ? 0.771 19.493 -33.690 1.00 11.90 195 ASP B CA 1
ATOM 3212 C C . ASP B 1 195 ? 1.734 18.816 -32.736 1.00 10.84 195 ASP B C 1
ATOM 3213 O O . ASP B 1 195 ? 2.961 18.846 -32.882 1.00 9.97 195 ASP B O 1
ATOM 3218 N N . ILE B 1 196 ? 1.114 18.033 -31.829 1.00 11.49 196 ILE B N 1
ATOM 3219 C CA . ILE B 1 196 ? 1.828 17.049 -30.992 1.00 8.41 196 ILE B CA 1
ATOM 3220 C C . ILE B 1 196 ? 1.052 15.734 -31.311 1.00 10.53 196 ILE B C 1
ATOM 3221 O O . ILE B 1 196 ? -0.167 15.679 -31.050 1.00 11.02 196 ILE B O 1
ATOM 3226 N N . GLU B 1 197 ? 1.675 14.781 -31.957 1.00 9.05 197 GLU B N 1
ATOM 3227 C CA . GLU B 1 197 ? 0.995 13.570 -32.365 1.00 13.12 197 GLU B CA 1
ATOM 3228 C C . GLU B 1 197 ? 1.762 12.336 -31.958 1.00 9.80 197 GLU B C 1
ATOM 3229 O O . GLU B 1 197 ? 2.967 12.221 -32.189 1.00 11.92 197 GLU B O 1
ATOM 3235 N N . PHE B 1 198 ? 1.053 11.431 -31.270 1.00 12.55 198 PHE B N 1
ATOM 3236 C CA . PHE B 1 198 ? 1.665 10.145 -30.856 1.00 10.51 198 PHE B CA 1
ATOM 3237 C C . PHE B 1 198 ? 1.163 9.066 -31.818 1.00 9.54 198 PHE B C 1
ATOM 3238 O O . PHE B 1 198 ? -0.072 8.872 -31.859 1.00 7.75 198 PHE B O 1
ATOM 3246 N N . LEU B 1 19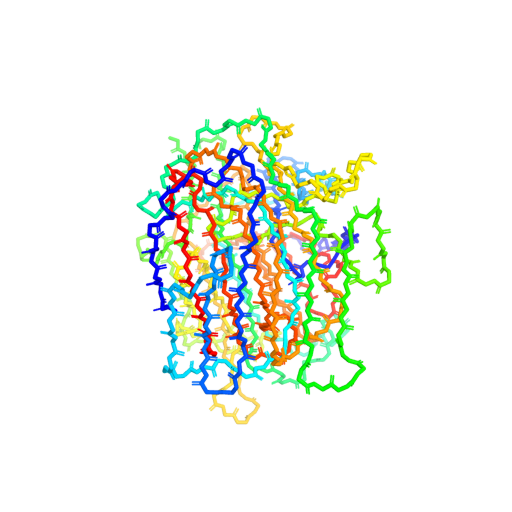9 ? 2.054 8.473 -32.567 1.00 10.05 199 LEU B N 1
ATOM 3247 C CA . LEU B 1 199 ? 1.657 7.435 -33.513 1.00 14.48 199 LEU B CA 1
ATOM 3248 C C . LEU B 1 199 ? 1.628 6.152 -32.651 1.00 16.08 199 LEU B C 1
ATOM 3249 O O . LEU B 1 199 ? 2.698 5.757 -32.204 1.00 12.71 199 LEU B O 1
ATOM 3254 N N . GLY B 1 200 ? 0.465 5.531 -32.587 1.00 17.08 200 GLY B N 1
ATOM 3255 C CA . GLY B 1 200 ? 0.285 4.305 -31.768 1.00 15.34 200 GLY B CA 1
ATOM 3256 C C . GLY B 1 200 ? 1.222 3.160 -32.079 1.00 14.49 200 GLY B C 1
ATOM 3257 O O . GLY B 1 200 ? 1.369 2.253 -31.218 1.00 14.67 200 GLY B O 1
ATOM 3258 N N . LYS B 1 201 ? 1.800 3.081 -33.274 1.00 10.91 201 LYS B N 1
ATOM 3259 C CA . LYS B 1 201 ? 2.687 1.971 -33.578 1.00 14.00 201 LYS B CA 1
ATOM 3260 C C . LYS B 1 201 ? 3.963 2.032 -32.756 1.00 15.27 201 LYS B C 1
ATOM 3261 O O . LYS B 1 201 ? 4.650 1.015 -32.740 1.00 16.90 201 LYS B O 1
ATOM 3267 N N . ASP B 1 202 ? 4.358 3.169 -32.178 1.00 16.06 202 ASP B N 1
ATOM 3268 C CA . ASP B 1 202 ? 5.571 3.227 -31.354 1.00 17.21 202 ASP B CA 1
ATOM 3269 C C . ASP B 1 202 ? 5.393 4.427 -30.426 1.00 18.11 202 ASP B C 1
ATOM 3270 O O . ASP B 1 202 ? 5.665 5.598 -30.767 1.00 14.38 202 ASP B O 1
ATOM 3275 N N . THR B 1 203 ? 4.980 4.156 -29.183 1.00 13.56 203 THR B N 1
ATOM 3276 C CA . THR B 1 203 ? 4.663 5.186 -28.234 1.00 11.86 203 THR B CA 1
ATOM 3277 C C . THR B 1 203 ? 5.924 5.543 -27.449 1.00 12.27 203 THR B C 1
ATOM 3278 O O . THR B 1 203 ? 5.820 6.238 -26.446 1.00 12.95 203 THR B O 1
ATOM 3282 N N . THR B 1 204 ? 7.089 5.113 -27.935 1.00 13.96 204 THR B N 1
ATOM 3283 C CA . THR B 1 204 ? 8.346 5.572 -27.369 1.00 16.27 204 THR B CA 1
ATOM 3284 C C . THR B 1 204 ? 8.874 6.793 -28.166 1.00 18.25 204 THR B C 1
ATOM 3285 O O . THR B 1 204 ? 9.984 7.280 -27.925 1.00 15.49 204 THR B O 1
ATOM 3289 N N . LYS B 1 205 ? 8.109 7.253 -29.169 1.00 16.99 205 LYS B N 1
ATOM 3290 C CA . LYS B 1 205 ? 8.468 8.417 -29.979 1.00 17.15 205 LYS B CA 1
ATOM 3291 C C . LYS B 1 205 ? 7.312 9.403 -29.990 1.00 18.01 205 LYS B C 1
ATOM 3292 O O . LYS B 1 205 ? 6.225 9.000 -29.549 1.00 15.19 205 LYS B O 1
ATOM 3298 N N . VAL B 1 206 ? 7.561 10.631 -30.410 1.00 14.49 206 VAL B N 1
ATOM 3299 C CA . VAL B 1 206 ? 6.509 11.641 -30.517 1.00 12.78 206 VAL B CA 1
ATOM 3300 C C . VAL B 1 206 ? 6.774 12.354 -31.857 1.00 15.94 206 VAL B C 1
ATOM 3301 O O . VAL B 1 206 ? 7.938 12.455 -32.322 1.00 15.18 206 VAL B O 1
ATOM 3305 N N . GLN B 1 207 ? 5.749 12.812 -32.535 1.00 14.36 207 GLN B N 1
ATOM 3306 C CA . GLN B 1 207 ? 5.957 13.481 -33.827 1.00 16.71 207 GLN B CA 1
ATOM 3307 C C . GLN B 1 207 ? 5.477 14.917 -33.659 1.00 15.59 207 GLN B C 1
ATOM 3308 O O . GLN B 1 207 ? 4.382 15.123 -33.167 1.00 16.88 207 GLN B O 1
ATOM 3314 N N . PHE B 1 208 ? 6.307 15.893 -34.015 1.00 15.81 208 PHE B N 1
ATOM 3315 C CA . PHE B 1 208 ? 5.987 17.314 -33.954 1.00 15.96 208 PHE B CA 1
ATOM 3316 C C . PHE B 1 208 ? 5.850 17.826 -35.401 1.00 12.99 208 PHE B C 1
ATOM 3317 O O . PHE B 1 208 ? 6.543 17.304 -36.269 1.00 14.91 208 PHE B O 1
ATOM 3325 N N . ASN B 1 209 ? 4.958 18.765 -35.656 1.00 12.42 209 ASN B N 1
ATOM 3326 C CA . ASN B 1 209 ? 4.761 19.215 -37.017 1.00 14.56 209 ASN B CA 1
ATOM 3327 C C . ASN B 1 209 ? 4.027 20.564 -36.914 1.00 14.42 209 ASN B C 1
ATOM 3328 O O . ASN B 1 209 ? 3.452 20.829 -35.866 1.00 13.78 209 ASN B O 1
ATOM 3333 N N . TYR B 1 210 ? 3.952 21.242 -38.055 1.00 13.44 210 TYR B N 1
ATOM 3334 C CA . TYR B 1 210 ? 3.177 22.465 -38.152 1.00 13.60 210 TYR B CA 1
ATOM 3335 C C . TYR B 1 210 ? 2.954 22.798 -39.649 1.00 12.52 210 TYR B C 1
ATOM 3336 O O . TYR B 1 210 ? 3.708 22.357 -40.498 1.00 11.55 210 TYR B O 1
ATOM 3345 N N . TYR B 1 211 ? 1.902 23.561 -39.881 1.00 14.82 211 TYR B N 1
ATOM 3346 C CA . TYR B 1 211 ? 1.525 24.006 -41.212 1.00 19.24 211 TYR B CA 1
ATOM 3347 C C . TYR B 1 211 ? 1.285 25.513 -41.132 1.00 17.29 211 TYR B C 1
ATOM 3348 O O . TYR B 1 211 ? 0.659 25.959 -40.183 1.00 14.29 211 TYR B O 1
ATOM 3357 N N . THR B 1 212 ? 1.681 26.240 -42.179 1.00 20.12 212 THR B N 1
ATOM 3358 C CA . THR B 1 212 ? 1.441 27.681 -42.294 1.00 21.23 212 THR B CA 1
ATOM 3359 C C . THR B 1 212 ? 0.904 27.902 -43.721 1.00 21.62 212 THR B C 1
ATOM 3360 O O . THR B 1 212 ? 1.621 27.583 -44.675 1.00 16.60 212 THR B O 1
ATOM 3364 N N . ASN B 1 213 ? -0.336 28.324 -43.850 1.00 24.00 213 ASN B N 1
ATOM 3365 C CA . ASN B 1 213 ? -0.927 28.461 -45.169 1.00 32.27 213 ASN B CA 1
ATOM 3366 C C . ASN B 1 213 ? -0.785 27.161 -45.970 1.00 34.39 213 ASN B C 1
ATOM 3367 O O . ASN B 1 213 ? -0.246 27.160 -47.084 1.00 34.22 213 ASN B O 1
ATOM 3372 N N . GLY B 1 214 ? -1.262 26.032 -45.426 1.00 34.84 214 GLY B N 1
ATOM 3373 C CA . GLY B 1 214 ? -1.092 24.738 -46.061 1.00 33.34 214 GLY B CA 1
ATOM 3374 C C . GLY B 1 214 ? -2.094 24.539 -47.214 1.00 34.10 214 GLY B C 1
ATOM 3375 O O . GLY B 1 214 ? -1.763 23.652 -48.045 1.00 35.83 214 GLY B O 1
#

Sequence (425 aa):
GHEKVISLGFDASKGFHTYAFDWQPGYIKWYVDGVLKHTATANIPSTPGKIMMNLWNGTGVDDWLGSYNGANPLYAEYDWVKYTSNQTGGSFFEPFNSYNSGTWEKADGYSNGGVFNCTWRANNVNFTNDGKLKLGLTSSAYNKFDCAEYRSTNIYGYGLYEVSMKPAKNTGIVSSFFTYTGPAHGTQWDEIDIEFLGKDTTKVQFNYYTNGVGGHEKVISLGFDASKGFHTYAFDWQPGYIKWYVDGVLKHTATANIPSTPGKIMMNLWNGTGVDDWLGSYNGANPLYAEYDWVKYTSNQGGSFFEPFNSYNSGTWEKADGYSNGGVFNCTWRANNVNFTNDGKLKLGLTSSAYNKFDCAEYRSTNIYGYGLYEVSMKPAKNTGIVSSFFTYTGPAHGTQWDEIDIEFLGKDTTKVQFNYYTNG

B-factor: mean 20.79, std 8.68, range [5.19, 58.11]

Foldseek 3Di:
DDKDKFFQQDQLQPFKWKWKWFFDPAKIWIDTNNHTDDIGGPQGAFDWFKKKWKKFFFDPPCVPQNHADQDDWWKKKWQKKWWDAPDPPQTDIGRQQDDDPQWKDKADDAFPDDGGQAGEHPVQFDADNVRMTMGIWHADDVPYIYIIMMITPDTHGGTMIMTIIRGTAGGGMKTWIKTFDPVVNPDFTWMWIWIQRNPGSSMIMTDIDHRD/DWDPKDKFFQQDQLQPFKWKWKWFADPAWIWIDTRNHTDDIGGPQGAFDWFKKKWKKFFFDPPCVPQNHADQDDWWKKKWQKKWWFDPPVPTDIGRQQDDDVQWKDKQDDAFPDDGGQAGEHPVQFGADNVRMTMGTWHADDVPYIYIIMMITPDTGGGTMIMTIIRGTAGGGMKIWIKTWDPVVNPDFTWMWIWIQRNPGSSMIMTTIDHRD

Nearest PDB structures (foldseek):
  1ajo-assembly1_A  TM=1.005E+00  e=1.085E-43  Paenibacillus macerans
  1ajo-assembly2_B  TM=1.003E+00  e=1.459E-41  Paenibacillus macerans
  1ajk-assembly2_B  TM=9.993E-01  e=4.691E-25  Paenibacillus macerans
  1ajk-assembly1_A  TM=9.503E-01  e=3.460E-26  Paenibacillus macerans
  1cpm-assembly1_A  TM=9.908E-01  e=6.487E-14  Paenibacillus macerans

Solvent-accessible surface area: 18091 Å² total; per-residue (Å²): 65,73,102,82,79,23,77,13,78,55,32,0,16,158,23,68,43,38,0,6,0,24,4,30,85,48,67,0,53,2,56,6,67,69,87,86,75,41,54,10,100,61,109,23,1,66,29,55,2,28,0,10,0,4,0,10,0,10,60,76,33,80,146,83,1,21,64,36,102,21,36,68,76,26,100,0,26,0,49,62,0,85,6,59,20,92,118,139,83,18,64,52,115,16,51,0,108,70,93,70,83,57,51,4,56,53,1,84,24,34,21,48,3,11,31,44,69,9,34,1,90,29,130,14,0,78,49,35,165,100,10,49,0,60,0,3,0,41,45,82,53,201,95,131,22,16,0,0,9,1,37,1,51,78,102,29,24,63,0,54,1,38,0,7,0,48,3,5,104,26,48,0,0,0,0,2,0,20,4,54,4,0,107,96,79,72,51,76,78,4,23,1,3,0,21,0,19,2,98,52,0,56,91,2,7,1,4,7,50,41,102,74,103,36,40,48,99,85,76,26,74,12,78,57,20,0,23,152,3,6,11,34,1,5,0,23,4,30,85,48,65,0,64,2,55,6,67,68,87,75,76,42,59,10,101,58,88,24,1,67,28,54,1,30,0,11,0,4,0,9,0,10,60,78,32,82,148,81,1,21,66,37,101,22,36,65,78,27,94,0,25,0,19,61,0,73,7,61,20,88,161,98,36,63,51,117,15,50,0,107,71,92,71,80,58,52,5,58,53,1,83,50,97,55,71,30,78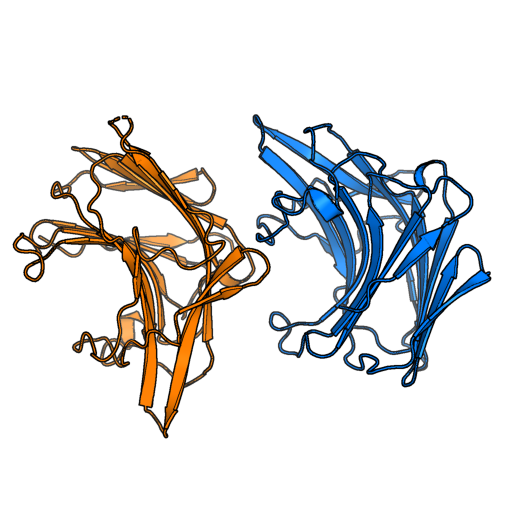,53,44,67,8,34,1,88,30,129,14,1,78,48,35,166,55,10,29,0,60,0,4,0,40,43,75,49,202,96,110,19,12,0,0,10,1,37,0,50,79,106,30,24,64,0,52,0,34,0,7,0,49,3,5,112,24,48,0,0,0,0,2,0,21,4,52,5,0,108,97,79,70,52,80,79,5,23,1,3,0,22,0,20,2,98,46,0,54,85,2,7,2,5,7,41,22,92,66

CATH classification: 2.60.120.200